Protein AF-A0A957IZQ9-F1 (afdb_monomer_lite)

pLDDT: mean 73.64, std 19.71, range [29.84, 95.75]

Radius of gyration: 29.56 Å; chains: 1; bounding box: 71×90×89 Å

Sequence (508 aa):
PKPTRQDHTPAPTTKLTPTPWPELPAHISAHALRWNQLLHMQRESGNAAVQRMLHDAVQRAPLDTEFYARAERVNKRYAARPPHARWPYTETLQTLWSQQAFNDFADAVREFQRRTMGERAADGILGPRTGQAMTESQQTQTPAAETAVTAEESIAATLLKALFDFLFGAAEPAADELPNLSEAEIAAMDVPALRSRYRQIQRVLGQENLPPDRRTAFEAEAERVIDALVDATTSESIQLDLDAFNKIAVDVPAHDKQVSITVRAAYFIHTDTGTANVADARKASGFASIQKTLKENGDDSQMQTGAGKTMNSGFAVEYGKGTPEDIHRVVQEAVHSGAIEKYARANGKLQAGQALGDLAAGTLQSVTQQWIYDNGIGVDCSGFVVQALANARQKVRAELAGLGVAASALPPEIGMRVRNAKSFKAETAVTKPADLRPGDIWVTPTGSHVRIVTRTRRTTLKDKENVEFDTAESSGGSASRETGQIPGTHKTASLDDWGAVKGTFRRM

Secondary structure (DSSP, 8-state):
-PPPPP--PPP-----PPPPPP---TT--HHHHHHHHHHHHHHH---HHHHHHHHHHHHHS---HHHHHHHHHHHHHHHTSPPPTT----HHHHHHHHTT-HHHHHHHHHHHHHHHH-GGG--S--SHHHHHHHHHHHTT------------HHHHHHHHHHHHIIIIISSPPPGGG-PPPPHHHHHT--HHHHHHHHHHHHHHHT-TT--HHHHHHHHHHHHHHHHHHHHHHHHHHHHHHHHHHT-EEEEEEETTEEEEEEE-PEE----TT--HHHHHHHHHHTHHHHHHHHHHTT----EE-TTSPEEPHHHHHHTTB--HHHHHHHHHHHHHTTHHHHHHHHTTSS-TT--GGGS-HHHHHHHHHHHHHHTT-EE-HHHHHHHHHHHHHHHHHHHHHHTT--GGGSPPP-------GGGGGGSEE--SGGG--TT-EEE-TTSS-EEEEEEEEEEEETTEEEEEEEEE-S--STT----SPPTT-EEEEETTB-TT--SEEEE-

Foldseek 3Di:
DDDDDDDDDDDDDDPPDPDDDDDDDPPQDPVNVVVVVLVVCLVPVPDPVSVVVSVVCVVPPPCDPVLLVVQVVQQVVQVPDDDDPQFPCDPVLVVCVLVVVSVVNLVVQQVLCCVQPNNVRRSSHRDPVSSVSSVVCVVPDDDDDDDDDDDCPVVCVVVVVVVCCVPVNPVDPDLVPPDQDDLVRLLPDALVRLLVLLVNLVVSLPDPPQDPVNNVSSVVSNVSSLQSNLQNLLLVLLVVQLVLQQFQWEWADDPPDIDIAGAHAFEDQPDPVDPVQLVVLCVVLCLVVLLVVQVVVVQQPFQQAPVGDGDTLSRCQVNQQHGSVSLRSSLNSSNVVCSLVVQCVVVVNADVPGRLNNDDRVSSRVSSLVSSHSNNGHHYFVNSLLVSLQRSLVSSQVSCVVSVNDPVPRDDHRRNHDDFLQNQVPFDFPQWQLSDGFSKKWQAQVSRHIWTWSDWDWDADPNFIKIKTAIAGQDDDVPDSDGDRDPPRIDIGGRGGNVPPGTTIGDD

Structure (mmCIF, N/CA/C/O backbone):
data_AF-A0A957IZQ9-F1
#
_entry.id   AF-A0A957IZQ9-F1
#
loop_
_atom_site.group_PDB
_atom_site.id
_atom_site.type_symbol
_atom_site.label_atom_id
_atom_site.label_alt_id
_atom_site.label_comp_id
_atom_site.label_asym_id
_atom_site.label_entity_id
_atom_site.label_seq_id
_atom_site.pdbx_PDB_ins_code
_atom_site.Cartn_x
_atom_site.Cartn_y
_atom_site.Cartn_z
_atom_site.occupancy
_atom_site.B_iso_or_equiv
_atom_site.auth_seq_id
_atom_site.auth_comp_id
_atom_site.auth_asym_id
_atom_site.auth_atom_id
_atom_site.pdbx_PDB_model_num
ATOM 1 N N . PRO A 1 1 ? 43.343 36.246 56.824 1.00 45.66 1 PRO A N 1
ATOM 2 C CA . PRO A 1 1 ? 44.073 35.443 55.810 1.00 45.66 1 PRO A CA 1
ATOM 3 C C . PRO A 1 1 ? 43.129 34.421 55.150 1.00 45.66 1 PRO A C 1
ATOM 5 O O . PRO A 1 1 ? 42.696 33.478 55.802 1.00 45.66 1 PRO A O 1
ATOM 8 N N . LYS A 1 2 ? 42.717 34.684 53.901 1.00 33.53 2 LYS A N 1
ATOM 9 C CA . LYS A 1 2 ? 41.821 33.814 53.114 1.00 33.53 2 LYS A CA 1
ATOM 10 C C . LYS A 1 2 ? 42.544 32.516 52.716 1.00 33.53 2 LYS A C 1
ATOM 12 O O . LYS A 1 2 ? 43.716 32.612 52.358 1.00 33.53 2 LYS A O 1
ATOM 17 N N . PRO A 1 3 ? 41.883 31.345 52.709 1.00 43.09 3 PRO A N 1
ATOM 18 C CA . PRO A 1 3 ? 42.476 30.138 52.157 1.00 43.09 3 PRO A CA 1
ATOM 19 C C . PRO A 1 3 ? 42.404 30.173 50.625 1.00 43.09 3 PRO A C 1
ATOM 21 O O . PRO A 1 3 ? 41.368 30.469 50.027 1.00 43.09 3 PRO A O 1
ATOM 24 N N . THR A 1 4 ? 43.550 29.909 50.011 1.00 42.62 4 THR A N 1
ATOM 25 C CA . THR A 1 4 ? 43.780 29.788 48.574 1.00 42.62 4 THR A CA 1
ATOM 26 C C . THR A 1 4 ? 43.052 28.559 48.028 1.00 42.62 4 THR A C 1
ATOM 28 O O . THR A 1 4 ? 43.176 27.458 48.560 1.00 42.62 4 THR A O 1
ATOM 31 N N . ARG A 1 5 ? 42.275 28.765 46.963 1.00 38.47 5 ARG A N 1
ATOM 32 C CA . ARG A 1 5 ? 41.556 27.732 46.211 1.00 38.47 5 ARG A CA 1
ATOM 33 C C . ARG A 1 5 ? 42.593 26.877 45.469 1.00 38.47 5 ARG A C 1
ATOM 35 O O . ARG A 1 5 ? 43.354 27.420 44.676 1.00 38.47 5 ARG A O 1
ATOM 42 N N . GLN A 1 6 ? 42.664 25.579 45.764 1.00 40.81 6 GLN A N 1
ATOM 43 C CA . GLN A 1 6 ? 43.423 24.626 44.952 1.00 40.81 6 GLN A CA 1
ATOM 44 C C . GLN A 1 6 ? 42.611 24.317 43.692 1.00 40.81 6 GLN A C 1
ATOM 46 O O . GLN A 1 6 ? 41.502 23.789 43.776 1.00 40.81 6 GLN A O 1
ATOM 51 N N . ASP A 1 7 ? 43.161 24.679 42.538 1.00 35.00 7 ASP A N 1
ATOM 52 C CA . ASP A 1 7 ? 42.644 24.275 41.238 1.00 35.00 7 ASP A CA 1
ATOM 53 C C . ASP A 1 7 ? 42.951 22.786 41.025 1.00 35.00 7 ASP A C 1
ATOM 55 O O . ASP A 1 7 ? 44.106 22.367 40.949 1.00 35.00 7 ASP A O 1
ATOM 59 N N . HIS A 1 8 ? 41.900 21.969 40.959 1.00 39.72 8 HIS A N 1
ATOM 60 C CA . HIS A 1 8 ? 42.002 20.581 40.531 1.00 39.72 8 HIS A CA 1
ATOM 61 C C . HIS A 1 8 ? 42.134 20.537 39.006 1.00 39.72 8 HIS A C 1
ATOM 63 O O . HIS A 1 8 ? 41.156 20.708 38.279 1.00 39.72 8 HIS A O 1
ATOM 69 N N . THR A 1 9 ? 43.347 20.288 38.522 1.00 36.81 9 THR A N 1
ATOM 70 C CA . THR A 1 9 ? 43.613 19.938 37.124 1.00 36.81 9 THR A CA 1
ATOM 71 C C . THR A 1 9 ? 43.032 18.545 36.840 1.00 36.81 9 THR A C 1
ATOM 73 O O . THR A 1 9 ? 43.431 17.589 37.511 1.00 36.81 9 THR A O 1
ATOM 76 N N . PRO A 1 10 ? 42.102 18.371 35.884 1.00 38.78 10 PRO A N 1
ATOM 77 C CA . PRO A 1 10 ? 41.639 17.041 35.511 1.00 38.78 10 PRO A CA 1
ATOM 78 C C . PRO A 1 10 ? 42.762 16.267 34.806 1.00 38.78 10 PRO A C 1
ATOM 80 O O . PRO A 1 10 ? 43.498 16.814 33.983 1.00 38.78 10 PRO A O 1
ATOM 83 N N . ALA A 1 11 ? 42.886 14.985 35.152 1.00 40.28 11 ALA A N 1
ATOM 84 C CA . ALA A 1 11 ? 43.820 14.046 34.541 1.00 40.28 11 ALA A CA 1
ATOM 85 C C . ALA A 1 11 ? 43.634 13.979 33.008 1.00 40.28 11 ALA A C 1
ATOM 87 O O . ALA A 1 11 ? 42.506 14.131 32.524 1.00 40.28 11 ALA A O 1
ATOM 88 N N . PRO A 1 12 ? 44.708 13.733 32.233 1.00 34.56 12 PRO A N 1
ATOM 89 C CA . PRO A 1 12 ? 44.617 13.624 30.784 1.00 34.56 12 PRO A CA 1
ATOM 90 C C . PRO A 1 12 ? 43.696 12.460 30.412 1.00 34.56 12 PRO A C 1
ATOM 92 O O . PRO A 1 12 ? 43.984 11.297 30.690 1.00 34.56 12 PRO A O 1
ATOM 95 N N . THR A 1 13 ? 42.576 12.783 29.772 1.00 33.00 13 THR A N 1
ATOM 96 C CA . THR A 1 13 ? 41.711 11.804 29.120 1.00 33.00 13 THR A CA 1
ATOM 97 C C . THR A 1 13 ? 42.474 11.233 27.933 1.00 33.00 13 THR A C 1
ATOM 99 O O . THR A 1 13 ? 42.701 11.905 26.926 1.00 33.00 13 THR A O 1
ATOM 102 N N . THR A 1 14 ? 42.903 9.979 28.052 1.00 35.03 14 THR A N 1
ATOM 103 C CA . THR A 1 14 ? 43.347 9.172 26.919 1.00 35.03 14 THR A CA 1
ATOM 104 C C . THR A 1 14 ? 42.204 9.119 25.910 1.00 35.03 14 THR A C 1
ATOM 106 O O . THR A 1 14 ? 41.189 8.457 26.120 1.00 35.03 14 THR A O 1
ATOM 109 N N . LYS A 1 15 ? 42.348 9.856 24.804 1.00 33.12 15 LYS A N 1
ATOM 110 C CA . LYS A 1 15 ? 41.490 9.695 23.631 1.00 33.12 15 LYS A CA 1
ATOM 111 C C . LYS A 1 15 ? 41.714 8.284 23.093 1.00 33.12 15 LYS A C 1
ATOM 113 O O . LYS A 1 15 ? 42.693 8.040 22.391 1.00 33.12 15 LYS A O 1
ATOM 118 N N . LEU A 1 16 ? 40.809 7.366 23.432 1.00 30.58 16 LEU A N 1
ATOM 119 C CA . LEU A 1 16 ? 40.630 6.127 22.686 1.00 30.58 16 LEU A CA 1
ATOM 120 C C . LEU A 1 16 ? 40.282 6.530 21.254 1.00 30.58 16 LEU A C 1
ATOM 122 O O . LEU A 1 16 ? 39.200 7.042 20.974 1.00 30.58 16 LEU A O 1
ATOM 126 N N . THR A 1 17 ? 41.253 6.385 20.362 1.00 34.81 17 THR A N 1
ATOM 127 C CA . THR A 1 17 ? 41.018 6.470 18.926 1.00 34.81 17 THR A CA 1
ATOM 128 C C . THR A 1 17 ? 40.199 5.233 18.560 1.00 34.81 17 THR A C 1
ATOM 130 O O . THR A 1 17 ? 40.650 4.124 18.854 1.00 34.81 17 THR A O 1
ATOM 133 N N . PRO A 1 18 ? 38.990 5.375 17.989 1.00 32.72 18 PRO A N 1
ATOM 134 C CA . PRO A 1 18 ? 38.218 4.217 17.575 1.00 32.72 18 PRO A CA 1
ATOM 135 C C . PRO A 1 18 ? 39.013 3.478 16.501 1.00 32.72 18 PRO A C 1
ATOM 137 O O . PRO A 1 18 ? 39.351 4.042 15.460 1.00 32.72 18 PRO A O 1
ATOM 140 N N . THR A 1 19 ? 39.356 2.224 16.782 1.00 33.84 19 THR A N 1
ATOM 141 C CA . THR A 1 19 ? 39.936 1.324 15.790 1.00 33.84 19 THR A CA 1
ATOM 142 C C . THR A 1 19 ? 38.905 1.154 14.669 1.00 33.84 19 THR A C 1
ATOM 144 O O . THR A 1 19 ? 37.754 0.831 14.975 1.00 33.84 19 THR A O 1
ATOM 147 N N . PRO A 1 20 ? 39.248 1.411 13.395 1.00 31.08 20 PRO A N 1
ATOM 148 C CA . PRO A 1 20 ? 38.309 1.199 12.305 1.00 31.08 20 PRO A CA 1
ATOM 149 C C . PRO A 1 20 ? 37.915 -0.278 12.255 1.00 31.08 20 PRO A C 1
ATOM 151 O O . PRO A 1 20 ? 38.758 -1.171 12.365 1.00 31.08 20 PRO A O 1
ATOM 154 N N . TRP A 1 21 ? 36.612 -0.517 12.125 1.00 32.94 21 TRP A N 1
ATOM 155 C CA . TRP A 1 21 ? 36.057 -1.850 11.931 1.00 32.94 21 TRP A CA 1
ATOM 156 C C . TRP A 1 21 ? 36.615 -2.457 10.63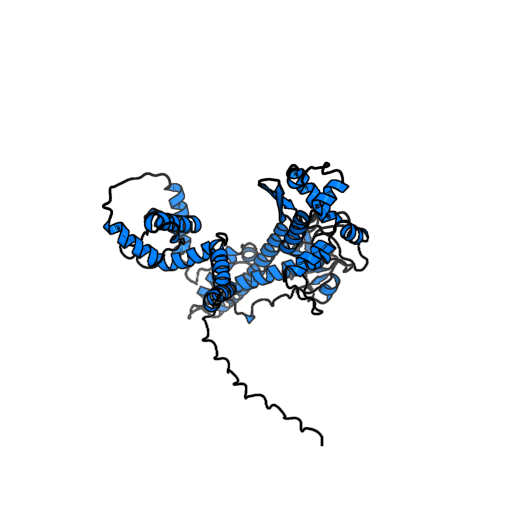7 1.00 32.94 21 TRP A C 1
ATOM 158 O O . TRP A 1 21 ? 36.696 -1.742 9.636 1.00 32.94 21 TRP A O 1
ATOM 168 N N . PRO A 1 22 ? 36.973 -3.754 10.609 1.00 34.25 22 PRO A N 1
ATOM 169 C CA . PRO A 1 22 ? 37.216 -4.430 9.344 1.00 34.25 22 PRO A CA 1
ATOM 170 C C . PRO A 1 22 ? 35.917 -4.407 8.531 1.00 34.25 22 PRO A C 1
ATOM 172 O O . PRO A 1 22 ? 34.858 -4.782 9.040 1.00 34.25 22 PRO A O 1
ATOM 175 N N . GLU A 1 23 ? 35.994 -3.929 7.288 1.00 31.03 23 GLU A N 1
ATOM 176 C CA . GLU A 1 23 ? 34.863 -3.891 6.362 1.00 31.03 23 GLU A CA 1
ATOM 177 C C . GLU A 1 23 ? 34.255 -5.293 6.231 1.00 31.03 23 GLU A C 1
ATOM 179 O O . GLU A 1 23 ? 34.886 -6.234 5.744 1.00 31.03 23 GLU A O 1
ATOM 184 N N . LEU A 1 24 ? 33.022 -5.450 6.714 1.00 34.09 24 LEU A N 1
ATOM 185 C CA . LEU A 1 24 ? 32.245 -6.661 6.490 1.00 34.09 24 LEU A CA 1
ATOM 186 C C . LEU A 1 24 ? 31.684 -6.639 5.058 1.00 34.09 24 LEU A C 1
ATOM 188 O O . LEU A 1 24 ? 31.261 -5.581 4.590 1.00 34.09 24 LEU A O 1
ATOM 192 N N . PRO A 1 25 ? 31.627 -7.788 4.359 1.00 33.56 25 PRO A N 1
ATOM 193 C CA . PRO A 1 25 ? 31.117 -7.841 2.994 1.00 33.56 25 PRO A CA 1
ATOM 194 C C . PRO A 1 25 ? 29.658 -7.363 2.902 1.00 33.56 25 PRO A C 1
ATOM 196 O O . PRO A 1 25 ? 28.833 -7.690 3.755 1.00 33.56 25 PRO A O 1
ATOM 199 N N . ALA A 1 26 ? 29.326 -6.657 1.819 1.00 32.88 26 ALA A N 1
ATOM 200 C CA . ALA A 1 26 ? 28.089 -5.889 1.610 1.00 32.88 26 ALA A CA 1
ATOM 201 C C . ALA A 1 26 ? 26.752 -6.678 1.554 1.00 32.88 26 ALA A C 1
ATOM 203 O O . ALA A 1 26 ? 25.736 -6.123 1.150 1.00 32.88 26 ALA A O 1
ATOM 204 N N . HIS A 1 27 ? 26.706 -7.952 1.956 1.00 35.03 27 HIS A N 1
ATOM 205 C CA . HIS A 1 27 ? 25.508 -8.805 1.868 1.00 35.03 27 HIS A CA 1
ATOM 206 C C . HIS A 1 27 ? 24.851 -9.121 3.226 1.00 35.03 27 HIS A C 1
ATOM 208 O O . HIS A 1 27 ? 24.057 -10.057 3.334 1.00 35.03 27 HIS A O 1
ATOM 214 N N . ILE A 1 28 ? 25.162 -8.364 4.282 1.00 30.98 28 ILE A N 1
ATOM 215 C CA . ILE A 1 28 ? 24.576 -8.568 5.613 1.00 30.98 28 ILE A CA 1
ATOM 216 C C . ILE A 1 28 ? 23.352 -7.655 5.781 1.00 30.98 28 ILE A C 1
ATOM 218 O O . ILE A 1 28 ? 23.476 -6.442 5.909 1.00 30.98 28 ILE A O 1
ATOM 222 N N . SER A 1 29 ? 22.156 -8.248 5.793 1.00 36.50 29 SER A N 1
ATOM 223 C CA . SER A 1 29 ? 20.879 -7.556 6.032 1.00 36.50 29 SER A CA 1
ATOM 224 C C . SER A 1 29 ? 20.822 -6.872 7.409 1.00 36.50 29 SER A C 1
ATOM 226 O O . SER A 1 29 ? 21.357 -7.409 8.381 1.00 36.50 29 SER A O 1
ATOM 228 N N . ALA A 1 30 ? 20.087 -5.759 7.532 1.00 35.44 30 ALA A N 1
ATOM 229 C CA . ALA A 1 30 ? 19.924 -4.972 8.767 1.00 35.44 30 ALA A CA 1
ATOM 230 C C . ALA A 1 30 ? 19.479 -5.790 10.003 1.00 35.44 30 ALA A C 1
ATOM 232 O O . ALA A 1 30 ? 19.844 -5.462 11.132 1.00 35.44 30 ALA A O 1
ATOM 233 N N . HIS A 1 31 ? 18.766 -6.903 9.805 1.00 35.91 31 HIS A N 1
ATOM 234 C CA . HIS A 1 31 ? 18.369 -7.805 10.887 1.00 35.91 31 HIS A CA 1
ATOM 235 C C . HIS A 1 31 ? 19.519 -8.697 11.392 1.00 35.91 31 HIS A C 1
ATOM 237 O O . HIS A 1 31 ? 19.653 -8.911 12.592 1.00 35.91 31 HIS A O 1
ATOM 243 N N . ALA A 1 32 ? 20.448 -9.100 10.518 1.00 39.62 32 ALA A N 1
ATOM 244 C CA . ALA A 1 32 ? 21.683 -9.787 10.906 1.00 39.62 32 ALA A CA 1
ATOM 245 C C . ALA A 1 32 ? 22.646 -8.859 11.673 1.00 39.62 32 ALA A C 1
ATOM 247 O O . ALA A 1 32 ? 23.397 -9.321 12.533 1.00 39.62 32 ALA A O 1
ATOM 248 N N . LEU A 1 33 ? 22.576 -7.546 11.419 1.00 39.88 33 LEU A N 1
ATOM 249 C CA . LEU A 1 33 ? 23.264 -6.525 12.214 1.00 39.88 33 LEU A CA 1
ATOM 250 C C . LEU A 1 33 ? 22.667 -6.431 13.632 1.00 39.88 33 LEU A C 1
ATOM 252 O O . LEU A 1 33 ? 23.408 -6.464 14.613 1.00 39.88 33 LEU A O 1
ATOM 256 N N . ARG A 1 34 ? 21.329 -6.420 13.740 1.00 47.38 34 ARG A N 1
ATOM 257 C CA . ARG A 1 34 ? 20.578 -6.414 15.011 1.00 47.38 34 ARG A CA 1
ATOM 258 C C . ARG A 1 34 ? 20.767 -7.716 15.807 1.00 47.38 34 ARG A C 1
ATOM 260 O O . ARG A 1 34 ? 20.907 -7.693 17.027 1.00 47.38 34 ARG A O 1
ATOM 267 N N . TRP A 1 35 ? 20.860 -8.846 15.110 1.00 47.00 35 TRP A N 1
ATOM 268 C CA . TRP A 1 35 ? 21.097 -10.177 15.672 1.00 47.00 35 TRP A CA 1
ATOM 269 C C . TRP A 1 35 ? 22.527 -10.351 16.196 1.00 47.00 35 TRP A C 1
ATOM 271 O O . TRP A 1 35 ? 22.734 -10.836 17.309 1.00 47.00 35 TRP A O 1
ATOM 281 N N . ASN A 1 36 ? 23.529 -9.902 15.435 1.00 49.81 36 ASN A N 1
ATOM 282 C CA . ASN A 1 36 ? 24.913 -9.879 15.906 1.00 49.81 36 ASN A CA 1
ATOM 283 C C . ASN A 1 36 ? 25.098 -8.895 17.069 1.00 49.81 36 ASN A C 1
ATOM 285 O O . ASN A 1 36 ? 25.851 -9.203 17.988 1.00 49.81 36 ASN A O 1
ATOM 289 N N . GLN A 1 37 ? 24.369 -7.773 17.090 1.00 53.94 37 GLN A N 1
ATOM 290 C CA . GLN A 1 37 ? 24.318 -6.870 18.245 1.00 53.94 37 GLN A CA 1
ATOM 291 C C . GLN A 1 37 ? 23.736 -7.548 19.491 1.00 53.94 37 GLN A C 1
ATOM 293 O O . GLN A 1 37 ? 24.331 -7.436 20.558 1.00 53.94 37 GLN A O 1
ATOM 298 N N . LEU A 1 38 ? 22.643 -8.310 19.372 1.00 49.16 38 LEU A N 1
ATOM 299 C CA . LEU A 1 38 ? 22.059 -9.052 20.499 1.00 49.16 38 LEU A CA 1
ATOM 300 C C . LEU A 1 38 ? 22.991 -10.157 21.023 1.00 49.16 38 LEU A C 1
ATOM 302 O O . LEU A 1 38 ? 23.160 -10.293 22.235 1.00 49.16 38 LEU A O 1
ATOM 306 N N . LEU A 1 39 ? 23.657 -10.900 20.131 1.00 52.81 39 LEU A N 1
ATOM 307 C CA . LEU A 1 39 ? 24.659 -11.908 20.507 1.00 52.81 39 LEU A CA 1
ATOM 308 C C . LEU A 1 39 ? 25.915 -11.283 21.132 1.00 52.81 39 LEU A C 1
ATOM 310 O O . LEU A 1 39 ? 26.516 -11.868 22.035 1.00 52.81 39 LEU A O 1
ATOM 314 N N . HIS A 1 40 ? 26.317 -10.097 20.675 1.00 57.09 40 HIS A N 1
ATOM 315 C CA . HIS A 1 40 ? 27.433 -9.352 21.251 1.00 57.09 40 HIS A CA 1
ATOM 316 C C . HIS A 1 40 ? 27.075 -8.805 22.640 1.00 57.09 40 HIS A C 1
ATOM 318 O O . HIS A 1 40 ? 27.815 -9.045 23.590 1.00 57.09 40 HIS A O 1
ATOM 324 N N . MET A 1 41 ? 25.886 -8.211 22.798 1.00 49.12 41 MET A N 1
ATOM 325 C CA . MET A 1 41 ? 25.334 -7.789 24.091 1.00 49.12 41 MET A CA 1
ATOM 326 C C . MET A 1 41 ? 25.206 -8.955 25.078 1.00 49.12 41 MET A C 1
ATOM 328 O O . MET A 1 41 ? 25.499 -8.793 26.259 1.00 49.12 41 MET A O 1
ATOM 332 N N . GLN A 1 42 ? 24.815 -10.148 24.617 1.00 56.44 42 GLN A N 1
ATOM 333 C CA . GLN A 1 42 ? 24.769 -11.351 25.452 1.00 56.44 42 GLN A CA 1
ATOM 334 C C . GLN A 1 42 ? 26.163 -11.746 25.974 1.00 56.44 42 GLN A C 1
ATOM 336 O O . GLN A 1 42 ? 26.296 -12.137 27.136 1.00 56.44 42 GLN A O 1
ATOM 341 N N . ARG A 1 43 ? 27.202 -11.645 25.131 1.00 62.00 43 ARG A N 1
ATOM 342 C CA . ARG A 1 43 ? 28.590 -11.971 25.504 1.00 62.00 43 ARG A CA 1
ATOM 343 C C . ARG A 1 43 ? 29.208 -10.935 26.441 1.00 62.00 43 ARG A C 1
ATOM 345 O O . ARG A 1 43 ? 29.992 -11.321 27.301 1.00 62.00 43 ARG A O 1
ATOM 352 N N . GLU A 1 44 ? 28.841 -9.662 26.307 1.00 67.25 44 GLU A N 1
ATOM 353 C CA . GLU A 1 44 ? 29.450 -8.573 27.082 1.00 67.25 44 GLU A CA 1
ATOM 354 C C . GLU A 1 44 ? 28.685 -8.170 28.349 1.00 67.25 44 GLU A C 1
ATOM 356 O O . GLU A 1 44 ? 29.266 -7.521 29.214 1.00 67.25 44 GLU A O 1
ATOM 361 N N . SER A 1 45 ? 27.410 -8.550 28.518 1.00 59.53 45 SER A N 1
ATOM 362 C CA . SER A 1 45 ? 26.577 -7.939 29.570 1.00 59.53 45 SER A CA 1
ATOM 363 C C . SER A 1 45 ? 27.006 -8.216 31.014 1.00 59.53 45 SER A C 1
ATOM 365 O O . SER A 1 45 ? 26.473 -7.562 31.907 1.00 59.53 45 SER A O 1
ATOM 367 N N . GLY A 1 46 ? 27.918 -9.160 31.289 1.00 56.06 46 GLY A N 1
ATOM 368 C CA . GLY A 1 46 ? 28.431 -9.483 32.637 1.00 56.06 46 GLY A CA 1
ATOM 369 C C . GLY A 1 46 ? 27.368 -9.860 33.689 1.00 56.06 46 GLY A C 1
ATOM 370 O O . GLY A 1 46 ? 27.701 -10.200 34.822 1.00 56.06 46 GLY A O 1
ATOM 371 N N . ASN A 1 47 ? 26.084 -9.813 33.330 1.00 65.50 47 ASN A N 1
ATOM 372 C CA . ASN A 1 47 ? 24.938 -9.846 34.218 1.00 65.50 47 ASN A CA 1
ATOM 373 C C . ASN A 1 47 ? 24.089 -11.075 33.884 1.00 65.50 47 ASN A C 1
ATOM 375 O O . ASN A 1 47 ? 23.412 -11.141 32.854 1.00 65.50 47 ASN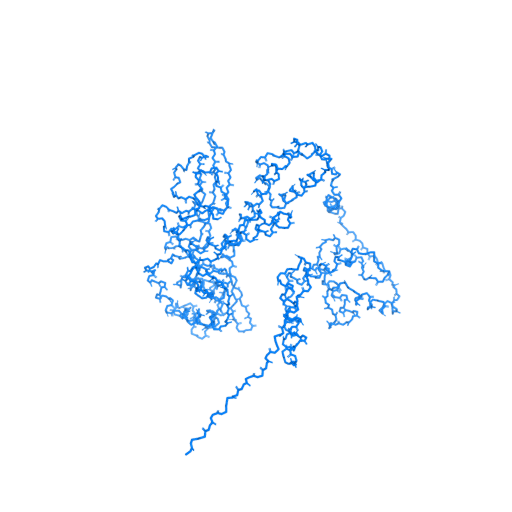 A O 1
ATOM 379 N N . ALA A 1 48 ? 24.103 -12.048 34.794 1.00 53.53 48 ALA A N 1
ATOM 380 C CA . ALA A 1 48 ? 23.466 -13.350 34.616 1.00 53.53 48 ALA A CA 1
ATOM 381 C C . ALA A 1 48 ? 21.934 -13.293 34.446 1.00 53.53 48 ALA A C 1
ATOM 383 O O . ALA A 1 48 ? 21.346 -14.254 33.944 1.00 53.53 48 ALA A O 1
ATOM 384 N N . ALA A 1 49 ? 21.275 -12.204 34.862 1.00 46.19 49 ALA A N 1
ATOM 385 C CA . ALA A 1 49 ? 19.840 -12.003 34.658 1.00 46.19 49 ALA A CA 1
ATOM 386 C C . ALA A 1 49 ? 19.540 -11.502 33.237 1.00 46.19 49 ALA A C 1
ATOM 388 O O . ALA A 1 49 ? 18.637 -12.017 32.583 1.00 46.19 49 ALA A O 1
ATOM 389 N N . VAL A 1 50 ? 20.357 -10.578 32.718 1.00 48.50 50 VAL A N 1
ATOM 390 C CA . VAL A 1 50 ? 20.265 -10.088 31.332 1.00 48.50 50 VAL A CA 1
ATOM 391 C C . VAL A 1 50 ? 20.632 -11.194 30.344 1.00 48.50 50 VAL A C 1
ATOM 393 O O . VAL A 1 50 ? 19.950 -11.368 29.340 1.00 48.50 50 VAL A O 1
ATOM 396 N N . GLN A 1 51 ? 21.647 -12.006 30.654 1.00 53.72 51 GLN A N 1
ATOM 397 C CA . GLN A 1 51 ? 21.989 -13.179 29.845 1.00 53.72 51 GLN A CA 1
ATOM 398 C C . GLN A 1 51 ? 20.854 -14.207 29.800 1.00 53.72 51 GLN A C 1
ATOM 400 O O . GLN A 1 51 ? 20.577 -14.735 28.728 1.00 53.72 51 GLN A O 1
ATOM 405 N N . ARG A 1 52 ? 20.167 -14.460 30.924 1.00 53.47 52 ARG A N 1
ATOM 406 C CA . ARG A 1 52 ? 18.993 -15.349 30.968 1.00 53.47 52 ARG A CA 1
ATOM 407 C C . ARG A 1 52 ? 17.800 -14.783 30.208 1.00 53.47 52 ARG A C 1
ATOM 409 O O . ARG A 1 52 ? 17.176 -15.516 29.459 1.00 53.47 52 ARG A O 1
ATOM 416 N N . MET A 1 53 ? 17.515 -13.493 30.354 1.00 56.03 53 MET A N 1
ATOM 417 C CA . MET A 1 53 ? 16.415 -12.834 29.648 1.00 56.03 53 MET A CA 1
ATOM 418 C C . MET A 1 53 ? 16.644 -12.809 28.130 1.00 56.03 53 MET A C 1
ATOM 420 O O . MET A 1 53 ? 15.735 -13.129 27.373 1.00 56.03 53 MET A O 1
ATOM 424 N N . LEU A 1 54 ? 17.865 -12.491 27.681 1.00 47.28 54 LEU A N 1
ATOM 425 C CA . LEU A 1 54 ? 18.238 -12.531 26.262 1.00 47.28 54 LEU A CA 1
ATOM 426 C C . LEU A 1 54 ? 18.231 -13.964 25.716 1.00 47.28 54 LEU A C 1
ATOM 428 O O . LEU A 1 54 ? 17.781 -14.190 24.600 1.00 47.28 54 LEU A O 1
ATOM 432 N N . HIS A 1 55 ? 18.679 -14.939 26.509 1.00 53.03 55 HIS A N 1
ATOM 433 C CA . HIS A 1 55 ? 18.616 -16.353 26.146 1.00 53.03 55 HIS A CA 1
ATOM 434 C C . HIS A 1 55 ? 17.166 -16.846 26.013 1.00 53.03 55 HIS A C 1
ATOM 436 O O . HIS A 1 55 ? 16.830 -17.487 25.022 1.00 53.03 55 HIS A O 1
ATOM 442 N N . ASP A 1 56 ? 16.287 -16.507 26.956 1.00 48.59 56 ASP A N 1
ATOM 443 C CA . ASP A 1 56 ? 14.867 -16.865 26.905 1.00 48.59 56 ASP A CA 1
ATOM 444 C C . ASP A 1 56 ? 14.133 -16.158 25.759 1.00 48.59 56 ASP A C 1
ATOM 446 O O . ASP A 1 56 ? 13.294 -16.776 25.112 1.00 48.59 56 ASP A O 1
ATOM 450 N N . ALA A 1 57 ? 14.474 -14.904 25.450 1.00 47.19 57 ALA A N 1
ATOM 451 C CA . ALA A 1 57 ? 13.930 -14.187 24.297 1.00 47.19 57 ALA A CA 1
ATOM 452 C C . ALA A 1 57 ? 14.349 -14.830 22.961 1.00 47.19 57 ALA A C 1
ATOM 454 O O . ALA A 1 57 ? 13.536 -14.929 22.048 1.00 47.19 57 ALA A O 1
ATOM 455 N N . VAL A 1 58 ? 15.586 -15.332 22.865 1.00 49.56 58 VAL A N 1
ATOM 456 C CA . VAL A 1 58 ? 16.083 -16.073 21.689 1.00 49.56 58 VAL A CA 1
ATOM 457 C C . VAL A 1 58 ? 15.418 -17.448 21.553 1.00 49.56 58 VAL A C 1
ATOM 459 O O . VAL A 1 58 ? 15.187 -17.900 20.438 1.00 49.56 58 VAL A O 1
ATOM 462 N N . GLN A 1 59 ? 15.090 -18.111 22.665 1.00 47.94 59 GLN A N 1
ATOM 463 C CA . GLN A 1 59 ? 14.462 -19.442 22.671 1.00 47.94 59 GLN A CA 1
ATOM 464 C C . GLN A 1 59 ? 12.934 -19.407 22.501 1.00 47.94 59 GLN A C 1
ATOM 466 O O . GLN A 1 59 ? 12.345 -20.399 22.080 1.00 47.94 59 GLN A O 1
ATOM 471 N N . ARG A 1 60 ? 12.284 -18.290 22.853 1.00 42.56 60 ARG A N 1
ATOM 472 C CA . ARG A 1 60 ? 10.825 -18.099 22.753 1.00 42.56 60 ARG A CA 1
ATOM 473 C C . ARG A 1 60 ? 10.394 -17.298 21.528 1.00 42.56 60 ARG A C 1
ATOM 475 O O . ARG A 1 60 ? 9.196 -17.080 21.361 1.00 42.56 60 ARG A O 1
ATOM 482 N N . ALA A 1 61 ? 11.336 -16.848 20.697 1.00 44.38 61 ALA A N 1
ATOM 483 C CA . ALA A 1 61 ? 10.996 -16.262 19.412 1.00 44.38 61 ALA A CA 1
ATOM 484 C C . ALA A 1 61 ? 10.158 -17.290 18.623 1.00 44.38 61 ALA A C 1
ATOM 486 O O . ALA A 1 61 ? 10.575 -18.451 18.526 1.00 44.38 61 ALA A O 1
ATOM 487 N N . PRO A 1 62 ? 8.963 -16.922 18.125 1.00 43.16 62 PRO A N 1
ATOM 488 C CA . PRO A 1 62 ? 8.188 -17.812 17.275 1.00 43.16 62 PRO A CA 1
ATOM 489 C C . PRO A 1 62 ? 9.057 -18.260 16.096 1.00 43.16 62 PRO A C 1
ATOM 491 O O . PRO A 1 62 ? 9.928 -17.516 15.648 1.00 43.16 62 PRO A O 1
ATOM 494 N N . LEU A 1 63 ? 8.834 -19.488 15.622 1.00 47.78 63 LEU A N 1
ATOM 495 C CA . LEU A 1 63 ? 9.417 -19.996 14.378 1.00 47.78 63 LEU A CA 1
ATOM 496 C C . LEU A 1 63 ? 8.842 -19.154 13.234 1.00 47.78 63 LEU A C 1
ATOM 498 O O . LEU A 1 63 ? 7.827 -19.498 12.634 1.00 47.78 63 LEU A O 1
ATOM 502 N N . ASP A 1 64 ? 9.418 -17.980 13.032 1.00 50.25 64 ASP A N 1
ATOM 503 C CA . ASP A 1 64 ? 9.005 -17.025 12.026 1.00 50.25 64 ASP A CA 1
ATOM 504 C C . ASP A 1 64 ? 9.573 -17.420 10.657 1.00 50.25 64 ASP A C 1
ATOM 506 O O . ASP A 1 64 ? 10.407 -18.321 10.510 1.00 50.25 64 ASP A O 1
ATOM 510 N N . THR A 1 65 ? 9.121 -16.723 9.618 1.00 49.84 65 THR A N 1
ATOM 511 C CA . THR A 1 65 ? 9.620 -16.868 8.245 1.00 49.84 65 THR A CA 1
ATOM 512 C C . THR A 1 65 ? 11.151 -16.742 8.165 1.00 49.84 65 THR A C 1
ATOM 514 O O . THR A 1 65 ? 11.775 -17.264 7.242 1.00 49.84 65 THR A O 1
ATOM 517 N N . GLU A 1 66 ? 11.788 -16.083 9.137 1.00 56.81 66 GLU A N 1
ATOM 518 C CA . GLU A 1 66 ? 13.227 -15.862 9.178 1.00 56.81 66 GLU A CA 1
ATOM 519 C C . GLU A 1 66 ? 14.010 -17.043 9.773 1.00 56.81 66 GLU A C 1
ATOM 521 O O . GLU A 1 66 ? 15.104 -17.345 9.283 1.00 56.81 66 GLU A O 1
ATOM 526 N N . PHE A 1 67 ? 13.454 -17.765 10.755 1.00 60.00 67 PHE A N 1
ATOM 527 C CA . PHE A 1 67 ? 13.970 -19.064 11.200 1.00 60.00 67 PHE A CA 1
ATOM 528 C C . PHE A 1 67 ? 14.060 -20.018 10.013 1.00 60.00 67 PHE A C 1
ATOM 530 O O . PHE A 1 67 ? 15.134 -20.565 9.746 1.00 60.00 67 PHE A O 1
ATOM 537 N N . TYR A 1 68 ? 12.969 -20.146 9.254 1.00 57.97 68 TYR A N 1
ATOM 538 C CA . TYR A 1 68 ? 12.929 -21.012 8.081 1.00 57.97 68 TYR A CA 1
ATOM 539 C C . TYR A 1 68 ? 13.864 -20.516 6.979 1.00 57.97 68 TYR A C 1
ATOM 541 O O . TYR A 1 68 ? 14.623 -21.320 6.454 1.00 57.97 68 TYR A O 1
ATOM 549 N N . ALA A 1 69 ? 13.952 -19.208 6.712 1.00 64.31 69 ALA A N 1
ATOM 550 C CA . ALA A 1 69 ? 14.915 -18.666 5.747 1.00 64.31 69 ALA A CA 1
ATOM 551 C C . ALA A 1 69 ? 16.383 -18.887 6.172 1.00 64.31 69 ALA A C 1
ATOM 553 O O . ALA A 1 69 ? 17.273 -19.095 5.341 1.00 64.31 69 ALA A O 1
ATOM 554 N N . ARG A 1 70 ? 16.686 -18.842 7.477 1.00 66.38 70 ARG A N 1
ATOM 555 C CA . ARG A 1 70 ? 18.026 -19.135 8.007 1.00 66.38 70 ARG A CA 1
ATOM 556 C C . ARG A 1 70 ? 18.336 -20.625 7.929 1.00 66.38 70 ARG A C 1
ATOM 558 O O . ARG A 1 70 ? 19.427 -20.970 7.469 1.00 66.38 70 ARG A O 1
ATOM 565 N N . ALA A 1 71 ? 17.412 -21.475 8.373 1.00 62.47 71 ALA A N 1
ATOM 566 C CA . ALA A 1 71 ? 17.524 -22.922 8.267 1.00 62.47 71 ALA A CA 1
ATOM 567 C C . ALA A 1 71 ? 17.703 -23.314 6.800 1.00 62.47 71 ALA A C 1
ATOM 569 O O . ALA A 1 71 ? 18.670 -23.985 6.474 1.00 62.47 71 ALA A O 1
ATOM 570 N N . GLU A 1 72 ? 16.894 -22.770 5.894 1.00 68.50 72 GLU A N 1
ATOM 571 C CA . GLU A 1 72 ? 16.984 -22.951 4.448 1.00 68.50 72 GLU A CA 1
ATOM 572 C C . GLU A 1 72 ? 18.355 -22.549 3.892 1.00 68.50 72 GLU A C 1
ATOM 574 O O . GLU A 1 72 ? 18.988 -23.363 3.227 1.00 68.50 72 GLU A O 1
ATOM 579 N N . ARG A 1 73 ? 18.876 -21.341 4.172 1.00 72.75 73 ARG A N 1
ATOM 580 C CA . ARG A 1 73 ? 20.209 -20.918 3.681 1.00 72.75 73 ARG A CA 1
ATOM 581 C C . ARG A 1 73 ? 21.321 -21.859 4.137 1.00 72.75 73 ARG A C 1
ATOM 583 O O . ARG A 1 73 ? 22.213 -22.200 3.357 1.00 72.75 73 ARG A O 1
ATOM 590 N N . VAL A 1 74 ? 21.299 -22.242 5.411 1.00 69.62 74 VAL A N 1
ATOM 591 C CA . VAL A 1 74 ? 22.334 -23.098 5.996 1.00 69.62 74 VAL A CA 1
ATOM 592 C C . VAL A 1 74 ? 22.189 -24.527 5.472 1.00 69.62 74 VAL A C 1
ATOM 594 O O . VAL A 1 74 ? 23.171 -25.101 5.005 1.00 69.62 74 VAL A O 1
ATOM 597 N N . ASN A 1 75 ? 20.968 -25.049 5.423 1.00 72.88 75 ASN A N 1
ATOM 598 C CA . ASN A 1 75 ? 20.647 -26.354 4.862 1.00 72.88 75 ASN A CA 1
ATOM 599 C C . ASN A 1 75 ? 20.999 -26.414 3.370 1.00 72.88 75 ASN A C 1
ATOM 601 O O . ASN A 1 75 ? 21.572 -27.409 2.952 1.00 72.88 75 ASN A O 1
ATOM 605 N N . LYS A 1 76 ? 20.796 -25.333 2.596 1.00 68.88 76 LYS A N 1
ATOM 606 C CA . LYS A 1 76 ? 21.190 -25.218 1.177 1.00 68.88 76 LYS A CA 1
ATOM 607 C C . LYS A 1 76 ? 22.690 -25.319 1.021 1.00 68.88 76 LYS A C 1
ATOM 609 O O . LYS A 1 76 ? 23.182 -26.104 0.215 1.00 68.88 76 LYS A O 1
AT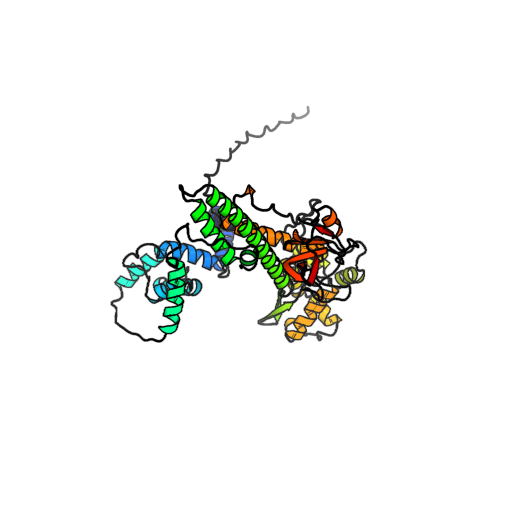OM 614 N N . ARG A 1 77 ? 23.423 -24.565 1.839 1.00 72.62 77 ARG A N 1
ATOM 615 C CA . ARG A 1 77 ? 24.886 -24.589 1.850 1.00 72.62 77 ARG A CA 1
ATOM 616 C C . ARG A 1 77 ? 25.440 -25.975 2.165 1.00 72.62 77 ARG A C 1
ATOM 618 O O . ARG A 1 77 ? 26.464 -26.351 1.595 1.00 72.62 77 ARG A O 1
ATOM 625 N N . TYR A 1 78 ? 24.820 -26.693 3.097 1.00 63.72 78 TYR A N 1
ATOM 626 C CA . TYR A 1 78 ? 25.267 -28.030 3.449 1.00 63.72 78 TYR A CA 1
ATOM 627 C C . TYR A 1 78 ? 24.803 -29.050 2.399 1.00 63.72 78 TYR A C 1
ATOM 629 O O . TYR A 1 78 ? 25.670 -29.662 1.791 1.00 63.72 78 TYR A O 1
ATOM 637 N N . ALA A 1 79 ? 23.516 -29.143 2.060 1.00 63.28 79 ALA A N 1
ATOM 638 C CA . ALA A 1 79 ? 22.971 -30.080 1.067 1.00 63.28 79 ALA A CA 1
ATOM 639 C C . ALA A 1 79 ? 23.601 -29.979 -0.341 1.00 63.28 79 ALA A C 1
ATOM 641 O O . ALA A 1 79 ? 23.653 -30.976 -1.050 1.00 63.28 79 ALA A O 1
ATOM 642 N N . ALA A 1 80 ? 24.115 -28.808 -0.744 1.00 60.12 80 ALA A N 1
ATOM 643 C CA . ALA A 1 80 ? 24.805 -28.616 -2.028 1.00 60.12 80 ALA A CA 1
ATOM 644 C C . ALA A 1 80 ? 26.251 -29.157 -2.069 1.00 60.12 80 ALA A C 1
ATOM 646 O O . ALA A 1 80 ? 26.896 -29.124 -3.117 1.00 60.12 80 ALA A O 1
ATOM 647 N N . ARG A 1 81 ? 26.804 -29.614 -0.940 1.00 61.91 81 ARG A N 1
ATOM 648 C CA . ARG A 1 81 ? 28.111 -30.283 -0.900 1.00 61.91 81 ARG A CA 1
ATOM 649 C C . ARG A 1 81 ? 27.919 -31.789 -1.086 1.00 61.91 81 ARG A C 1
ATOM 651 O O . ARG A 1 81 ? 26.903 -32.307 -0.625 1.00 61.91 81 ARG A O 1
ATOM 658 N N . PRO A 1 82 ? 28.887 -32.504 -1.695 1.00 47.44 82 PRO A N 1
ATOM 659 C CA . PRO A 1 82 ? 28.826 -33.958 -1.778 1.00 47.44 82 PRO A CA 1
ATOM 660 C C . PRO A 1 82 ? 28.569 -34.515 -0.374 1.00 47.44 82 PRO A C 1
ATOM 662 O O . PRO A 1 82 ? 29.304 -34.140 0.551 1.00 47.44 82 PRO A O 1
ATOM 665 N N . PRO A 1 83 ? 27.525 -35.337 -0.174 1.00 52.38 83 PRO A N 1
ATOM 666 C CA . PRO A 1 83 ? 27.211 -35.840 1.147 1.00 52.38 83 PRO A CA 1
ATOM 667 C C . PRO A 1 83 ? 28.422 -36.617 1.648 1.00 52.38 83 PRO A C 1
ATOM 669 O O . PRO A 1 83 ? 28.912 -37.541 0.996 1.00 52.38 83 PRO A O 1
ATOM 672 N N . HIS A 1 84 ? 28.928 -36.243 2.822 1.00 56.28 84 HIS A N 1
ATOM 673 C CA . HIS A 1 84 ? 29.817 -37.146 3.533 1.00 56.28 84 HIS A CA 1
ATOM 674 C C . HIS A 1 84 ? 29.028 -38.442 3.758 1.00 56.28 84 HIS A C 1
ATOM 676 O O . HIS A 1 84 ? 27.834 -38.366 4.051 1.00 56.28 84 HIS A O 1
ATOM 682 N N . ALA A 1 85 ? 29.664 -39.613 3.669 1.00 54.44 85 ALA A N 1
ATOM 683 C CA . ALA A 1 85 ? 28.994 -40.926 3.716 1.00 54.44 85 ALA A CA 1
ATOM 684 C C . ALA A 1 85 ? 28.126 -41.198 4.976 1.00 54.44 85 ALA A C 1
ATOM 686 O O . ALA A 1 85 ? 27.562 -42.274 5.118 1.00 54.44 85 ALA A O 1
ATOM 687 N N . ARG A 1 86 ? 28.046 -40.244 5.913 1.00 58.97 86 ARG A N 1
ATOM 688 C CA . ARG A 1 86 ? 27.366 -40.318 7.213 1.00 58.97 86 ARG A CA 1
ATOM 689 C C . ARG A 1 86 ? 26.396 -39.153 7.463 1.00 58.97 86 ARG A C 1
ATOM 691 O O . ARG A 1 86 ? 26.025 -38.896 8.603 1.00 58.97 86 ARG A O 1
ATOM 698 N N . TRP A 1 87 ? 26.026 -38.390 6.433 1.00 68.25 87 TRP A N 1
ATOM 699 C CA . TRP A 1 87 ? 25.012 -37.340 6.564 1.00 68.25 87 TRP A CA 1
ATOM 700 C C . TRP A 1 87 ? 23.597 -37.923 6.573 1.00 68.25 87 TRP A C 1
ATOM 702 O O . TRP A 1 87 ? 23.331 -38.843 5.802 1.00 68.25 87 TRP A O 1
ATOM 712 N N . PRO A 1 88 ? 22.665 -37.379 7.384 1.00 64.94 88 PRO A N 1
ATOM 713 C CA . PRO A 1 88 ? 21.283 -37.849 7.454 1.00 64.94 88 PRO A CA 1
ATOM 714 C C . PRO A 1 88 ? 20.488 -37.338 6.253 1.00 64.94 88 PRO A C 1
ATOM 716 O O . PRO A 1 88 ? 19.373 -36.865 6.395 1.00 64.94 88 PRO A O 1
ATOM 719 N N . TYR A 1 89 ? 21.059 -37.374 5.055 1.00 70.38 89 TYR A N 1
ATOM 720 C CA . TYR A 1 89 ? 20.331 -37.030 3.847 1.00 70.38 89 TYR A CA 1
ATOM 721 C C . TYR A 1 89 ? 19.555 -38.270 3.405 1.00 70.38 89 TYR A C 1
ATOM 723 O O . TYR A 1 89 ? 19.869 -38.887 2.393 1.00 70.38 89 TYR A O 1
ATOM 731 N N . THR A 1 90 ? 18.618 -38.694 4.257 1.00 74.69 90 THR A N 1
ATOM 732 C CA . THR A 1 90 ? 17.738 -39.842 4.021 1.00 74.69 90 THR A CA 1
ATOM 733 C C . THR A 1 90 ? 16.888 -39.597 2.784 1.00 74.69 90 THR A C 1
ATOM 735 O O . THR A 1 90 ? 16.704 -38.451 2.387 1.00 74.69 90 THR A O 1
ATOM 738 N N . GLU A 1 91 ? 16.319 -40.647 2.198 1.00 75.31 91 GLU A N 1
ATOM 739 C CA . GLU A 1 91 ? 15.400 -40.509 1.061 1.00 75.31 91 GLU A CA 1
ATOM 740 C C . GLU A 1 91 ? 14.240 -39.546 1.374 1.00 75.31 91 GLU A C 1
ATOM 742 O O . GLU A 1 91 ? 13.879 -38.716 0.546 1.00 75.31 91 GLU A O 1
ATOM 747 N N . THR A 1 92 ? 13.734 -39.545 2.614 1.00 77.81 92 THR A N 1
ATOM 748 C CA . THR A 1 92 ? 12.721 -38.582 3.077 1.00 77.81 92 THR A CA 1
ATOM 749 C C . THR A 1 92 ? 13.232 -37.142 3.065 1.00 77.81 92 THR A C 1
ATOM 751 O O . THR A 1 92 ? 12.561 -36.260 2.541 1.00 77.81 92 THR A O 1
ATOM 754 N N . LEU A 1 93 ? 14.424 -36.880 3.614 1.00 78.31 93 LEU A N 1
ATOM 755 C CA . LEU A 1 93 ? 14.997 -35.532 3.620 1.00 78.31 93 LEU A CA 1
ATOM 756 C C . LEU A 1 93 ? 15.390 -35.091 2.204 1.00 78.31 93 LEU A C 1
ATOM 758 O O . LEU A 1 93 ? 15.159 -33.943 1.846 1.00 78.31 93 LEU A O 1
ATOM 762 N N . GLN A 1 94 ? 15.891 -35.999 1.367 1.00 74.31 94 GLN A N 1
ATOM 763 C CA . GLN A 1 94 ? 16.115 -35.771 -0.063 1.00 74.31 94 GLN A CA 1
ATOM 764 C C . GLN A 1 94 ? 14.822 -35.382 -0.778 1.00 74.31 94 GLN A C 1
ATOM 766 O O . GLN A 1 94 ? 14.809 -34.401 -1.517 1.00 74.31 94 GLN A O 1
ATOM 771 N N . THR A 1 95 ? 13.732 -36.100 -0.507 1.00 78.12 95 THR A N 1
ATOM 772 C CA . THR A 1 95 ? 12.411 -35.844 -1.086 1.00 78.12 95 THR A CA 1
ATOM 773 C C . THR A 1 95 ? 11.898 -34.469 -0.669 1.00 78.12 95 THR A C 1
ATOM 775 O O . THR A 1 95 ? 11.681 -33.628 -1.539 1.00 78.12 95 THR A O 1
ATOM 778 N N . LEU A 1 96 ? 11.833 -34.183 0.639 1.00 78.69 96 LEU A N 1
ATOM 779 C CA . LEU A 1 96 ? 11.405 -32.882 1.177 1.00 78.69 96 LEU A CA 1
ATOM 780 C C . LEU A 1 96 ? 12.261 -31.726 0.636 1.00 78.69 96 LEU A C 1
ATOM 782 O O . LEU A 1 96 ? 11.751 -30.659 0.298 1.00 78.69 96 LEU A O 1
ATOM 786 N N . TRP A 1 97 ? 13.569 -31.951 0.494 1.00 72.50 97 TRP A N 1
ATOM 787 C CA . TRP A 1 97 ? 14.488 -30.982 -0.092 1.00 72.50 97 TRP A CA 1
ATOM 788 C C . TRP A 1 97 ? 14.234 -30.744 -1.582 1.00 72.50 97 TRP A C 1
ATOM 790 O O . TRP A 1 97 ? 14.189 -29.598 -2.028 1.00 72.50 97 TRP A O 1
ATOM 800 N N . SER A 1 98 ? 14.069 -31.820 -2.356 1.00 70.56 98 SER A N 1
ATOM 801 C CA . SER A 1 98 ? 13.850 -31.777 -3.807 1.00 70.56 98 SER A CA 1
ATOM 802 C C . SER A 1 98 ? 12.500 -31.161 -4.183 1.00 70.56 98 SER A C 1
ATOM 804 O O . SER A 1 98 ? 12.408 -30.452 -5.181 1.00 70.56 98 SER A O 1
ATOM 806 N N . GLN A 1 99 ? 11.485 -31.347 -3.334 1.00 75.06 99 GLN A N 1
ATOM 807 C CA . GLN A 1 99 ? 10.159 -30.737 -3.445 1.00 75.06 99 GLN A CA 1
ATOM 808 C C . GLN A 1 99 ? 10.136 -29.264 -3.001 1.00 75.06 99 GLN A C 1
ATOM 810 O O . GLN A 1 99 ? 9.089 -28.628 -3.061 1.00 75.06 99 GLN A O 1
ATOM 815 N N . GLN A 1 100 ? 11.272 -28.711 -2.550 1.00 71.12 100 GLN A N 1
ATOM 816 C CA . GLN A 1 100 ? 11.379 -27.368 -1.960 1.00 71.12 100 GLN A CA 1
ATOM 817 C C . GLN A 1 100 ? 10.450 -27.150 -0.751 1.00 71.12 100 GLN A C 1
ATOM 819 O O . GLN A 1 100 ? 10.126 -26.016 -0.397 1.00 71.12 100 GLN A O 1
ATOM 824 N N . ALA A 1 101 ? 10.055 -28.231 -0.073 1.00 75.94 101 ALA A N 1
ATOM 825 C CA . ALA A 1 101 ? 9.257 -28.200 1.145 1.00 75.94 101 ALA A CA 1
ATOM 826 C C . ALA A 1 101 ? 10.156 -27.835 2.340 1.00 75.94 101 ALA A C 1
ATOM 828 O O . ALA A 1 101 ? 10.421 -28.647 3.221 1.00 75.94 101 ALA A O 1
ATOM 829 N N . PHE A 1 102 ? 10.720 -26.620 2.341 1.00 69.75 102 PHE A N 1
ATOM 830 C CA . PHE A 1 102 ? 11.800 -26.238 3.262 1.00 69.75 102 PHE A CA 1
ATOM 831 C C . PHE A 1 102 ? 11.378 -26.209 4.732 1.00 69.75 102 PHE A C 1
ATOM 833 O O . PHE A 1 102 ? 12.203 -26.504 5.597 1.00 69.75 102 PHE A O 1
ATOM 840 N N . ASN A 1 103 ? 10.113 -25.888 5.006 1.00 70.62 103 ASN A N 1
ATOM 841 C CA . ASN A 1 103 ? 9.564 -25.911 6.360 1.00 70.62 103 ASN A CA 1
ATOM 842 C C . ASN A 1 103 ? 9.457 -27.354 6.856 1.00 70.62 103 ASN A C 1
ATOM 844 O O . ASN A 1 103 ? 10.058 -27.692 7.870 1.00 70.62 103 ASN A O 1
ATOM 848 N N . ASP A 1 104 ? 8.830 -28.225 6.062 1.00 77.75 104 ASP A N 1
ATOM 849 C CA . ASP A 1 104 ? 8.708 -29.653 6.364 1.00 77.75 104 ASP A CA 1
ATOM 850 C C . ASP A 1 104 ? 10.082 -30.335 6.451 1.00 77.75 104 ASP A C 1
ATOM 852 O O . ASP A 1 104 ? 10.312 -31.206 7.287 1.00 77.75 104 ASP A O 1
ATOM 856 N N . PHE A 1 105 ? 11.043 -29.899 5.634 1.00 77.69 105 PHE A N 1
ATOM 857 C CA . PHE A 1 105 ? 12.432 -30.333 5.703 1.00 77.69 105 PHE A CA 1
ATOM 858 C C . PHE A 1 105 ? 13.106 -29.898 7.007 1.00 77.69 105 PHE A C 1
ATOM 860 O O . PHE A 1 105 ? 13.737 -30.720 7.668 1.00 77.69 105 PHE A O 1
ATOM 867 N N . ALA A 1 106 ? 13.001 -28.621 7.388 1.00 73.25 106 ALA A N 1
ATOM 868 C CA . ALA A 1 106 ? 13.580 -28.112 8.631 1.00 73.25 106 ALA A CA 1
ATOM 869 C C . ALA A 1 106 ? 12.954 -28.797 9.856 1.00 73.25 106 ALA A C 1
ATOM 871 O O . ALA A 1 106 ? 13.677 -29.166 10.786 1.00 73.25 106 ALA A O 1
ATOM 872 N N . ASP A 1 107 ? 11.648 -29.055 9.819 1.00 78.06 107 ASP A N 1
ATOM 873 C CA . ASP A 1 107 ? 10.927 -29.794 10.852 1.00 78.06 107 ASP A CA 1
ATOM 874 C C . ASP A 1 107 ? 11.347 -31.265 10.899 1.00 78.06 107 ASP A C 1
ATOM 876 O O . ASP A 1 107 ? 11.611 -31.793 11.979 1.00 78.06 107 ASP A O 1
ATOM 880 N N . ALA A 1 108 ? 11.531 -31.919 9.751 1.00 81.69 108 ALA A N 1
ATOM 881 C CA . ALA A 1 108 ? 12.041 -33.286 9.686 1.00 81.69 108 ALA A CA 1
ATOM 882 C C . ALA A 1 108 ? 13.492 -33.396 10.191 1.00 81.69 108 ALA A C 1
ATOM 884 O O . ALA A 1 108 ? 13.824 -34.340 10.913 1.00 81.69 108 ALA A O 1
ATOM 885 N N . VAL A 1 109 ? 14.355 -32.419 9.877 1.00 80.50 109 VAL A N 1
ATOM 886 C CA . VAL A 1 109 ? 15.721 -32.322 10.424 1.00 80.50 109 VAL A CA 1
ATOM 887 C C . VAL A 1 109 ? 15.669 -32.123 11.934 1.00 80.50 109 VAL A C 1
ATOM 889 O O . VAL A 1 109 ? 16.402 -32.787 12.666 1.00 80.50 109 VAL A O 1
ATOM 892 N N . ARG A 1 110 ? 14.787 -31.250 12.420 1.00 80.00 110 ARG A N 1
ATOM 893 C CA . ARG A 1 110 ? 14.608 -31.001 13.850 1.00 80.00 110 ARG A CA 1
ATOM 894 C C . ARG A 1 110 ? 14.109 -32.244 14.575 1.00 80.00 110 ARG A C 1
ATOM 896 O O . ARG A 1 110 ? 14.638 -32.586 15.625 1.00 80.00 110 ARG A O 1
ATOM 903 N N . GLU A 1 111 ? 13.134 -32.948 14.019 1.00 83.12 111 GLU A N 1
ATOM 904 C CA . GLU A 1 111 ? 12.591 -34.174 14.600 1.00 83.12 111 GLU A CA 1
ATOM 905 C C . GLU A 1 111 ? 13.626 -35.305 14.604 1.00 83.12 111 GLU A C 1
ATOM 907 O O . GLU A 1 111 ? 13.748 -36.070 15.563 1.00 83.12 111 GLU A O 1
ATOM 912 N N . PHE A 1 112 ? 14.449 -35.382 13.559 1.00 80.12 112 PHE A N 1
ATOM 913 C CA . PHE A 1 112 ? 15.615 -36.256 13.536 1.00 80.12 112 PHE A CA 1
ATOM 914 C C . PHE A 1 112 ? 16.615 -35.905 14.656 1.00 80.12 112 PHE A C 1
ATOM 916 O O . PHE A 1 112 ? 17.050 -36.778 15.414 1.00 80.12 112 PHE A O 1
ATOM 923 N N . GLN A 1 113 ? 16.952 -34.622 14.806 1.00 80.31 113 GLN A N 1
ATOM 924 C CA . GLN A 1 113 ? 17.840 -34.135 15.861 1.00 80.31 113 GLN A CA 1
ATOM 925 C C . GLN A 1 113 ? 17.271 -34.388 17.261 1.00 80.31 113 GLN A C 1
ATOM 927 O O . GLN A 1 113 ? 18.025 -34.782 18.147 1.00 80.31 113 GLN A O 1
ATOM 932 N N . ARG A 1 114 ? 15.959 -34.221 17.469 1.00 82.00 114 ARG A N 1
ATOM 933 C CA . ARG A 1 114 ? 15.281 -34.518 18.741 1.00 82.00 114 ARG A CA 1
ATOM 934 C C . ARG A 1 114 ? 15.451 -35.976 19.132 1.00 82.00 114 ARG A C 1
ATOM 936 O O . ARG A 1 114 ? 15.840 -36.254 20.263 1.00 82.00 114 ARG A O 1
ATOM 943 N N . ARG A 1 115 ? 15.215 -36.891 18.188 1.00 79.50 115 ARG A N 1
ATOM 944 C CA . ARG A 1 115 ? 15.365 -38.337 18.408 1.00 79.50 115 ARG A CA 1
ATOM 945 C C . ARG A 1 115 ? 16.810 -38.744 18.693 1.00 79.50 115 ARG A C 1
ATOM 947 O O . ARG A 1 115 ? 17.035 -39.629 19.508 1.00 79.50 115 ARG A O 1
ATOM 954 N N . THR A 1 116 ? 17.775 -38.090 18.048 1.00 74.50 116 THR A N 1
ATOM 955 C CA . THR A 1 116 ? 19.188 -38.510 18.086 1.00 74.50 116 THR A CA 1
ATOM 956 C C . THR A 1 116 ? 20.005 -37.808 19.178 1.00 74.50 116 THR A C 1
ATOM 958 O O . THR A 1 116 ? 20.919 -38.398 19.740 1.00 74.50 116 THR A O 1
ATOM 961 N N . MET A 1 117 ? 19.693 -36.548 19.493 1.00 78.38 117 MET A N 1
ATOM 962 C CA . MET A 1 117 ? 20.481 -35.685 20.392 1.00 78.38 117 MET A CA 1
ATOM 963 C C . MET A 1 117 ? 19.677 -35.130 21.578 1.00 78.38 117 MET A C 1
ATOM 965 O O . MET A 1 117 ? 20.237 -34.438 22.431 1.00 78.38 117 MET A O 1
ATOM 969 N N . GLY A 1 118 ? 18.371 -35.401 21.637 1.00 78.25 118 GLY A N 1
ATOM 970 C CA . GLY A 1 118 ? 17.463 -34.864 22.645 1.00 78.25 118 GLY A CA 1
ATOM 971 C C . GLY A 1 118 ? 16.928 -33.465 22.318 1.00 78.25 118 GLY A C 1
ATOM 972 O O . GLY A 1 118 ? 17.482 -32.705 21.523 1.00 78.25 118 GLY A O 1
ATOM 973 N N . GLU A 1 119 ? 15.824 -33.102 22.973 1.00 73.69 119 GLU A N 1
ATOM 974 C CA . GLU A 1 119 ? 15.023 -31.917 22.636 1.00 73.69 119 GLU A CA 1
ATOM 975 C C . GLU A 1 119 ? 15.774 -30.583 22.758 1.00 73.69 119 GLU A C 1
ATOM 977 O O . GLU A 1 119 ? 15.532 -29.657 21.989 1.00 73.69 119 GLU A O 1
ATOM 982 N N . ARG A 1 120 ? 16.753 -30.506 23.666 1.00 65.25 120 ARG A N 1
ATOM 983 C CA . ARG A 1 120 ? 17.567 -29.300 23.899 1.00 65.25 120 ARG A CA 1
ATOM 984 C C . ARG A 1 120 ? 18.595 -29.015 22.799 1.00 65.25 120 ARG A C 1
ATOM 986 O O . ARG A 1 120 ? 19.174 -27.933 22.794 1.00 65.25 120 ARG A O 1
ATOM 993 N N . ALA A 1 121 ? 18.861 -29.975 21.915 1.00 70.38 121 ALA A N 1
ATOM 994 C CA . ALA A 1 121 ? 19.884 -29.867 20.877 1.00 70.38 121 ALA A CA 1
ATOM 995 C C . ALA A 1 121 ? 19.304 -29.747 19.455 1.00 70.38 121 ALA A C 1
ATOM 997 O O . ALA A 1 121 ? 20.075 -29.669 18.501 1.00 70.38 121 ALA A O 1
ATOM 998 N N . ALA A 1 122 ? 17.975 -29.735 19.309 1.00 79.25 122 ALA A N 1
ATOM 999 C CA . ALA A 1 122 ? 17.299 -29.722 18.019 1.00 79.25 122 ALA A CA 1
ATOM 1000 C C . ALA A 1 122 ? 17.020 -28.293 17.531 1.00 79.25 122 ALA A C 1
ATOM 1002 O O . ALA A 1 122 ? 16.122 -27.619 18.038 1.00 79.25 122 ALA A O 1
ATOM 1003 N N . ASP A 1 123 ? 17.784 -27.850 16.534 1.00 77.19 123 ASP A N 1
ATOM 1004 C CA . ASP A 1 123 ? 17.736 -26.502 15.960 1.00 77.19 123 ASP A CA 1
ATOM 1005 C C . ASP A 1 123 ? 17.200 -26.454 14.516 1.00 77.19 123 ASP A C 1
ATOM 1007 O O . ASP A 1 123 ? 17.073 -25.367 13.960 1.00 77.19 123 ASP A O 1
ATOM 1011 N N . GLY A 1 124 ? 16.857 -27.600 13.912 1.00 79.81 124 GLY A N 1
ATOM 1012 C CA . GLY A 1 124 ? 16.323 -27.703 12.545 1.00 79.81 124 GLY A CA 1
ATOM 1013 C C . GLY A 1 124 ? 17.363 -27.489 11.441 1.00 79.81 124 GLY A C 1
ATOM 1014 O O . GLY A 1 124 ? 17.010 -27.334 10.269 1.00 79.81 124 GLY A O 1
ATOM 1015 N N . ILE A 1 125 ? 18.654 -27.475 11.798 1.00 82.44 125 ILE A N 1
ATOM 1016 C CA . ILE A 1 125 ? 19.748 -27.155 10.882 1.00 82.44 125 ILE A CA 1
ATOM 1017 C C . ILE A 1 125 ? 20.615 -28.393 10.606 1.00 82.44 125 ILE A C 1
ATOM 1019 O O . ILE A 1 125 ? 21.199 -29.021 11.493 1.00 82.44 125 ILE A O 1
ATOM 1023 N N . LEU A 1 126 ? 20.784 -28.718 9.326 1.00 73.12 126 LEU A N 1
ATOM 1024 C CA . LEU A 1 126 ? 21.793 -29.655 8.849 1.00 73.12 126 LEU A CA 1
ATOM 1025 C C . LEU A 1 126 ? 23.163 -29.000 8.953 1.00 73.12 126 LEU A C 1
ATOM 1027 O O . LEU A 1 126 ? 23.538 -28.181 8.123 1.00 73.12 126 LEU A O 1
ATOM 1031 N N . GLY A 1 127 ? 23.918 -29.364 9.985 1.00 78.06 127 GLY A N 1
ATOM 1032 C CA . GLY A 1 127 ? 25.272 -28.873 10.203 1.00 78.06 127 GLY A CA 1
ATOM 1033 C C . GLY A 1 127 ? 26.204 -29.939 10.782 1.00 78.06 127 GLY A C 1
ATOM 1034 O O . GLY A 1 127 ? 25.796 -31.084 10.994 1.00 78.06 127 GLY A O 1
ATOM 1035 N N . PRO A 1 128 ? 27.464 -29.572 11.082 1.00 70.75 128 PRO A N 1
ATOM 1036 C CA . PRO A 1 128 ? 28.477 -30.502 11.582 1.00 70.75 128 PRO A CA 1
ATOM 1037 C C . PRO A 1 128 ? 28.048 -31.268 12.840 1.00 70.75 128 PRO A C 1
ATOM 1039 O O . PRO A 1 128 ? 28.351 -32.449 12.964 1.00 70.75 128 PRO A O 1
ATOM 1042 N N . ARG A 1 129 ? 27.282 -30.625 13.734 1.00 73.06 129 ARG A N 1
ATOM 1043 C CA . ARG A 1 129 ? 26.752 -31.251 14.958 1.00 73.06 129 ARG A CA 1
ATOM 1044 C C . ARG A 1 129 ? 25.776 -32.388 14.651 1.00 73.06 129 ARG A C 1
ATOM 1046 O O . ARG A 1 129 ? 25.922 -33.474 15.198 1.00 73.06 129 ARG A O 1
ATOM 1053 N N . THR A 1 130 ? 24.842 -32.161 13.728 1.00 75.81 130 THR A N 1
ATOM 1054 C CA . THR A 1 130 ? 23.882 -33.173 13.258 1.00 75.81 130 THR A CA 1
ATOM 1055 C C . THR A 1 130 ? 24.603 -34.357 12.605 1.00 75.81 130 THR A C 1
ATOM 1057 O O . THR A 1 130 ? 24.259 -35.508 12.856 1.00 75.81 130 THR A O 1
ATOM 1060 N N . GLY A 1 131 ? 25.655 -34.089 11.819 1.00 69.62 131 GLY A N 1
ATOM 1061 C CA . GLY A 1 131 ? 26.501 -35.134 11.226 1.00 69.62 131 GLY A CA 1
ATOM 1062 C C . GLY A 1 131 ? 27.335 -35.926 12.247 1.00 69.62 131 GLY A C 1
ATOM 1063 O O . GLY A 1 131 ? 27.559 -37.124 12.070 1.00 69.62 131 GLY A O 1
ATOM 1064 N N . GLN A 1 132 ? 27.772 -35.288 13.335 1.00 71.25 132 GLN A N 1
ATOM 1065 C CA . GLN A 1 132 ? 28.511 -35.955 14.408 1.00 71.25 132 GLN A CA 1
ATOM 1066 C C . GLN A 1 132 ? 27.605 -36.885 15.228 1.00 71.25 132 GLN A C 1
ATOM 1068 O O . GLN A 1 132 ? 27.939 -38.054 15.398 1.00 71.25 132 GLN A O 1
ATOM 1073 N N . ALA A 1 133 ? 26.426 -36.417 15.642 1.00 68.12 133 ALA A N 1
ATOM 1074 C CA . ALA A 1 133 ? 25.463 -37.237 16.384 1.00 68.12 133 ALA A CA 1
ATOM 1075 C C . ALA A 1 133 ? 24.970 -38.465 15.597 1.00 68.12 133 ALA A C 1
ATOM 1077 O O . ALA A 1 133 ? 24.722 -39.531 16.155 1.00 68.12 133 ALA A O 1
ATOM 1078 N N . MET A 1 134 ? 24.879 -38.339 14.274 1.00 61.28 134 MET A N 1
ATOM 1079 C CA . MET A 1 134 ? 24.668 -39.454 13.347 1.00 61.28 134 MET A CA 1
ATOM 1080 C C . MET A 1 134 ? 25.800 -40.481 13.390 1.00 61.28 134 MET A C 1
ATOM 1082 O O . MET A 1 134 ? 25.557 -41.680 13.427 1.00 61.28 134 MET A O 1
ATOM 1086 N N . THR A 1 135 ? 27.050 -40.017 13.398 1.00 64.88 135 THR A N 1
ATOM 1087 C CA . THR A 1 135 ? 28.215 -40.910 13.461 1.00 64.88 135 THR A CA 1
ATOM 1088 C C . THR A 1 135 ? 28.243 -41.693 14.775 1.00 64.88 135 THR A C 1
ATOM 1090 O O . THR A 1 135 ? 28.610 -42.865 14.783 1.00 64.88 135 THR A O 1
ATOM 1093 N N . GLU A 1 136 ? 27.808 -41.062 15.864 1.00 68.00 136 GLU A N 1
ATOM 1094 C CA . GLU A 1 136 ? 27.714 -41.668 17.195 1.00 68.00 136 GLU A CA 1
ATOM 1095 C C . GLU A 1 136 ? 26.520 -42.643 17.310 1.00 68.00 136 GLU A C 1
ATOM 1097 O O . GLU A 1 136 ? 26.651 -43.693 17.935 1.00 68.00 136 GLU A O 1
ATOM 1102 N N . SER A 1 137 ? 25.391 -42.367 16.643 1.00 60.78 137 SER A N 1
ATOM 1103 C CA . SER A 1 137 ? 24.187 -43.227 16.648 1.00 60.78 137 SER A CA 1
ATOM 1104 C C . SER A 1 137 ? 24.209 -44.375 15.627 1.00 60.78 137 SER A C 1
ATOM 1106 O O . SER A 1 137 ? 23.658 -45.444 15.883 1.00 60.78 137 SER A O 1
ATOM 1108 N N . GLN A 1 138 ? 24.880 -44.216 14.481 1.00 49.94 138 GLN A N 1
ATOM 1109 C CA . GLN A 1 138 ? 25.047 -45.287 13.485 1.00 49.94 138 GLN A CA 1
ATOM 1110 C C . GLN A 1 138 ? 26.034 -46.372 13.927 1.00 49.94 138 GLN A C 1
ATOM 1112 O O . GLN A 1 138 ? 25.943 -47.503 13.459 1.00 49.94 138 GLN A O 1
ATOM 1117 N N . GLN A 1 139 ? 26.935 -46.081 14.871 1.00 52.94 139 GLN A N 1
ATOM 1118 C CA . GLN A 1 139 ? 27.719 -47.130 15.537 1.00 52.94 139 GLN A CA 1
ATOM 1119 C C . GLN A 1 139 ? 26.841 -48.095 16.351 1.00 52.94 139 GLN A C 1
ATOM 1121 O O . GLN A 1 139 ? 27.321 -49.147 16.765 1.00 52.94 139 GLN A O 1
ATOM 1126 N N . THR A 1 140 ? 25.564 -47.764 16.568 1.00 47.12 140 THR A N 1
ATOM 1127 C CA . THR A 1 140 ? 24.655 -48.515 17.436 1.00 47.12 140 THR A CA 1
ATOM 1128 C C . THR A 1 140 ? 23.537 -49.265 16.702 1.00 47.12 140 THR A C 1
ATOM 1130 O O . THR A 1 140 ? 22.802 -49.993 17.367 1.00 47.12 140 THR A O 1
ATOM 1133 N N . GLN A 1 141 ? 23.368 -49.137 15.376 1.00 40.09 141 GLN A N 1
ATOM 1134 C CA . GLN A 1 141 ? 22.196 -49.712 14.687 1.00 40.09 141 GLN A CA 1
ATOM 1135 C C . GLN A 1 141 ? 22.509 -50.341 13.316 1.00 40.09 141 GLN A C 1
ATOM 1137 O O . GLN A 1 141 ? 22.840 -49.658 12.349 1.00 40.09 141 GLN A O 1
ATOM 1142 N N . THR A 1 142 ? 22.340 -51.665 13.241 1.00 33.75 142 THR A N 1
ATOM 1143 C CA . THR A 1 142 ? 22.284 -52.486 12.015 1.00 33.75 142 THR A CA 1
ATOM 1144 C C . THR A 1 142 ? 20.888 -52.374 11.375 1.00 33.75 142 THR A C 1
ATOM 1146 O O . THR A 1 142 ? 19.908 -52.477 12.115 1.00 33.75 142 THR A O 1
ATOM 1149 N N . PRO A 1 143 ? 20.737 -52.195 10.046 1.00 37.53 143 PRO A N 1
ATOM 1150 C CA . PRO A 1 143 ? 19.432 -51.912 9.447 1.00 37.53 143 PRO A CA 1
ATOM 1151 C C . PRO A 1 143 ? 18.720 -53.155 8.887 1.00 37.53 143 PRO A C 1
ATOM 1153 O O . PRO A 1 143 ? 19.351 -54.040 8.308 1.00 37.53 143 PRO A O 1
ATOM 1156 N N . ALA A 1 144 ? 17.387 -53.159 8.988 1.00 29.84 144 ALA A N 1
ATOM 1157 C CA . ALA A 1 144 ? 16.487 -54.041 8.250 1.00 29.84 144 ALA A CA 1
ATOM 1158 C C . ALA A 1 144 ? 15.511 -53.215 7.387 1.00 29.84 144 ALA A C 1
ATOM 1160 O O . ALA A 1 144 ? 14.738 -52.412 7.900 1.00 29.84 144 ALA A O 1
ATOM 1161 N N . ALA A 1 145 ? 15.675 -53.413 6.079 1.00 32.75 145 ALA A N 1
ATOM 1162 C CA . ALA A 1 145 ? 14.724 -53.542 4.973 1.00 32.75 145 ALA A CA 1
ATOM 1163 C C . ALA A 1 145 ? 13.332 -52.855 4.970 1.00 32.75 145 ALA A C 1
ATOM 1165 O O . ALA A 1 145 ? 12.475 -53.110 5.808 1.00 32.75 145 ALA A O 1
ATOM 1166 N N . GLU A 1 146 ? 13.123 -52.165 3.838 1.00 30.80 146 GLU A N 1
ATOM 1167 C CA . GLU A 1 146 ? 12.106 -52.430 2.795 1.00 30.80 146 GLU A CA 1
ATOM 1168 C C . GLU A 1 146 ? 10.777 -51.653 2.718 1.00 30.80 146 GLU A C 1
ATOM 1170 O O . GLU A 1 146 ? 9.914 -51.726 3.586 1.00 30.80 146 GLU A O 1
ATOM 1175 N N . THR A 1 147 ? 10.580 -51.141 1.487 1.00 31.19 147 THR A N 1
ATOM 1176 C CA . THR A 1 147 ? 9.347 -51.069 0.667 1.00 31.19 147 THR A CA 1
ATOM 1177 C C . THR A 1 147 ? 8.225 -50.120 1.093 1.00 31.19 147 THR A C 1
ATOM 1179 O O . THR A 1 147 ? 7.967 -49.925 2.267 1.00 31.19 147 THR A O 1
ATOM 1182 N N . ALA A 1 148 ? 7.401 -49.564 0.208 1.00 34.44 148 ALA A N 1
ATOM 1183 C CA . ALA A 1 148 ? 7.387 -49.294 -1.234 1.00 34.44 148 ALA A CA 1
ATOM 1184 C C . ALA A 1 148 ? 6.046 -48.563 -1.504 1.00 34.44 148 ALA A C 1
ATOM 1186 O O . ALA A 1 148 ? 5.202 -48.472 -0.615 1.00 34.44 148 ALA A O 1
ATOM 1187 N N . VAL A 1 149 ? 5.818 -48.212 -2.773 1.00 31.50 149 VAL A N 1
ATOM 1188 C CA . VAL A 1 149 ? 4.507 -48.168 -3.457 1.00 31.50 149 VAL A CA 1
ATOM 1189 C C . VAL A 1 149 ? 3.918 -46.775 -3.753 1.00 31.50 149 VAL A C 1
ATOM 1191 O O . VAL A 1 149 ? 3.264 -46.145 -2.935 1.00 31.50 149 VAL A O 1
ATOM 1194 N N . THR A 1 150 ? 4.153 -46.391 -5.015 1.00 49.84 150 THR A N 1
ATOM 1195 C CA . THR A 1 150 ? 3.237 -45.902 -6.071 1.00 49.84 150 THR A CA 1
ATOM 1196 C C . THR A 1 150 ? 2.200 -44.813 -5.791 1.00 49.84 150 THR A C 1
ATOM 1198 O O . THR A 1 150 ? 1.370 -44.951 -4.902 1.00 49.84 150 THR A O 1
ATOM 1201 N N . ALA A 1 151 ? 2.137 -43.859 -6.729 1.00 36.91 151 ALA A N 1
ATOM 1202 C CA . ALA A 1 151 ? 0.939 -43.421 -7.481 1.00 36.91 151 ALA A CA 1
ATOM 1203 C C . ALA A 1 151 ? 1.162 -42.059 -8.192 1.00 36.91 151 ALA A C 1
ATOM 1205 O O . ALA A 1 151 ? 0.201 -41.400 -8.580 1.00 36.91 151 ALA A O 1
ATOM 1206 N N . GLU A 1 152 ? 2.412 -41.607 -8.368 1.00 40.84 152 GLU A N 1
ATOM 1207 C CA . GLU A 1 152 ? 2.721 -40.218 -8.759 1.00 40.84 152 GLU A CA 1
ATOM 1208 C C . GLU A 1 152 ? 3.197 -40.010 -10.206 1.00 40.84 152 GLU A C 1
ATOM 1210 O O . GLU A 1 152 ? 3.452 -38.873 -10.596 1.00 40.84 152 GLU A O 1
ATOM 1215 N N . GLU A 1 153 ? 3.288 -41.043 -11.050 1.00 44.81 153 GLU A N 1
ATOM 1216 C CA . GLU A 1 153 ? 3.964 -40.925 -12.359 1.00 44.81 153 GLU A CA 1
ATOM 1217 C C . GLU A 1 153 ? 3.322 -39.909 -13.329 1.00 44.81 153 GLU A C 1
ATOM 1219 O O . GLU A 1 153 ? 4.015 -39.341 -14.173 1.00 44.81 153 GLU A O 1
ATOM 1224 N N . SER A 1 154 ? 2.037 -39.574 -13.168 1.00 40.28 154 SER A N 1
ATOM 1225 C CA . SER A 1 154 ? 1.373 -38.562 -14.008 1.00 40.28 154 SER A CA 1
ATOM 1226 C C . SER A 1 154 ? 1.618 -37.114 -13.555 1.00 40.28 154 SER A C 1
ATOM 1228 O O . SER A 1 154 ? 1.584 -36.201 -14.384 1.00 40.28 154 SER A O 1
ATOM 1230 N N . ILE A 1 155 ? 1.863 -36.882 -12.261 1.00 48.44 155 ILE A N 1
ATOM 1231 C CA . ILE A 1 155 ? 2.157 -35.549 -11.702 1.00 48.44 155 ILE A CA 1
ATOM 1232 C C . ILE A 1 155 ? 3.669 -35.316 -11.722 1.00 48.44 155 ILE A C 1
ATOM 1234 O O . ILE A 1 155 ? 4.118 -34.231 -12.093 1.00 48.44 155 ILE A O 1
ATOM 1238 N N . ALA A 1 156 ? 4.450 -36.365 -11.448 1.00 45.22 156 ALA A N 1
ATOM 1239 C CA . ALA A 1 156 ? 5.897 -36.379 -11.565 1.00 45.22 156 ALA A CA 1
ATOM 1240 C C . ALA A 1 156 ? 6.341 -35.996 -12.977 1.00 45.22 156 ALA A C 1
ATOM 1242 O O . ALA A 1 156 ? 7.190 -35.136 -13.087 1.00 45.22 156 ALA A O 1
ATOM 1243 N N . ALA A 1 157 ? 5.733 -36.489 -14.061 1.00 43.47 157 ALA A N 1
ATOM 1244 C CA . ALA A 1 157 ? 6.121 -36.065 -15.415 1.00 43.47 157 ALA A CA 1
ATOM 1245 C C . ALA A 1 157 ? 5.895 -34.558 -15.682 1.00 43.47 157 ALA A C 1
ATOM 1247 O O . ALA A 1 157 ? 6.681 -33.919 -16.384 1.00 43.47 157 ALA A O 1
ATOM 1248 N N . THR A 1 158 ? 4.857 -33.968 -15.081 1.00 46.94 158 THR A N 1
ATOM 1249 C CA . THR A 1 158 ? 4.538 -32.537 -15.226 1.00 46.94 158 THR A CA 1
ATOM 1250 C C . THR A 1 158 ? 5.457 -31.668 -14.358 1.00 46.94 158 THR A C 1
ATOM 1252 O O . THR A 1 158 ? 5.955 -30.639 -14.816 1.00 46.94 158 THR A O 1
ATOM 1255 N N . LEU A 1 159 ? 5.753 -32.114 -13.132 1.00 48.16 159 LEU A N 1
ATOM 1256 C CA . LEU A 1 159 ? 6.684 -31.453 -12.213 1.00 48.16 159 LEU A CA 1
ATOM 1257 C C . LEU A 1 159 ? 8.145 -31.630 -12.628 1.00 48.16 159 LEU A C 1
ATOM 1259 O O . LEU A 1 159 ? 8.908 -30.682 -12.519 1.00 48.16 159 LEU A O 1
ATOM 1263 N N . LEU A 1 160 ? 8.535 -32.787 -13.163 1.00 47.22 160 LEU A N 1
ATOM 1264 C CA . LEU A 1 160 ? 9.878 -33.039 -13.685 1.00 47.22 160 LEU A CA 1
ATOM 1265 C C . LEU A 1 160 ? 10.139 -32.159 -14.902 1.00 47.22 160 LEU A C 1
ATOM 1267 O O . LEU A 1 160 ? 11.237 -31.644 -15.033 1.00 47.22 160 LEU A O 1
ATOM 1271 N N . LYS A 1 161 ? 9.130 -31.917 -15.750 1.00 45.31 161 LYS A N 1
ATOM 1272 C CA . LYS A 1 161 ? 9.234 -30.966 -16.862 1.00 45.31 161 LYS A CA 1
ATOM 1273 C C . LYS A 1 161 ? 9.403 -29.526 -16.365 1.00 45.31 161 LYS A C 1
ATOM 1275 O O . LYS A 1 161 ? 10.318 -28.849 -16.813 1.00 45.31 161 LYS A O 1
ATOM 1280 N N . ALA A 1 162 ? 8.611 -29.088 -15.383 1.00 48.12 162 ALA A N 1
ATOM 1281 C CA . ALA A 1 162 ? 8.762 -27.760 -14.775 1.00 48.12 162 ALA A CA 1
ATOM 1282 C C . ALA A 1 162 ? 10.101 -27.586 -14.021 1.00 48.12 162 ALA A C 1
ATOM 1284 O O . ALA A 1 162 ? 10.704 -26.516 -14.057 1.00 48.12 162 ALA A O 1
ATOM 1285 N N . LEU A 1 163 ? 10.592 -28.643 -13.367 1.00 44.22 163 LEU A N 1
ATOM 1286 C CA . LEU A 1 163 ? 11.866 -28.678 -12.648 1.00 44.22 163 LEU A CA 1
ATOM 1287 C C . LEU A 1 163 ? 13.062 -28.741 -13.611 1.00 44.22 163 LEU A C 1
ATOM 1289 O O . LEU A 1 163 ? 14.090 -28.130 -13.342 1.00 44.22 163 LEU A O 1
ATOM 1293 N N . PHE A 1 164 ? 12.930 -29.433 -14.744 1.00 42.81 164 PHE A N 1
ATOM 1294 C CA . PHE A 1 164 ? 13.930 -29.462 -15.811 1.00 42.81 164 PHE A CA 1
ATOM 1295 C C . PHE A 1 164 ? 14.018 -28.099 -16.514 1.00 42.81 164 PHE A C 1
ATOM 1297 O O . PHE A 1 164 ? 15.116 -27.570 -16.665 1.00 42.81 164 PHE A O 1
ATOM 1304 N N . ASP A 1 165 ? 12.873 -27.475 -16.816 1.00 45.12 165 ASP A N 1
ATOM 1305 C CA . ASP A 1 165 ? 12.790 -26.116 -17.368 1.00 45.12 165 ASP A CA 1
ATOM 1306 C C . ASP A 1 165 ? 13.375 -25.062 -16.391 1.00 45.12 165 ASP A C 1
ATOM 1308 O O . ASP A 1 165 ? 13.958 -24.071 -16.827 1.00 45.12 165 ASP A O 1
ATOM 1312 N N . PHE A 1 166 ? 13.288 -25.293 -15.071 1.00 47.88 166 PHE A N 1
ATOM 1313 C CA . PHE A 1 166 ? 13.850 -24.425 -14.022 1.00 47.88 166 PHE A CA 1
ATOM 1314 C C . PHE A 1 166 ? 15.348 -24.654 -13.738 1.00 47.88 166 PHE A C 1
ATOM 1316 O O . PHE A 1 166 ? 16.077 -23.690 -13.506 1.00 47.88 166 PHE A O 1
ATOM 1323 N N . LEU A 1 167 ? 15.819 -25.908 -13.718 1.00 40.47 167 LEU A N 1
ATOM 1324 C CA . LEU A 1 167 ? 17.200 -26.262 -13.351 1.00 40.47 167 LEU A CA 1
ATOM 1325 C C . LEU A 1 167 ? 18.170 -26.262 -14.531 1.00 40.47 167 LEU A C 1
ATOM 1327 O O . LEU A 1 167 ? 19.346 -25.955 -14.343 1.00 40.47 167 LEU A O 1
ATOM 1331 N N . PHE A 1 168 ? 17.702 -26.623 -15.723 1.00 44.69 168 PHE A N 1
ATOM 1332 C CA . PHE A 1 168 ? 18.551 -26.747 -16.908 1.00 44.69 168 PHE A CA 1
ATOM 1333 C C . PHE A 1 168 ? 18.278 -25.671 -17.953 1.00 44.69 168 PHE A C 1
ATOM 1335 O O . PHE A 1 168 ? 19.052 -25.551 -18.900 1.00 44.69 168 PHE A O 1
ATOM 1342 N N . GLY A 1 169 ? 17.212 -24.882 -17.772 1.00 46.28 169 GLY A N 1
ATOM 1343 C CA . GLY A 1 169 ? 16.612 -24.145 -18.872 1.00 46.28 169 GLY A CA 1
ATOM 1344 C C . GLY A 1 169 ? 16.068 -25.139 -19.901 1.00 46.28 169 GLY A C 1
ATOM 1345 O O . GLY A 1 169 ? 16.719 -26.120 -20.265 1.00 46.28 169 GLY A O 1
ATOM 1346 N N . ALA A 1 170 ? 14.874 -24.897 -20.436 1.00 46.25 170 ALA A N 1
ATOM 1347 C CA . ALA A 1 170 ? 14.611 -25.395 -21.785 1.00 46.25 170 ALA A CA 1
ATOM 1348 C C . ALA A 1 170 ? 15.824 -25.000 -22.641 1.00 46.25 170 ALA A C 1
ATOM 1350 O O . ALA A 1 170 ? 16.238 -23.848 -22.505 1.00 46.25 170 ALA A O 1
ATOM 1351 N N . ALA A 1 171 ? 16.413 -25.945 -23.396 1.00 45.78 171 ALA A N 1
ATOM 1352 C CA . ALA A 1 171 ? 17.621 -25.749 -24.206 1.00 45.78 171 ALA A CA 1
ATOM 1353 C C . ALA A 1 171 ? 17.663 -24.306 -24.709 1.00 45.78 171 ALA A C 1
ATOM 1355 O O . ALA A 1 171 ? 16.809 -23.913 -25.506 1.00 45.78 171 ALA A O 1
ATOM 1356 N N . GLU A 1 172 ? 18.520 -23.502 -24.073 1.00 52.28 172 GLU A N 1
ATOM 1357 C CA . GLU A 1 172 ? 18.278 -22.067 -24.074 1.00 52.28 172 GLU A CA 1
ATOM 1358 C C . GLU A 1 172 ? 18.434 -21.546 -25.495 1.00 52.28 172 GLU A C 1
ATOM 1360 O O . GLU A 1 172 ? 19.419 -21.905 -26.153 1.00 52.28 172 GLU A O 1
ATOM 1365 N N . PRO A 1 173 ? 17.482 -20.724 -25.972 1.00 48.94 173 PRO A N 1
ATOM 1366 C CA . PRO A 1 173 ? 17.632 -20.083 -27.259 1.00 48.94 173 PRO A CA 1
ATOM 1367 C C . PRO A 1 173 ? 19.007 -19.421 -27.289 1.00 48.94 173 PRO A C 1
ATOM 1369 O O . PRO A 1 173 ? 19.386 -18.718 -26.342 1.00 48.94 173 PRO A O 1
ATOM 1372 N N . ALA A 1 174 ? 19.777 -19.670 -28.351 1.00 59.03 174 ALA A N 1
ATOM 1373 C CA . ALA A 1 174 ? 20.995 -18.908 -28.592 1.00 59.03 174 ALA A CA 1
ATOM 1374 C C . ALA A 1 174 ? 20.654 -17.409 -28.477 1.00 59.03 174 ALA A C 1
ATOM 1376 O O . ALA A 1 174 ? 19.510 -17.017 -28.696 1.00 59.03 174 ALA A O 1
ATOM 1377 N N . ALA A 1 175 ? 21.610 -16.534 -28.154 1.00 55.03 175 ALA A N 1
ATOM 1378 C CA . ALA A 1 175 ? 21.327 -15.092 -28.060 1.00 55.03 175 ALA A CA 1
ATOM 1379 C C . ALA A 1 175 ? 20.651 -14.507 -29.320 1.00 55.03 175 ALA A C 1
ATOM 1381 O O . ALA A 1 175 ? 19.994 -13.470 -29.244 1.00 55.03 175 ALA A O 1
ATOM 1382 N N . ASP A 1 176 ? 20.752 -15.208 -30.453 1.00 58.00 176 ASP A N 1
ATOM 1383 C CA . ASP A 1 176 ? 20.051 -14.886 -31.688 1.00 58.00 176 ASP A CA 1
ATOM 1384 C C . ASP A 1 176 ? 18.529 -15.112 -31.678 1.00 58.00 176 ASP A C 1
ATOM 1386 O O . ASP A 1 176 ? 17.846 -14.585 -32.558 1.00 58.00 176 ASP A O 1
ATOM 1390 N N . GLU A 1 177 ? 17.992 -15.814 -30.681 1.00 67.88 177 GLU A N 1
ATOM 1391 C CA . GLU A 1 177 ? 16.616 -16.315 -30.628 1.00 67.88 177 GLU A CA 1
ATOM 1392 C C . GLU A 1 177 ? 15.734 -15.665 -29.548 1.00 67.88 177 GLU A C 1
ATOM 1394 O O . GLU A 1 177 ? 14.557 -16.005 -29.462 1.00 67.88 177 GLU A O 1
ATOM 1399 N N . LEU A 1 178 ? 16.231 -14.721 -28.735 1.00 81.38 178 LEU A N 1
ATOM 1400 C CA . LEU A 1 178 ? 15.355 -13.972 -27.821 1.00 81.38 178 LEU A CA 1
ATOM 1401 C C . LEU A 1 178 ? 14.446 -13.043 -28.646 1.00 81.38 178 LEU A C 1
ATOM 1403 O O . LEU A 1 178 ? 14.938 -12.063 -29.210 1.00 81.38 178 LEU A O 1
ATOM 1407 N N . PRO A 1 179 ? 13.130 -13.323 -28.746 1.00 86.00 179 PRO A N 1
ATOM 1408 C CA . PRO A 1 179 ? 12.248 -12.518 -29.576 1.00 86.00 179 PRO A CA 1
ATOM 1409 C C . PRO A 1 179 ? 12.084 -11.140 -28.942 1.00 86.00 179 PRO A C 1
ATOM 1411 O O . PRO A 1 179 ? 11.923 -11.044 -27.724 1.00 86.00 179 PRO A O 1
ATOM 1414 N N . ASN A 1 180 ? 12.102 -10.085 -29.756 1.00 86.75 180 ASN A N 1
ATOM 1415 C CA . ASN A 1 180 ? 11.770 -8.743 -29.285 1.00 86.75 180 ASN A CA 1
ATOM 1416 C C . ASN A 1 180 ? 10.304 -8.723 -28.857 1.00 86.75 180 ASN A C 1
ATOM 1418 O O . ASN A 1 180 ? 9.420 -8.964 -29.679 1.00 86.75 180 ASN A O 1
ATOM 1422 N N . LEU A 1 181 ? 10.057 -8.405 -27.589 1.00 91.69 181 LEU A N 1
ATOM 1423 C CA . LEU A 1 181 ? 8.700 -8.261 -27.082 1.00 91.69 181 LEU A CA 1
ATOM 1424 C C . LEU A 1 181 ? 8.159 -6.861 -27.387 1.00 91.69 181 LEU A C 1
ATOM 1426 O O . LEU A 1 181 ? 8.844 -5.835 -27.227 1.00 91.69 181 LEU A O 1
ATOM 1430 N N . SER A 1 182 ? 6.903 -6.821 -27.815 1.00 92.44 182 SER A N 1
ATOM 1431 C CA . SER A 1 182 ? 6.125 -5.592 -27.924 1.00 92.44 182 SER A CA 1
ATOM 1432 C C . SER A 1 182 ? 5.884 -4.970 -26.543 1.00 92.44 182 SER A C 1
ATOM 1434 O O . SER A 1 182 ? 5.967 -5.632 -25.509 1.00 92.44 182 SER A O 1
ATOM 1436 N N . GLU A 1 183 ? 5.568 -3.673 -26.509 1.00 88.88 183 GLU A N 1
ATOM 1437 C CA . GLU A 1 183 ? 5.209 -2.978 -25.262 1.00 88.88 183 GLU A CA 1
ATOM 1438 C C . GLU A 1 183 ? 3.998 -3.634 -24.575 1.00 88.88 183 GLU A C 1
ATOM 1440 O O . GLU A 1 183 ? 3.991 -3.780 -23.356 1.00 88.88 183 GLU A O 1
ATOM 1445 N N . ALA A 1 184 ? 3.014 -4.096 -25.353 1.00 88.62 184 ALA A N 1
ATOM 1446 C CA . ALA A 1 184 ? 1.828 -4.771 -24.831 1.00 88.62 184 ALA A CA 1
ATOM 1447 C C . ALA A 1 184 ? 2.155 -6.125 -24.179 1.00 88.62 184 ALA A C 1
ATOM 1449 O O . ALA A 1 184 ? 1.597 -6.444 -23.131 1.00 88.62 184 ALA A O 1
ATOM 1450 N N . GLU A 1 185 ? 3.070 -6.905 -24.766 1.00 93.75 185 GLU A N 1
ATOM 1451 C CA . GLU A 1 185 ? 3.518 -8.176 -24.183 1.00 93.75 185 GLU A CA 1
ATOM 1452 C C . GLU A 1 185 ? 4.263 -7.954 -22.868 1.00 93.75 185 GLU A C 1
ATOM 1454 O O . GLU A 1 185 ? 3.972 -8.639 -21.892 1.00 93.75 185 GLU A O 1
ATOM 1459 N N . ILE A 1 186 ? 5.164 -6.967 -22.811 1.00 93.12 186 ILE A N 1
ATOM 1460 C CA . ILE A 1 186 ? 5.887 -6.617 -21.579 1.00 93.12 186 ILE A CA 1
ATOM 1461 C C . ILE A 1 186 ? 4.905 -6.125 -20.505 1.00 93.12 186 ILE A C 1
ATOM 1463 O O . ILE A 1 186 ? 4.974 -6.569 -19.362 1.00 93.12 186 ILE A O 1
ATOM 1467 N N . ALA A 1 187 ? 3.953 -5.258 -20.862 1.00 89.38 187 ALA A N 1
ATOM 1468 C CA . ALA A 1 187 ? 2.962 -4.721 -19.927 1.00 89.38 187 ALA A CA 1
ATOM 1469 C C . ALA A 1 187 ? 1.990 -5.783 -19.373 1.00 89.38 187 ALA A C 1
ATOM 1471 O O . ALA A 1 187 ? 1.373 -5.564 -18.331 1.00 89.38 187 ALA A O 1
ATOM 1472 N N . ALA A 1 188 ? 1.833 -6.918 -20.060 1.00 90.94 188 ALA A N 1
ATOM 1473 C CA . ALA A 1 188 ? 0.995 -8.031 -19.618 1.00 90.94 188 ALA A CA 1
ATOM 1474 C C . ALA A 1 188 ? 1.721 -9.018 -18.684 1.00 90.94 188 ALA A C 1
ATOM 1476 O O . ALA A 1 188 ? 1.072 -9.893 -18.108 1.00 90.94 188 ALA A O 1
ATOM 1477 N N . MET A 1 189 ? 3.044 -8.907 -18.540 1.00 94.56 189 MET A N 1
ATOM 1478 C CA . MET A 1 189 ? 3.831 -9.783 -17.675 1.00 94.56 189 MET A CA 1
ATOM 1479 C C . MET A 1 189 ? 3.636 -9.448 -16.192 1.00 94.56 189 MET A C 1
ATOM 1481 O O . MET A 1 189 ? 3.492 -8.290 -15.803 1.00 94.56 189 MET A O 1
ATOM 1485 N N . ASP A 1 190 ? 3.679 -10.478 -15.348 1.00 94.12 190 ASP A N 1
ATOM 1486 C CA . ASP A 1 190 ? 3.749 -10.316 -13.898 1.00 94.12 190 ASP A CA 1
ATOM 1487 C C . ASP A 1 190 ? 5.196 -10.077 -13.418 1.00 94.12 190 ASP A C 1
ATOM 1489 O O . ASP A 1 190 ? 6.161 -10.161 -14.184 1.00 94.12 190 ASP A O 1
ATOM 1493 N N . VAL A 1 191 ? 5.360 -9.763 -12.129 1.00 93.12 191 VAL A N 1
ATOM 1494 C CA . VAL A 1 191 ? 6.675 -9.492 -11.519 1.00 93.12 191 VAL A CA 1
ATOM 1495 C C . VAL A 1 191 ? 7.665 -10.657 -11.733 1.00 93.12 191 VAL A C 1
ATOM 1497 O O . VAL A 1 191 ? 8.788 -10.395 -12.179 1.00 93.12 191 VAL A O 1
ATOM 1500 N N . PRO A 1 192 ? 7.308 -11.939 -11.488 1.00 94.44 192 PRO A N 1
ATOM 1501 C CA . PRO A 1 192 ? 8.188 -13.070 -11.796 1.00 94.44 192 PRO A CA 1
ATOM 1502 C C . PRO A 1 192 ? 8.630 -13.154 -13.265 1.00 94.44 192 PRO A C 1
ATOM 1504 O O . PRO A 1 192 ? 9.819 -13.374 -13.525 1.00 94.44 192 PRO A O 1
ATOM 1507 N N . ALA A 1 193 ? 7.714 -12.968 -14.220 1.00 93.62 193 ALA A N 1
ATOM 1508 C CA . ALA A 1 193 ? 8.020 -13.013 -15.647 1.00 93.62 193 ALA A CA 1
ATOM 1509 C C . ALA A 1 193 ? 8.936 -11.855 -16.072 1.00 93.62 193 ALA A C 1
ATOM 1511 O O . ALA A 1 193 ? 9.939 -12.093 -16.748 1.00 93.62 193 ALA A O 1
ATOM 1512 N N . LEU A 1 194 ? 8.671 -10.633 -15.599 1.00 95.56 194 LEU A N 1
ATOM 1513 C CA . LEU A 1 194 ? 9.513 -9.456 -15.846 1.00 95.56 194 LEU A CA 1
ATOM 1514 C C . LEU A 1 194 ? 10.928 -9.644 -15.287 1.00 95.56 194 LEU A C 1
ATOM 1516 O O . LEU A 1 194 ? 11.917 -9.390 -15.976 1.00 95.56 194 LEU A O 1
ATOM 1520 N N . ARG A 1 195 ? 11.044 -10.175 -14.064 1.00 93.50 195 ARG A N 1
ATOM 1521 C CA . ARG A 1 195 ? 12.331 -10.512 -13.439 1.00 93.50 195 ARG A CA 1
ATOM 1522 C C . ARG A 1 195 ? 13.108 -11.532 -14.271 1.00 93.50 195 ARG A C 1
ATOM 1524 O O . ARG A 1 195 ? 14.314 -11.378 -14.477 1.00 93.50 195 ARG A O 1
ATOM 1531 N N . SER A 1 196 ? 12.430 -12.581 -14.734 1.00 93.44 196 SER A N 1
ATOM 1532 C CA . SER A 1 196 ? 13.029 -13.608 -15.591 1.00 93.44 196 SER A CA 1
ATOM 1533 C C . SER A 1 196 ? 13.512 -13.008 -16.914 1.00 93.44 196 SER A C 1
ATOM 1535 O O . SER A 1 196 ? 14.672 -13.199 -17.293 1.00 93.44 196 SER A O 1
ATOM 1537 N N . ARG A 1 197 ? 12.668 -12.195 -17.563 1.00 95.50 197 ARG A N 1
ATOM 1538 C CA . ARG A 1 197 ? 12.988 -11.524 -18.825 1.00 95.50 197 ARG A CA 1
ATOM 1539 C C . ARG A 1 197 ? 14.193 -10.598 -18.690 1.00 95.50 197 ARG A C 1
ATOM 1541 O O . ARG A 1 197 ? 15.113 -10.681 -19.498 1.00 95.50 197 ARG A O 1
ATOM 1548 N N . TYR A 1 198 ? 14.253 -9.784 -17.638 1.00 95.19 198 TYR A N 1
ATOM 1549 C CA . TYR A 1 198 ? 15.396 -8.902 -17.395 1.00 95.19 198 TYR A CA 1
ATOM 1550 C C . TYR A 1 198 ? 16.708 -9.685 -17.248 1.00 95.19 198 TYR A C 1
ATOM 1552 O O . TYR A 1 198 ? 17.722 -9.326 -17.843 1.00 95.19 198 TYR A O 1
ATOM 1560 N N . ARG A 1 199 ? 16.697 -10.807 -16.514 1.00 93.69 199 ARG A N 1
ATOM 1561 C CA . ARG A 1 199 ? 17.880 -11.674 -16.371 1.00 93.69 199 ARG A CA 1
ATOM 1562 C C . ARG A 1 199 ? 18.311 -12.300 -17.695 1.00 93.69 199 ARG A C 1
ATOM 1564 O O . ARG A 1 199 ? 19.508 -12.428 -17.937 1.00 93.69 199 ARG A O 1
ATOM 1571 N N . GLN A 1 200 ? 17.367 -12.697 -18.547 1.00 93.06 200 GLN A N 1
ATOM 1572 C CA . GLN A 1 200 ? 17.675 -13.175 -19.898 1.00 93.06 200 GLN A CA 1
ATOM 1573 C C . GLN A 1 200 ? 18.379 -12.084 -20.715 1.00 93.06 200 GLN A C 1
ATOM 1575 O O . GLN A 1 200 ? 19.445 -12.344 -21.269 1.00 93.06 200 GLN A O 1
ATOM 1580 N N . ILE A 1 201 ? 17.855 -10.855 -20.700 1.00 93.88 201 ILE A N 1
ATOM 1581 C CA . ILE A 1 201 ? 18.456 -9.713 -21.404 1.00 93.88 201 ILE A CA 1
ATOM 1582 C C . ILE A 1 201 ? 19.870 -9.413 -20.880 1.00 93.88 201 ILE A C 1
ATOM 1584 O O . ILE A 1 201 ? 20.803 -9.283 -21.668 1.00 93.88 201 ILE A O 1
ATOM 1588 N N . GLN A 1 202 ? 20.068 -9.378 -19.557 1.00 94.12 202 GLN A N 1
ATOM 1589 C CA . GLN A 1 202 ? 21.384 -9.140 -18.946 1.00 94.12 202 GLN A CA 1
ATOM 1590 C C . GLN A 1 202 ? 22.432 -10.180 -19.364 1.00 94.12 202 GLN A C 1
ATOM 1592 O O . GLN A 1 202 ? 23.585 -9.832 -19.616 1.00 94.12 202 GLN A O 1
ATOM 1597 N N . ARG A 1 203 ? 22.039 -11.454 -19.492 1.00 92.31 203 ARG A N 1
ATOM 1598 C CA . ARG A 1 203 ? 22.941 -12.508 -19.978 1.00 92.31 203 ARG A CA 1
ATOM 1599 C C . ARG A 1 203 ? 23.380 -12.274 -21.421 1.00 92.31 203 ARG A C 1
ATOM 1601 O O . ARG A 1 203 ? 24.555 -12.466 -21.719 1.00 92.31 203 ARG A O 1
ATOM 1608 N N . VAL A 1 204 ? 22.471 -11.828 -22.290 1.00 92.81 204 VAL A N 1
ATOM 1609 C CA . VAL A 1 204 ? 22.811 -11.477 -23.679 1.00 92.81 204 VAL A CA 1
ATOM 1610 C C . VAL A 1 204 ? 23.729 -10.258 -23.728 1.00 92.81 204 VAL A C 1
ATOM 1612 O O . VAL A 1 204 ? 24.753 -10.289 -24.406 1.00 92.81 204 VAL A O 1
ATOM 1615 N N . LEU A 1 205 ? 23.424 -9.209 -22.961 1.00 92.94 205 LEU A N 1
ATOM 1616 C CA . LEU A 1 205 ? 24.243 -7.993 -22.904 1.00 92.94 205 LEU A CA 1
ATOM 1617 C C . LEU A 1 205 ? 25.669 -8.243 -22.387 1.00 92.94 205 LEU A C 1
ATOM 1619 O O . LEU A 1 205 ? 26.590 -7.514 -22.769 1.00 92.94 205 LEU A O 1
ATOM 1623 N N . GLY A 1 206 ? 25.863 -9.274 -21.559 1.00 92.50 206 GLY A N 1
ATOM 1624 C CA . GLY A 1 206 ? 27.169 -9.707 -21.058 1.00 92.50 206 GLY A CA 1
ATOM 1625 C C . GLY A 1 206 ? 28.057 -10.424 -22.083 1.00 92.50 206 GLY A C 1
ATOM 1626 O O . GLY A 1 206 ? 29.216 -10.697 -21.781 1.00 92.50 206 GLY A O 1
ATOM 1627 N N . GLN A 1 207 ? 27.557 -10.736 -23.282 1.00 91.62 207 GLN A N 1
ATOM 1628 C CA . GLN A 1 207 ? 28.360 -11.367 -24.331 1.00 91.62 207 GLN A CA 1
ATOM 1629 C C . GLN A 1 207 ? 29.337 -10.364 -24.963 1.00 91.62 207 GLN A C 1
ATOM 1631 O O . GLN A 1 207 ? 28.948 -9.265 -25.365 1.00 91.62 207 GLN A O 1
ATOM 1636 N N . GLU A 1 208 ? 30.607 -10.760 -25.097 1.00 89.25 208 GLU A N 1
ATOM 1637 C CA . GLU A 1 208 ? 31.676 -9.898 -25.633 1.00 89.25 208 GLU A CA 1
ATOM 1638 C C . GLU A 1 208 ? 31.462 -9.531 -27.111 1.00 89.25 208 GLU A C 1
ATOM 1640 O O . GLU A 1 208 ? 31.792 -8.424 -27.527 1.00 89.25 208 GLU A O 1
ATOM 1645 N N . ASN A 1 209 ? 30.849 -10.426 -27.892 1.00 92.00 209 ASN A N 1
ATOM 1646 C CA . ASN A 1 209 ? 30.714 -10.298 -29.349 1.00 92.00 209 ASN A CA 1
ATOM 1647 C C . ASN A 1 209 ? 29.311 -9.867 -29.816 1.00 92.00 209 ASN A C 1
ATOM 1649 O O . ASN A 1 209 ? 28.939 -10.132 -30.958 1.00 92.00 209 ASN A O 1
ATOM 1653 N N . LEU A 1 210 ? 28.511 -9.229 -28.954 1.00 90.88 210 LEU A N 1
ATOM 1654 C CA . LEU A 1 210 ? 27.173 -8.762 -29.331 1.00 90.88 210 LEU A CA 1
ATOM 1655 C C . LEU A 1 210 ? 27.266 -7.570 -30.312 1.00 90.88 210 LEU A C 1
ATOM 1657 O O . LEU A 1 210 ? 27.870 -6.554 -29.945 1.00 90.88 210 LEU A O 1
ATOM 1661 N N . PRO A 1 211 ? 26.662 -7.646 -31.519 1.00 93.62 211 PRO A N 1
ATOM 1662 C CA . PRO A 1 211 ? 26.649 -6.533 -32.468 1.00 93.62 211 PRO A CA 1
ATOM 1663 C C . PRO A 1 211 ? 26.088 -5.238 -31.846 1.00 93.62 211 PRO A C 1
ATOM 1665 O O . PRO A 1 211 ? 25.150 -5.317 -31.046 1.00 93.62 211 PRO A O 1
ATOM 1668 N N . PRO A 1 212 ? 26.620 -4.044 -32.183 1.00 93.62 212 PRO A N 1
ATOM 1669 C CA . PRO A 1 212 ? 26.210 -2.790 -31.541 1.00 93.62 212 PRO A CA 1
ATOM 1670 C C . PRO A 1 212 ? 24.712 -2.473 -31.649 1.00 93.62 212 PRO A C 1
ATOM 1672 O O . PRO A 1 212 ? 24.106 -2.033 -30.680 1.00 93.62 212 PRO A O 1
ATOM 1675 N N . ASP A 1 213 ? 24.101 -2.735 -32.802 1.00 92.69 213 ASP A N 1
ATOM 1676 C CA . ASP A 1 213 ? 22.670 -2.546 -33.055 1.00 92.69 213 ASP A CA 1
ATOM 1677 C C . ASP A 1 213 ? 21.802 -3.469 -32.186 1.00 92.69 213 ASP A C 1
ATOM 1679 O O . ASP A 1 213 ? 20.828 -3.027 -31.571 1.00 92.69 213 ASP A O 1
ATOM 1683 N N . ARG A 1 214 ? 22.199 -4.742 -32.066 1.00 91.69 214 ARG A N 1
ATOM 1684 C CA . ARG A 1 214 ? 21.554 -5.722 -31.179 1.00 91.69 214 ARG A CA 1
ATOM 1685 C C . ARG A 1 214 ? 21.703 -5.316 -29.716 1.00 91.69 214 ARG A C 1
ATOM 1687 O O . ARG A 1 214 ? 20.732 -5.389 -28.968 1.00 91.69 214 ARG A O 1
ATOM 1694 N N . ARG A 1 215 ? 22.890 -4.853 -29.313 1.00 93.69 215 ARG A N 1
ATOM 1695 C CA . ARG A 1 215 ? 23.151 -4.344 -27.960 1.00 93.69 215 ARG A CA 1
ATOM 1696 C C . ARG A 1 215 ? 22.212 -3.192 -27.614 1.00 93.69 215 ARG A C 1
ATOM 1698 O O . ARG A 1 215 ? 21.517 -3.284 -26.609 1.00 93.69 215 ARG A O 1
ATOM 1705 N N . THR A 1 216 ? 22.115 -2.181 -28.477 1.00 94.12 216 THR A N 1
ATOM 1706 C CA . THR A 1 216 ? 21.201 -1.047 -28.276 1.00 94.12 216 THR A CA 1
ATOM 1707 C C . THR A 1 216 ? 19.738 -1.492 -28.183 1.00 94.12 216 THR A C 1
ATOM 1709 O O . THR A 1 216 ? 18.998 -0.988 -27.342 1.00 94.12 216 THR A O 1
ATOM 1712 N N . ALA A 1 217 ? 19.307 -2.462 -28.996 1.00 92.56 217 ALA A N 1
ATOM 1713 C CA . ALA A 1 217 ? 17.945 -2.993 -28.921 1.00 92.56 217 ALA A CA 1
ATOM 1714 C C . ALA A 1 217 ? 17.658 -3.695 -27.580 1.00 92.56 217 ALA A C 1
ATOM 1716 O O . ALA A 1 217 ? 16.606 -3.467 -26.979 1.00 92.56 217 ALA A O 1
ATOM 1717 N N . PHE A 1 218 ? 18.598 -4.506 -27.085 1.00 94.00 218 PHE A N 1
ATOM 1718 C CA . PHE A 1 218 ? 18.471 -5.180 -25.791 1.00 94.00 218 PHE A CA 1
ATOM 1719 C C . PHE A 1 218 ? 18.559 -4.214 -24.608 1.00 94.00 218 PHE A C 1
ATOM 1721 O O . PHE A 1 218 ? 17.845 -4.406 -23.630 1.00 94.00 218 PHE A O 1
ATOM 1728 N N . GLU A 1 219 ? 19.376 -3.164 -24.689 1.00 94.19 219 GLU A N 1
ATOM 1729 C CA . GLU A 1 219 ? 19.412 -2.091 -23.687 1.00 94.19 219 GLU A CA 1
ATOM 1730 C C . GLU A 1 219 ? 18.058 -1.371 -23.613 1.00 94.19 219 GLU A C 1
ATOM 1732 O O . GLU A 1 219 ? 17.479 -1.262 -22.533 1.00 94.19 219 GLU A O 1
ATOM 1737 N N . ALA A 1 220 ? 17.487 -0.995 -24.761 1.00 94.25 220 ALA A N 1
ATOM 1738 C CA . ALA A 1 220 ? 16.164 -0.374 -24.822 1.00 94.25 220 ALA A CA 1
ATOM 1739 C C . ALA A 1 220 ? 15.043 -1.311 -24.330 1.00 94.25 220 ALA A C 1
ATOM 1741 O O . ALA A 1 220 ? 14.059 -0.870 -23.735 1.00 94.25 220 ALA A O 1
ATOM 1742 N N . GLU A 1 221 ? 15.148 -2.620 -24.572 1.00 94.94 221 GLU A N 1
ATOM 1743 C CA . GLU A 1 221 ? 14.214 -3.582 -23.988 1.00 94.94 221 GLU A CA 1
ATOM 1744 C C . GLU A 1 221 ? 14.407 -3.736 -22.474 1.00 94.94 221 GLU A C 1
ATOM 1746 O O . GLU A 1 221 ? 13.417 -3.777 -21.746 1.00 94.94 221 GLU A O 1
ATOM 1751 N N . ALA A 1 222 ? 15.649 -3.773 -21.985 1.00 94.81 222 ALA A N 1
ATOM 1752 C CA . ALA A 1 222 ? 15.948 -3.850 -20.557 1.00 94.81 222 ALA A CA 1
ATOM 1753 C C . ALA A 1 222 ? 15.323 -2.675 -19.794 1.00 94.81 222 ALA A C 1
ATOM 1755 O O . ALA A 1 222 ? 14.720 -2.889 -18.744 1.00 94.81 222 ALA A O 1
ATOM 1756 N N . GLU A 1 223 ? 15.418 -1.462 -20.344 1.00 94.50 223 GLU A N 1
ATOM 1757 C CA . GLU A 1 223 ? 14.776 -0.265 -19.792 1.00 94.50 223 GLU A CA 1
ATOM 1758 C C . GLU A 1 223 ? 13.251 -0.423 -19.721 1.00 94.50 223 GLU A C 1
ATOM 1760 O O . GLU A 1 223 ? 12.668 -0.241 -18.651 1.00 94.50 223 GLU A O 1
ATOM 1765 N N . ARG A 1 224 ? 12.604 -0.871 -20.809 1.00 94.69 224 ARG A N 1
ATOM 1766 C CA . ARG A 1 224 ? 11.149 -1.132 -20.828 1.00 94.69 224 ARG A CA 1
ATOM 1767 C C . ARG A 1 224 ? 10.725 -2.191 -19.807 1.00 94.69 224 ARG A C 1
ATOM 1769 O O . ARG A 1 224 ? 9.690 -2.041 -19.161 1.00 94.69 224 ARG A O 1
ATOM 1776 N N . VAL A 1 225 ? 11.509 -3.259 -19.649 1.00 95.44 225 VAL A N 1
ATOM 1777 C CA . VAL A 1 225 ? 11.237 -4.323 -18.668 1.00 95.44 225 VAL A CA 1
ATOM 1778 C C . VAL A 1 225 ? 11.413 -3.811 -17.237 1.00 95.44 225 VAL A C 1
ATOM 1780 O O . VAL A 1 225 ? 10.592 -4.138 -16.383 1.00 95.44 225 VAL A O 1
ATOM 1783 N N . ILE A 1 226 ? 12.433 -2.988 -16.963 1.00 95.62 226 ILE A N 1
ATOM 1784 C CA . ILE A 1 226 ? 12.600 -2.327 -15.658 1.00 95.62 226 ILE A CA 1
ATOM 1785 C C . ILE A 1 226 ? 11.397 -1.432 -15.358 1.00 95.62 226 ILE A C 1
ATOM 1787 O O . ILE A 1 226 ? 10.869 -1.481 -14.247 1.00 95.62 226 ILE A O 1
ATOM 1791 N N . ASP A 1 227 ? 10.944 -0.640 -16.329 1.00 94.19 227 ASP A N 1
ATOM 1792 C CA . ASP A 1 227 ? 9.794 0.241 -16.147 1.00 94.19 227 ASP A CA 1
ATOM 1793 C C . ASP A 1 227 ? 8.516 -0.537 -15.826 1.00 94.19 227 ASP A C 1
ATOM 1795 O O . ASP A 1 227 ? 7.836 -0.231 -14.842 1.00 94.19 227 ASP A O 1
ATOM 1799 N N . ALA A 1 228 ? 8.228 -1.590 -16.589 1.00 95.06 228 ALA A N 1
ATOM 1800 C CA . ALA A 1 228 ? 7.091 -2.461 -16.319 1.00 95.06 228 ALA A CA 1
ATOM 1801 C C . ALA A 1 228 ? 7.210 -3.156 -14.952 1.00 95.06 228 ALA A C 1
ATOM 1803 O O . ALA A 1 228 ? 6.217 -3.292 -14.236 1.00 95.06 228 ALA A O 1
ATOM 1804 N N . LEU A 1 229 ? 8.422 -3.550 -14.545 1.00 95.75 229 LEU A N 1
ATOM 1805 C CA . LEU A 1 229 ? 8.673 -4.166 -13.242 1.00 95.75 229 LEU A CA 1
ATOM 1806 C C . LEU A 1 229 ? 8.421 -3.189 -12.089 1.00 95.75 229 LEU A C 1
ATOM 1808 O O . LEU A 1 229 ? 7.819 -3.575 -11.085 1.00 95.75 229 LEU A O 1
ATOM 1812 N N . VAL A 1 230 ? 8.843 -1.930 -12.230 1.00 95.38 230 VAL A N 1
ATOM 1813 C CA . VAL A 1 230 ? 8.563 -0.858 -11.260 1.00 95.38 230 VAL A CA 1
ATOM 1814 C C . VAL A 1 230 ? 7.059 -0.647 -11.111 1.00 95.38 230 VAL A C 1
ATOM 1816 O O . VAL A 1 230 ? 6.565 -0.569 -9.983 1.00 95.38 230 VAL A O 1
ATOM 1819 N N . ASP A 1 231 ? 6.336 -0.593 -12.230 1.00 95.12 231 ASP A N 1
ATOM 1820 C CA . ASP A 1 231 ? 4.888 -0.381 -12.257 1.00 95.12 231 ASP A CA 1
ATOM 1821 C C . ASP A 1 231 ? 4.149 -1.552 -11.605 1.00 95.12 231 ASP A C 1
ATOM 1823 O O . ASP A 1 231 ? 3.366 -1.342 -10.677 1.00 95.12 231 ASP A O 1
ATOM 1827 N N . ALA A 1 232 ? 4.461 -2.787 -12.009 1.00 95.06 232 ALA A N 1
ATOM 1828 C CA . ALA A 1 232 ? 3.857 -3.997 -11.458 1.00 95.06 232 ALA A CA 1
ATOM 1829 C C . ALA A 1 232 ? 4.126 -4.145 -9.951 1.00 95.06 232 ALA A C 1
ATOM 1831 O O . ALA A 1 232 ? 3.197 -4.388 -9.177 1.00 95.06 232 ALA A O 1
ATOM 1832 N N . THR A 1 233 ? 5.369 -3.918 -9.512 1.00 95.56 233 THR A N 1
ATOM 1833 C CA . THR A 1 233 ? 5.757 -4.002 -8.091 1.00 95.56 233 THR A CA 1
ATOM 1834 C C . THR A 1 233 ? 5.058 -2.926 -7.257 1.00 95.56 233 THR A C 1
ATOM 1836 O O . THR A 1 233 ? 4.638 -3.172 -6.124 1.00 95.56 233 THR A O 1
ATOM 1839 N N . THR A 1 234 ? 4.901 -1.725 -7.817 1.00 95.00 234 THR A N 1
ATOM 1840 C CA . THR A 1 234 ? 4.201 -0.618 -7.161 1.00 95.00 234 THR A CA 1
ATOM 1841 C C . THR A 1 234 ? 2.708 -0.921 -7.035 1.00 95.00 234 THR A C 1
ATOM 1843 O O . THR A 1 234 ? 2.159 -0.799 -5.940 1.00 95.00 234 THR A O 1
ATOM 1846 N N . SER A 1 235 ? 2.062 -1.389 -8.108 1.00 93.56 235 SER A N 1
ATOM 1847 C CA . SER A 1 235 ? 0.670 -1.857 -8.096 1.00 93.56 235 SER A CA 1
ATOM 1848 C C . SER A 1 235 ? 0.429 -2.938 -7.039 1.00 93.56 235 SER A C 1
ATOM 1850 O O . SER A 1 235 ? -0.490 -2.808 -6.228 1.00 93.56 235 SER A O 1
ATOM 1852 N N . GLU A 1 236 ? 1.262 -3.983 -7.019 1.00 93.75 236 GLU A N 1
ATOM 1853 C CA . GLU A 1 236 ? 1.161 -5.079 -6.050 1.00 93.75 236 GLU A CA 1
ATOM 1854 C C . GLU A 1 236 ? 1.341 -4.572 -4.614 1.00 93.75 236 GLU A C 1
ATOM 1856 O O . GLU A 1 236 ? 0.570 -4.930 -3.722 1.00 93.75 236 GLU A O 1
ATOM 1861 N N . SER A 1 237 ? 2.308 -3.677 -4.380 1.00 93.50 237 SER A N 1
ATOM 1862 C CA . SER A 1 237 ? 2.528 -3.120 -3.047 1.00 93.50 237 SER A CA 1
ATOM 1863 C C . SER A 1 237 ? 1.341 -2.316 -2.538 1.00 93.50 237 SER A C 1
ATOM 1865 O O . SER A 1 237 ? 0.947 -2.499 -1.389 1.00 93.50 237 SER A O 1
ATOM 1867 N N . ILE A 1 238 ? 0.769 -1.448 -3.376 1.00 91.25 238 ILE A N 1
ATOM 1868 C CA . ILE A 1 238 ? -0.383 -0.632 -2.981 1.00 91.25 238 ILE A CA 1
ATOM 1869 C C . ILE A 1 238 ? -1.591 -1.532 -2.688 1.00 91.25 238 ILE A C 1
ATOM 1871 O O . ILE A 1 238 ? -2.329 -1.276 -1.737 1.00 91.25 238 ILE A O 1
ATOM 1875 N N . GLN A 1 239 ? -1.788 -2.602 -3.467 1.00 88.88 239 GLN A N 1
ATOM 1876 C CA . GLN A 1 239 ? -2.870 -3.555 -3.219 1.00 88.88 239 GLN A CA 1
ATOM 1877 C C . GLN A 1 239 ? -2.686 -4.306 -1.894 1.00 88.88 239 GLN A C 1
ATOM 1879 O O . GLN A 1 239 ? -3.656 -4.480 -1.159 1.00 88.88 239 GLN A O 1
ATOM 1884 N N . LEU A 1 240 ? -1.457 -4.701 -1.554 1.00 89.38 240 LEU A N 1
ATOM 1885 C CA . LEU A 1 240 ? -1.158 -5.319 -0.260 1.00 89.38 240 LEU A CA 1
ATOM 1886 C C . LEU A 1 240 ? -1.454 -4.373 0.911 1.00 89.38 240 LEU A C 1
ATOM 1888 O O . LEU A 1 240 ? -2.038 -4.808 1.901 1.00 89.38 240 LEU A O 1
ATOM 1892 N N . ASP A 1 241 ? -1.119 -3.086 0.790 1.00 88.69 241 ASP A N 1
ATOM 1893 C CA . ASP A 1 241 ? -1.437 -2.097 1.827 1.00 88.69 241 ASP A CA 1
ATOM 1894 C C . ASP A 1 241 ? -2.958 -1.908 1.979 1.00 88.69 241 ASP A C 1
ATOM 1896 O O . ASP A 1 241 ? -3.471 -1.866 3.099 1.00 88.69 241 ASP A O 1
ATOM 1900 N N . LEU A 1 242 ? -3.707 -1.857 0.869 1.00 85.25 242 LEU A N 1
ATOM 1901 C CA . LEU A 1 242 ? -5.176 -1.816 0.901 1.00 85.25 242 LEU A CA 1
ATOM 1902 C C . LEU A 1 242 ? -5.767 -3.033 1.612 1.00 85.25 242 LEU A C 1
ATOM 1904 O O . LEU A 1 242 ? -6.662 -2.894 2.448 1.00 85.25 242 LEU A O 1
ATOM 1908 N N . ASP A 1 243 ? -5.273 -4.223 1.285 1.00 85.94 243 ASP A N 1
ATOM 1909 C CA . ASP A 1 243 ? -5.725 -5.466 1.896 1.00 85.94 243 ASP A CA 1
ATOM 1910 C C . ASP A 1 243 ? -5.409 -5.498 3.396 1.00 85.94 243 ASP A C 1
ATOM 1912 O O . ASP A 1 243 ? -6.264 -5.911 4.182 1.00 85.94 243 ASP A O 1
ATOM 1916 N N . ALA A 1 244 ? -4.234 -5.008 3.802 1.00 88.25 244 ALA A N 1
ATOM 1917 C CA . ALA A 1 244 ? -3.823 -4.932 5.201 1.00 88.25 244 ALA A CA 1
ATOM 1918 C C . ALA A 1 244 ? -4.731 -4.000 6.019 1.00 88.25 244 ALA A C 1
ATOM 1920 O O . ALA A 1 244 ? -5.209 -4.384 7.087 1.00 88.25 244 ALA A O 1
ATOM 1921 N N . PHE A 1 245 ? -5.074 -2.818 5.495 1.00 86.19 245 PHE A N 1
ATOM 1922 C CA . PHE A 1 245 ? -6.023 -1.912 6.159 1.00 86.19 245 PHE A CA 1
ATOM 1923 C C . PHE A 1 245 ? -7.442 -2.485 6.285 1.00 86.19 245 PHE A C 1
ATOM 1925 O O . PHE A 1 245 ? -8.196 -2.079 7.173 1.00 86.19 245 PHE A O 1
ATOM 1932 N N . ASN A 1 246 ? -7.798 -3.445 5.430 1.00 84.19 246 ASN A N 1
ATOM 1933 C CA . ASN A 1 246 ? -9.091 -4.126 5.443 1.00 84.19 246 ASN A CA 1
ATOM 1934 C C . ASN A 1 246 ? -9.115 -5.398 6.300 1.00 84.19 246 ASN A C 1
ATOM 1936 O O . ASN A 1 246 ? -10.188 -5.981 6.484 1.00 84.19 246 ASN A O 1
ATOM 1940 N N . LYS A 1 247 ? -7.956 -5.859 6.782 1.00 88.38 247 LYS A N 1
ATOM 1941 C CA . LYS A 1 247 ? -7.798 -7.147 7.468 1.00 88.38 247 LYS A CA 1
ATOM 1942 C C . LYS A 1 247 ? -6.902 -7.023 8.702 1.00 88.38 247 LYS A C 1
ATOM 1944 O O . LYS A 1 247 ? -5.926 -7.751 8.851 1.00 88.38 247 LYS A O 1
ATOM 1949 N N . ILE A 1 248 ? -7.252 -6.114 9.607 1.00 91.69 248 ILE A N 1
ATOM 1950 C CA . ILE A 1 248 ? -6.520 -5.913 10.858 1.00 91.69 248 ILE A CA 1
ATOM 1951 C C . ILE A 1 248 ? -7.013 -6.944 11.877 1.00 91.69 248 ILE A C 1
ATOM 1953 O O . ILE A 1 248 ? -8.155 -6.873 12.332 1.00 91.69 248 ILE A O 1
ATOM 1957 N N . ALA A 1 249 ? -6.175 -7.921 12.216 1.00 93.94 249 ALA A N 1
ATOM 1958 C CA . ALA A 1 249 ? -6.480 -8.893 13.265 1.00 93.94 249 ALA A CA 1
ATOM 1959 C C . ALA A 1 249 ? -6.373 -8.235 14.649 1.00 93.94 249 ALA A C 1
ATOM 1961 O O . ALA A 1 249 ? -5.469 -7.436 14.875 1.00 93.94 249 ALA A O 1
ATOM 1962 N N . VAL A 1 250 ? -7.291 -8.535 15.565 1.00 94.25 250 VAL A N 1
ATOM 1963 C CA . VAL A 1 250 ? -7.293 -8.031 16.948 1.00 94.25 250 VAL A CA 1
ATOM 1964 C C . VAL A 1 250 ? -7.660 -9.175 17.874 1.00 94.25 250 VAL A C 1
ATOM 1966 O O . VAL A 1 250 ? -8.675 -9.840 17.655 1.00 94.25 250 VAL A O 1
ATOM 1969 N N . ASP A 1 251 ? -6.876 -9.358 18.932 1.00 95.75 251 ASP A N 1
ATOM 1970 C CA . ASP A 1 251 ? -7.085 -10.437 19.888 1.00 95.75 251 ASP A CA 1
ATOM 1971 C C . ASP A 1 251 ? -7.810 -9.919 21.127 1.00 95.75 251 ASP A C 1
ATOM 1973 O O . ASP A 1 251 ? -7.378 -8.975 21.791 1.00 95.75 251 ASP A O 1
ATOM 1977 N N . VAL A 1 252 ? -8.933 -10.551 21.459 1.00 94.38 252 VAL A N 1
ATOM 1978 C CA . VAL A 1 252 ? -9.767 -10.176 22.600 1.00 94.38 252 VAL A CA 1
ATOM 1979 C C . VAL A 1 252 ? -9.692 -11.263 23.671 1.00 94.38 252 VAL A C 1
ATOM 1981 O O . VAL A 1 252 ? -10.051 -12.412 23.394 1.00 94.38 252 VAL A O 1
ATOM 1984 N N . PRO A 1 253 ? -9.250 -10.933 24.898 1.00 91.62 253 PRO A N 1
ATOM 1985 C CA . PRO A 1 253 ? -9.259 -11.877 26.009 1.00 91.62 253 PRO A CA 1
ATOM 1986 C C . PRO A 1 253 ? -10.688 -12.318 26.354 1.00 91.62 253 PRO A C 1
ATOM 1988 O O . PRO A 1 253 ? -11.580 -11.481 26.506 1.00 91.62 253 PRO A O 1
ATOM 1991 N N . ALA A 1 254 ? -10.899 -13.625 26.512 1.00 89.00 254 ALA A N 1
ATOM 1992 C CA . ALA A 1 254 ? -12.173 -14.236 26.879 1.00 89.00 254 ALA A CA 1
ATOM 1993 C C . ALA A 1 254 ? -11.932 -15.373 27.886 1.00 89.00 254 ALA A C 1
ATOM 1995 O O . ALA A 1 254 ? -11.612 -16.479 27.472 1.00 89.00 254 ALA A O 1
ATOM 1996 N N . HIS A 1 255 ? -12.064 -15.108 29.192 1.00 83.56 255 HIS A N 1
ATOM 1997 C CA . HIS A 1 255 ? -11.755 -16.050 30.290 1.00 83.56 255 HIS A CA 1
ATOM 1998 C C . HIS A 1 255 ? -10.474 -16.876 30.055 1.00 83.56 255 HIS A C 1
ATOM 2000 O O . HIS A 1 255 ? -9.378 -16.384 30.304 1.00 83.56 255 HIS A O 1
ATOM 2006 N N . ASP A 1 256 ? -10.609 -18.115 29.579 1.00 84.75 256 ASP A N 1
ATOM 2007 C CA . ASP A 1 256 ? -9.552 -19.107 29.358 1.00 84.75 256 ASP A CA 1
ATOM 2008 C C . ASP A 1 256 ? -8.999 -19.151 27.920 1.00 84.75 256 ASP A C 1
ATOM 2010 O O . ASP A 1 256 ? -8.113 -19.953 27.621 1.00 84.75 256 ASP A O 1
ATOM 2014 N N . LYS A 1 257 ? -9.490 -18.293 27.021 1.00 87.31 257 LYS A N 1
ATOM 2015 C CA . LYS A 1 257 ? -9.101 -18.259 25.606 1.00 87.31 257 LYS A CA 1
ATOM 2016 C C . LYS A 1 257 ? -8.922 -16.840 25.068 1.00 87.31 257 LYS A C 1
ATOM 2018 O O . LYS A 1 257 ? -9.326 -15.846 25.668 1.00 87.31 257 LYS A O 1
ATOM 2023 N N . GLN A 1 258 ? -8.324 -16.755 23.886 1.00 90.69 258 GLN A N 1
ATOM 2024 C CA . GLN A 1 258 ? -8.310 -15.547 23.065 1.00 90.69 258 GLN A CA 1
ATOM 2025 C C . GLN A 1 258 ? -9.265 -15.729 21.887 1.00 90.69 258 GLN A C 1
ATOM 2027 O O . GLN A 1 258 ? -9.304 -16.790 21.262 1.00 90.69 258 GLN A O 1
ATOM 2032 N N . VAL A 1 259 ? -10.047 -14.693 21.594 1.00 92.19 259 VAL A N 1
ATOM 2033 C CA . VAL A 1 259 ? -10.894 -14.624 20.403 1.00 92.19 259 VAL A CA 1
ATOM 2034 C C . VAL A 1 259 ? -10.262 -13.621 19.450 1.00 92.19 259 VAL A C 1
ATOM 2036 O O . VAL A 1 259 ? -10.215 -12.433 19.758 1.00 92.19 259 VAL A O 1
ATOM 2039 N N . SER A 1 260 ? -9.791 -14.094 18.299 1.00 94.88 260 SER A N 1
ATOM 2040 C CA . SER A 1 260 ? -9.274 -13.216 17.250 1.00 94.88 260 SER A CA 1
ATOM 2041 C C . SER A 1 260 ? -10.415 -12.770 16.336 1.00 94.88 260 SER A C 1
ATOM 2043 O O . SER A 1 260 ? -11.200 -13.594 15.859 1.00 94.88 260 SER A O 1
ATOM 2045 N N . ILE A 1 261 ? -10.532 -11.463 16.112 1.00 93.44 261 ILE A N 1
ATOM 2046 C CA . ILE A 1 261 ? -11.494 -10.852 15.186 1.00 93.44 261 ILE A CA 1
ATOM 2047 C C . ILE A 1 261 ? -10.755 -10.062 14.106 1.00 93.44 261 ILE A C 1
ATOM 2049 O O . ILE A 1 261 ? -9.633 -9.609 14.311 1.00 93.44 261 ILE A O 1
ATOM 2053 N N . THR A 1 262 ? -11.400 -9.848 12.961 1.00 92.31 262 THR A N 1
ATOM 2054 C CA . THR A 1 262 ? -10.861 -8.996 11.894 1.00 92.31 262 THR A CA 1
ATOM 2055 C C . THR A 1 262 ? -11.639 -7.691 11.816 1.00 92.31 262 THR A C 1
ATOM 2057 O O . THR A 1 262 ? -12.854 -7.691 11.621 1.00 92.31 262 THR A O 1
ATOM 2060 N N . VAL A 1 263 ? -10.936 -6.571 11.934 1.00 89.69 263 VAL A N 1
ATOM 2061 C CA . VAL A 1 263 ? -11.486 -5.221 11.796 1.00 89.69 263 VAL A CA 1
ATOM 2062 C C . VAL A 1 263 ? -10.816 -4.480 10.646 1.00 89.69 263 VAL A C 1
ATOM 2064 O O . VAL A 1 263 ? -9.833 -4.934 10.061 1.00 89.69 263 VAL A O 1
ATOM 2067 N N . ARG A 1 264 ? -11.383 -3.331 10.299 1.00 87.50 264 ARG A N 1
ATOM 2068 C CA . ARG A 1 264 ? -10.908 -2.444 9.242 1.00 87.50 264 ARG A CA 1
ATOM 2069 C C . ARG A 1 264 ? -10.560 -1.092 9.835 1.00 87.50 264 ARG A C 1
ATOM 2071 O O . ARG A 1 264 ? -11.230 -0.634 10.766 1.00 87.50 264 ARG A O 1
ATOM 2078 N N . ALA A 1 265 ? -9.572 -0.429 9.250 1.00 83.25 265 ALA A N 1
ATOM 2079 C CA . ALA A 1 265 ? -9.317 0.977 9.520 1.00 83.25 265 ALA A CA 1
ATOM 2080 C C . ALA A 1 265 ? -10.545 1.831 9.151 1.00 83.25 265 ALA A C 1
ATOM 2082 O O . ALA A 1 265 ? -11.217 1.563 8.157 1.00 83.25 265 ALA A O 1
ATOM 2083 N N . ALA A 1 266 ? -10.851 2.875 9.926 1.00 76.44 266 ALA A N 1
ATOM 2084 C CA . ALA A 1 266 ? -11.843 3.864 9.512 1.00 76.44 266 ALA A CA 1
ATOM 2085 C C . ALA A 1 266 ? -11.213 4.907 8.584 1.00 76.44 266 ALA A C 1
ATOM 2087 O O . ALA A 1 266 ? -10.106 5.391 8.818 1.00 76.44 266 ALA A O 1
ATOM 2088 N N . TYR A 1 267 ? -11.947 5.326 7.560 1.00 73.75 267 TYR A N 1
ATOM 2089 C CA . TYR A 1 267 ? -11.595 6.546 6.853 1.00 73.75 267 TYR A CA 1
ATOM 2090 C C . TYR A 1 267 ? -12.109 7.768 7.603 1.00 73.75 267 TYR A C 1
ATOM 2092 O O . TYR A 1 267 ? -13.269 7.819 8.015 1.00 73.75 267 TYR A O 1
ATOM 2100 N N . PHE A 1 268 ? -11.271 8.792 7.706 1.00 71.88 268 PHE A N 1
ATOM 2101 C CA . PHE A 1 268 ? -11.711 10.113 8.123 1.00 71.88 268 PHE A CA 1
ATOM 2102 C C . PHE A 1 268 ? -10.848 11.190 7.471 1.00 71.88 268 PHE A C 1
ATOM 2104 O O . PHE A 1 268 ? -9.672 10.987 7.175 1.00 71.88 268 PHE A O 1
ATOM 2111 N N . ILE A 1 269 ? -11.424 12.371 7.263 1.00 67.31 269 ILE A N 1
ATOM 2112 C CA . ILE A 1 269 ? -10.660 13.536 6.821 1.00 67.31 269 ILE A CA 1
ATOM 2113 C C . ILE A 1 269 ? -10.254 14.303 8.068 1.00 67.31 269 ILE A C 1
ATOM 2115 O O . ILE A 1 269 ? -11.081 14.969 8.691 1.00 67.31 269 ILE A O 1
ATOM 2119 N N . HIS A 1 270 ? -8.974 14.224 8.424 1.00 62.59 270 HIS A N 1
ATOM 2120 C CA . HIS A 1 270 ? -8.413 15.112 9.431 1.00 62.59 270 HIS A CA 1
ATOM 2121 C C . HIS A 1 270 ? -8.328 16.531 8.844 1.00 62.59 270 HIS A C 1
ATOM 2123 O O . HIS A 1 270 ? -7.392 16.858 8.115 1.00 62.59 270 HIS A O 1
ATOM 2129 N N . THR A 1 271 ? -9.341 17.364 9.093 1.0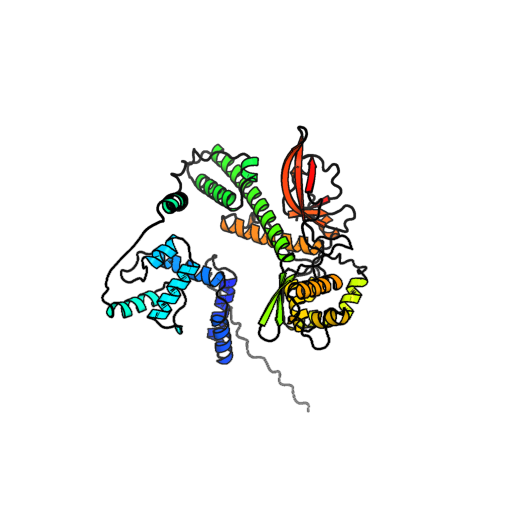0 58.78 271 THR A N 1
ATOM 2130 C CA . THR A 1 271 ? -9.305 18.798 8.771 1.00 58.78 271 THR A CA 1
ATOM 2131 C C . THR A 1 271 ? -8.880 19.603 9.995 1.00 58.78 271 THR A C 1
ATOM 2133 O O . THR A 1 271 ? -9.244 19.259 11.117 1.00 58.78 271 THR A O 1
ATOM 2136 N N . ASP A 1 272 ? -8.188 20.727 9.785 1.00 49.22 272 ASP A N 1
ATOM 2137 C CA . ASP A 1 272 ? -7.818 21.673 10.857 1.00 49.22 272 ASP A CA 1
ATOM 2138 C C . ASP A 1 272 ? -9.043 22.219 11.619 1.00 49.22 272 ASP A C 1
ATOM 2140 O O . ASP A 1 272 ? -8.934 22.689 12.747 1.00 49.22 272 ASP A O 1
ATOM 2144 N N . THR A 1 273 ? -10.230 22.148 11.011 1.00 45.22 273 THR A N 1
ATOM 2145 C CA . THR A 1 273 ? -11.501 22.530 11.636 1.00 45.22 273 THR A CA 1
ATOM 2146 C C . THR A 1 273 ? -12.104 21.451 12.527 1.00 45.22 273 THR A C 1
ATOM 2148 O O . THR A 1 273 ? -13.087 21.747 13.196 1.00 45.22 273 THR A O 1
ATOM 2151 N N . GLY A 1 274 ? -11.525 20.244 12.549 1.00 48.31 274 GLY A N 1
ATOM 2152 C CA . GLY A 1 274 ? -12.017 19.089 13.285 1.00 48.31 274 GLY A CA 1
ATOM 2153 C C . GLY A 1 274 ? -13.413 18.679 12.822 1.00 48.31 274 GLY A C 1
ATOM 2154 O O . GLY A 1 274 ? -14.382 19.429 12.907 1.00 48.31 274 GLY A O 1
ATOM 2155 N N . THR A 1 275 ? -13.602 17.437 12.402 1.00 53.81 275 THR A N 1
ATOM 2156 C CA . THR A 1 275 ? -14.933 16.851 12.574 1.00 53.81 275 THR A CA 1
ATOM 2157 C C . THR A 1 275 ? -15.200 16.849 14.081 1.00 53.81 275 THR A C 1
ATOM 2159 O O . THR A 1 275 ? -14.670 15.983 14.775 1.00 53.81 275 THR A O 1
ATOM 2162 N N . ALA A 1 276 ? -15.937 17.842 14.598 1.00 55.38 276 ALA A N 1
ATOM 2163 C CA . ALA A 1 276 ? -16.203 18.028 16.032 1.00 55.38 276 ALA A CA 1
ATOM 2164 C C . ALA A 1 276 ? -16.618 16.707 16.710 1.00 55.38 276 ALA A C 1
ATOM 2166 O O . ALA A 1 276 ? -16.149 16.377 17.796 1.00 55.38 276 ALA A O 1
ATOM 2167 N N . ASN A 1 277 ? -17.357 15.879 15.969 1.00 60.78 277 ASN A N 1
ATOM 2168 C CA . ASN A 1 277 ? -17.788 14.541 16.359 1.00 60.78 277 ASN A CA 1
ATOM 2169 C C . ASN A 1 277 ? -16.632 13.582 16.715 1.00 60.78 277 ASN A C 1
ATOM 2171 O O . ASN A 1 277 ? -16.742 12.856 17.695 1.00 60.78 277 ASN A O 1
ATOM 2175 N N . VAL A 1 278 ? -15.514 13.587 15.977 1.00 68.19 278 VAL A N 1
ATOM 2176 C CA . VAL A 1 278 ? -14.358 12.705 16.249 1.00 68.19 278 VAL A CA 1
ATOM 2177 C C . VAL A 1 278 ? -13.573 13.195 17.463 1.00 68.19 278 VAL A C 1
ATOM 2179 O O . VAL A 1 278 ? -13.161 12.396 18.300 1.00 68.19 278 VAL A O 1
ATOM 2182 N N . ALA A 1 279 ? -13.379 14.511 17.590 1.00 69.31 279 ALA A N 1
ATOM 2183 C CA . ALA A 1 279 ? -12.672 15.083 18.734 1.00 69.31 279 ALA A CA 1
ATOM 2184 C C . ALA A 1 279 ? -13.425 14.819 20.049 1.00 69.31 279 ALA A C 1
ATOM 2186 O O . ALA A 1 279 ? -12.806 14.470 21.054 1.00 69.31 279 ALA A O 1
ATOM 2187 N N . ASP A 1 280 ? -14.753 14.936 20.041 1.00 69.94 280 ASP A N 1
ATOM 2188 C CA . ASP A 1 280 ? -15.574 14.668 21.220 1.00 69.94 280 ASP A CA 1
ATOM 2189 C C . ASP A 1 280 ? -15.714 13.166 21.508 1.00 69.94 280 ASP A C 1
ATOM 2191 O O . ASP A 1 280 ? -15.608 12.760 22.669 1.00 69.94 280 ASP A O 1
ATOM 2195 N N . ALA A 1 281 ? -15.823 12.318 20.479 1.00 70.12 281 ALA A N 1
ATOM 2196 C CA . ALA A 1 281 ? -15.790 10.865 20.650 1.00 70.12 281 ALA A CA 1
ATOM 2197 C C . ALA A 1 281 ? -14.468 10.383 21.272 1.00 70.12 281 ALA A C 1
ATOM 2199 O O . ALA A 1 281 ? -14.486 9.614 22.236 1.00 70.12 281 ALA A O 1
ATOM 2200 N N . ARG A 1 282 ? -13.323 10.910 20.807 1.00 78.88 282 ARG A N 1
ATOM 2201 C CA . ARG A 1 282 ? -11.990 10.592 21.354 1.00 78.88 282 ARG A CA 1
ATOM 2202 C C . ARG A 1 282 ? -11.835 10.997 22.823 1.00 78.88 282 ARG A C 1
ATOM 2204 O O . ARG A 1 282 ? -11.166 10.298 23.585 1.00 78.88 282 ARG A O 1
ATOM 2211 N N . LYS A 1 283 ? -12.468 12.097 23.256 1.00 76.38 283 LYS A N 1
ATOM 2212 C CA . LYS A 1 283 ? -12.506 12.480 24.682 1.00 76.38 283 LYS A CA 1
ATOM 2213 C C . LYS A 1 283 ? -13.314 11.476 25.506 1.00 76.38 283 LYS A C 1
ATOM 2215 O O . LYS A 1 283 ? -12.882 11.089 26.588 1.00 76.38 283 LYS A O 1
ATOM 2220 N N . ALA A 1 284 ? -14.471 11.046 25.002 1.00 71.56 284 ALA A N 1
ATOM 2221 C CA . ALA A 1 284 ? -15.370 10.138 25.714 1.00 71.56 284 ALA A CA 1
ATOM 2222 C C . ALA A 1 284 ? -14.840 8.692 25.809 1.00 71.56 284 ALA A C 1
ATOM 2224 O O . ALA A 1 284 ? -15.166 7.971 26.757 1.00 71.56 284 ALA A O 1
ATOM 2225 N N . SER A 1 285 ? -14.009 8.273 24.853 1.00 73.56 285 SER A N 1
ATOM 2226 C CA . SER A 1 285 ? -13.526 6.894 24.714 1.00 73.56 285 SER A CA 1
ATOM 2227 C C . SER A 1 285 ? -12.249 6.558 25.482 1.00 73.56 285 SER A C 1
ATOM 2229 O O . SER A 1 285 ? -11.889 5.388 25.555 1.00 73.56 285 SER A O 1
ATOM 2231 N N . GLY A 1 286 ? -11.558 7.547 26.057 1.00 80.12 286 GLY A N 1
ATOM 2232 C CA . GLY A 1 286 ? -10.268 7.328 26.719 1.00 80.12 286 GLY A CA 1
ATOM 2233 C C . GLY A 1 286 ? -9.069 7.279 25.765 1.00 80.12 286 GLY A C 1
ATOM 2234 O O . GLY A 1 286 ? -7.987 6.861 26.176 1.00 80.12 286 GLY A O 1
ATOM 2235 N N . PHE A 1 287 ? -9.218 7.755 24.522 1.00 83.50 287 PHE A N 1
ATOM 2236 C CA . PHE A 1 287 ? -8.156 7.754 23.508 1.00 83.50 287 PHE A CA 1
ATOM 2237 C C . PHE A 1 287 ? -6.852 8.422 23.980 1.00 83.50 287 PHE A C 1
ATOM 2239 O O . PHE A 1 287 ? -5.763 7.928 23.704 1.00 83.50 287 PHE A O 1
ATOM 2246 N N . ALA A 1 288 ? -6.943 9.503 24.763 1.00 85.00 288 ALA A N 1
ATOM 2247 C CA . ALA A 1 288 ? -5.769 10.170 25.333 1.00 85.00 288 ALA A CA 1
ATOM 2248 C C . ALA A 1 288 ? -4.953 9.255 26.268 1.00 85.00 288 ALA A C 1
ATOM 2250 O O . ALA A 1 288 ? -3.730 9.363 26.322 1.00 85.00 288 ALA A O 1
ATOM 2251 N N . SER A 1 289 ? -5.615 8.339 26.987 1.00 86.88 289 SER A N 1
ATOM 2252 C CA . SER A 1 289 ? -4.928 7.353 27.826 1.00 86.88 289 SER A CA 1
ATOM 2253 C C . SER A 1 289 ? -4.195 6.329 26.967 1.00 86.88 289 SER A C 1
ATOM 2255 O O . SER A 1 289 ? -3.031 6.061 27.227 1.00 86.88 289 SER A O 1
ATOM 2257 N N . ILE A 1 290 ? -4.840 5.828 25.909 1.00 86.31 290 ILE A N 1
ATOM 2258 C CA . ILE A 1 290 ? -4.230 4.901 24.943 1.00 86.31 290 ILE A CA 1
ATOM 2259 C C . ILE A 1 290 ? -2.983 5.539 24.318 1.00 86.31 290 ILE A C 1
ATOM 2261 O O . ILE A 1 290 ? -1.901 4.959 24.332 1.00 86.31 290 ILE A O 1
ATOM 2265 N N . GLN A 1 291 ? -3.105 6.776 23.831 1.00 85.88 291 GLN A N 1
ATOM 2266 C CA . GLN A 1 291 ? -1.986 7.522 23.255 1.00 85.88 291 GLN A CA 1
ATOM 2267 C C . GLN A 1 291 ? -0.842 7.711 24.258 1.00 85.88 291 GLN A C 1
ATOM 2269 O O . GLN A 1 291 ? 0.328 7.593 23.888 1.00 85.88 291 GLN A O 1
ATOM 2274 N N . LYS A 1 292 ? -1.168 8.008 25.521 1.00 86.69 292 LYS A N 1
ATOM 2275 C CA . LYS A 1 292 ? -0.180 8.138 26.591 1.00 86.69 292 LYS A CA 1
ATOM 2276 C C . LYS A 1 292 ? 0.544 6.811 26.841 1.00 86.69 292 LYS A C 1
ATOM 2278 O O . LYS A 1 292 ? 1.770 6.820 26.830 1.00 86.69 292 LYS A O 1
ATOM 2283 N N . THR A 1 293 ? -0.178 5.697 26.977 1.00 85.81 293 THR A N 1
ATOM 2284 C CA . THR A 1 293 ? 0.414 4.362 27.166 1.00 85.81 293 THR A CA 1
ATOM 2285 C C . THR A 1 293 ? 1.355 4.003 26.015 1.00 85.81 293 THR A C 1
ATOM 2287 O O . THR A 1 293 ? 2.506 3.639 26.243 1.00 85.81 293 THR A O 1
ATOM 2290 N N . LEU A 1 294 ? 0.912 4.182 24.766 1.00 84.81 294 LEU A N 1
ATOM 2291 C CA . LEU A 1 294 ? 1.732 3.892 23.584 1.00 84.81 294 LEU A CA 1
ATOM 2292 C C . LEU A 1 294 ? 2.988 4.773 23.515 1.00 84.81 294 LEU A C 1
ATOM 2294 O O . LEU A 1 294 ? 4.040 4.321 23.072 1.00 84.81 294 LEU A O 1
ATOM 2298 N N . LYS A 1 295 ? 2.905 6.022 23.988 1.00 83.19 295 LYS A N 1
ATOM 2299 C CA . LYS A 1 295 ? 4.067 6.911 24.106 1.00 83.19 295 LYS A CA 1
ATOM 2300 C C . LYS A 1 295 ? 5.049 6.443 25.181 1.00 83.19 295 LYS A C 1
ATOM 2302 O O . LYS A 1 295 ? 6.255 6.501 24.965 1.00 83.19 295 LYS A O 1
ATOM 2307 N N . GLU A 1 296 ? 4.545 6.055 26.348 1.00 83.62 296 GLU A N 1
ATOM 2308 C CA . GLU A 1 296 ? 5.360 5.660 27.504 1.00 83.62 296 GLU A CA 1
ATOM 2309 C C . GLU A 1 296 ? 6.063 4.317 27.285 1.00 83.62 296 GLU A C 1
ATOM 2311 O O . GLU A 1 296 ? 7.185 4.137 27.752 1.00 83.62 296 GLU A O 1
ATOM 2316 N N . ASN A 1 297 ? 5.468 3.425 26.491 1.00 79.31 297 ASN A N 1
ATOM 2317 C CA . ASN A 1 297 ? 6.055 2.134 26.131 1.00 79.31 297 ASN A CA 1
ATOM 2318 C C . ASN A 1 297 ? 7.187 2.226 25.086 1.00 79.31 297 ASN A C 1
ATOM 2320 O O . ASN A 1 297 ? 7.718 1.196 24.677 1.00 79.31 297 ASN A O 1
ATOM 2324 N N . GLY A 1 298 ? 7.589 3.438 24.677 1.00 62.12 298 GLY A N 1
ATOM 2325 C CA . GLY A 1 298 ? 8.758 3.658 23.817 1.00 62.12 298 GLY A CA 1
ATOM 2326 C C . GLY A 1 298 ? 8.605 3.101 22.403 1.00 62.12 298 GLY A C 1
ATOM 2327 O O . GLY A 1 298 ? 9.601 2.747 21.771 1.00 62.12 298 GLY A O 1
ATOM 2328 N N . ASP A 1 299 ? 7.367 2.984 21.919 1.00 59.94 299 ASP A N 1
ATOM 2329 C CA . ASP A 1 299 ? 7.074 2.382 20.624 1.00 59.94 299 ASP A CA 1
ATOM 2330 C C . ASP A 1 299 ? 7.324 3.408 19.502 1.00 59.94 299 ASP A C 1
ATOM 2332 O O . ASP A 1 299 ? 6.447 4.142 19.037 1.00 59.94 299 ASP A O 1
ATOM 2336 N N . ASP A 1 300 ? 8.603 3.509 19.151 1.00 51.25 300 ASP A N 1
ATOM 2337 C CA . ASP A 1 300 ? 9.207 4.430 18.194 1.00 51.25 300 ASP A CA 1
ATOM 2338 C C . ASP A 1 300 ? 8.958 3.970 16.744 1.00 51.25 300 ASP A C 1
ATOM 2340 O O . ASP A 1 300 ? 9.883 3.723 15.966 1.00 51.25 300 ASP A O 1
ATOM 2344 N N . SER A 1 301 ? 7.695 3.887 16.325 1.00 48.72 301 SER A N 1
ATOM 2345 C CA . SER A 1 301 ? 7.358 3.938 14.898 1.00 48.72 301 SER A CA 1
ATOM 2346 C C . SER A 1 301 ? 7.674 5.354 14.390 1.00 48.72 301 SER A C 1
ATOM 2348 O O . SER A 1 301 ? 6.790 6.201 14.262 1.00 48.72 301 SER A O 1
ATOM 2350 N N . GLN A 1 302 ? 8.961 5.664 14.204 1.00 47.44 302 GLN A N 1
ATOM 2351 C CA . GLN A 1 302 ? 9.428 7.027 13.974 1.00 47.44 302 GLN A CA 1
ATOM 2352 C C . GLN A 1 302 ? 8.988 7.540 12.598 1.00 47.44 302 GLN A C 1
ATOM 2354 O O . GLN A 1 302 ? 9.709 7.433 11.610 1.00 47.44 302 GLN A O 1
ATOM 2359 N N . MET A 1 303 ? 7.819 8.173 12.528 1.00 53.44 303 MET A N 1
ATOM 2360 C CA . MET A 1 303 ? 7.494 9.049 11.406 1.00 53.44 303 MET A CA 1
ATOM 2361 C C . MET A 1 303 ? 8.060 10.438 11.685 1.00 53.44 303 MET A C 1
ATOM 2363 O O . MET A 1 303 ? 7.591 11.149 12.581 1.00 53.44 303 MET A O 1
ATOM 2367 N N . GLN A 1 304 ? 9.084 10.826 10.925 1.00 46.91 304 GLN A N 1
ATOM 2368 C CA . GLN A 1 304 ? 9.630 12.178 10.971 1.00 46.91 304 GLN A CA 1
ATOM 2369 C C . GLN A 1 304 ? 8.701 13.150 10.252 1.00 46.91 304 GLN A C 1
ATOM 2371 O O . GLN A 1 304 ? 8.692 13.281 9.028 1.00 46.91 304 GLN A O 1
ATOM 2376 N N . THR A 1 305 ? 7.967 13.937 11.028 1.00 48.03 305 THR A N 1
ATOM 2377 C CA . THR A 1 305 ? 7.294 15.108 10.472 1.00 48.03 305 THR A CA 1
ATOM 2378 C C . THR A 1 305 ? 8.344 16.088 9.930 1.00 48.03 305 THR A C 1
ATOM 2380 O O . THR A 1 305 ? 9.415 16.245 10.516 1.00 48.03 305 THR A O 1
ATOM 2383 N N . GLY A 1 306 ? 8.054 16.791 8.827 1.00 43.31 306 GLY A N 1
ATOM 2384 C CA . GLY A 1 306 ? 8.980 17.776 8.237 1.00 43.31 306 GLY A CA 1
ATOM 2385 C C . GLY A 1 306 ? 9.378 18.934 9.172 1.00 43.31 306 GLY A C 1
ATOM 2386 O O . GLY A 1 306 ? 10.218 19.743 8.803 1.00 43.31 306 GLY A O 1
ATOM 2387 N N . ALA A 1 307 ? 8.796 18.997 10.375 1.00 47.72 307 ALA A N 1
ATOM 2388 C CA . ALA A 1 307 ? 9.103 19.945 11.441 1.00 47.72 307 ALA A CA 1
ATOM 2389 C C . ALA A 1 307 ? 9.839 19.308 12.646 1.00 47.72 307 ALA A C 1
ATOM 2391 O O . ALA A 1 307 ? 9.865 19.896 13.724 1.00 47.72 307 ALA A O 1
ATOM 2392 N N . GLY A 1 308 ? 10.414 18.107 12.502 1.00 50.97 308 GLY A N 1
ATOM 2393 C CA . GLY A 1 308 ? 11.299 17.508 13.511 1.00 50.97 308 GLY A CA 1
ATOM 2394 C C . GLY A 1 308 ? 10.605 16.864 14.717 1.00 50.97 308 GLY A C 1
ATOM 2395 O O . GLY A 1 308 ? 11.274 16.545 15.695 1.00 50.97 308 GLY A O 1
ATOM 2396 N N . LYS A 1 309 ? 9.282 16.650 14.677 1.00 56.41 309 LYS A N 1
ATOM 2397 C CA . LYS A 1 309 ? 8.586 15.826 15.682 1.00 56.41 309 LYS A CA 1
ATOM 2398 C C . LYS A 1 309 ? 8.489 14.379 15.206 1.00 56.41 309 LYS A C 1
ATOM 2400 O O . LYS A 1 309 ? 8.080 14.151 14.067 1.00 56.41 309 LYS A O 1
ATOM 2405 N N . THR A 1 310 ? 8.818 13.438 16.084 1.00 64.31 310 THR A N 1
ATOM 2406 C CA . THR A 1 310 ? 8.550 12.003 15.926 1.00 64.31 310 THR A CA 1
ATOM 2407 C C . THR A 1 310 ? 7.094 11.725 16.294 1.00 64.31 310 THR A C 1
ATOM 2409 O O . THR A 1 310 ? 6.637 12.170 17.350 1.00 64.31 310 THR A O 1
ATOM 2412 N N . MET A 1 311 ? 6.350 11.022 15.438 1.00 71.00 311 MET A N 1
ATOM 2413 C CA . MET A 1 311 ? 5.035 10.488 15.810 1.00 71.00 311 MET A CA 1
ATOM 2414 C C . MET A 1 311 ? 5.186 9.131 16.502 1.00 71.00 311 MET A C 1
ATOM 2416 O O . MET A 1 311 ? 6.002 8.329 16.072 1.00 71.00 311 MET A O 1
ATOM 2420 N N . ASN A 1 312 ? 4.376 8.864 17.526 1.00 78.50 312 ASN A N 1
ATOM 2421 C CA . ASN A 1 312 ? 4.124 7.502 18.018 1.00 78.50 312 ASN A CA 1
ATOM 2422 C C . ASN A 1 312 ? 2.834 6.951 17.390 1.00 78.50 312 ASN A C 1
ATOM 2424 O O . ASN A 1 312 ? 2.070 7.732 16.819 1.00 78.50 312 ASN A O 1
ATOM 2428 N N . SER A 1 313 ? 2.545 5.655 17.540 1.00 81.19 313 SER A N 1
ATOM 2429 C CA . SER A 1 313 ? 1.353 5.014 16.957 1.00 81.19 313 SER A CA 1
ATOM 2430 C C . SER A 1 313 ? 0.035 5.735 17.292 1.00 81.19 313 SER A C 1
ATOM 2432 O O . SER A 1 313 ? -0.805 5.940 16.417 1.00 81.19 313 SER A O 1
ATOM 2434 N N . GLY A 1 314 ? -0.143 6.205 18.533 1.00 80.00 314 GLY A N 1
ATOM 2435 C CA . GLY A 1 314 ? -1.354 6.936 18.929 1.00 80.00 314 GLY A CA 1
ATOM 2436 C C . GLY A 1 314 ? -1.513 8.272 18.193 1.00 80.00 314 GLY A C 1
ATOM 2437 O O . GLY A 1 314 ? -2.583 8.577 17.676 1.00 80.00 314 GLY A O 1
ATOM 2438 N N . PHE A 1 315 ? -0.434 9.051 18.096 1.00 79.12 315 PHE A N 1
ATOM 2439 C CA . PHE A 1 315 ? -0.398 10.317 17.360 1.00 79.12 315 PHE A CA 1
ATOM 2440 C C . PHE A 1 315 ? -0.484 10.091 15.841 1.00 79.12 315 PHE A C 1
ATOM 2442 O O . PHE A 1 315 ? -1.162 10.828 15.139 1.00 79.12 315 PHE A O 1
ATOM 2449 N N . ALA A 1 316 ? 0.128 9.033 15.317 1.00 78.62 316 ALA A N 1
ATOM 2450 C CA . ALA A 1 316 ? 0.016 8.635 13.920 1.00 78.62 316 ALA A CA 1
ATOM 2451 C C . ALA A 1 316 ? -1.445 8.396 13.514 1.00 78.62 316 ALA A C 1
ATOM 2453 O O . ALA A 1 316 ? -1.950 9.024 12.581 1.00 78.62 316 ALA A O 1
ATOM 2454 N N . VAL A 1 317 ? -2.145 7.542 14.265 1.00 82.06 317 VAL A N 1
ATOM 2455 C CA . VAL A 1 317 ? -3.565 7.231 14.060 1.00 82.06 317 VAL A CA 1
ATOM 2456 C C . VAL A 1 317 ? -4.440 8.470 14.246 1.00 82.06 317 VAL A C 1
ATOM 2458 O O . VAL A 1 317 ? -5.367 8.688 13.469 1.00 82.06 317 VAL A O 1
ATOM 2461 N N . GLU A 1 318 ? -4.132 9.328 15.222 1.00 79.06 318 GLU A N 1
ATOM 2462 C CA . GLU A 1 318 ? -4.881 10.564 15.474 1.00 79.06 318 GLU A CA 1
ATOM 2463 C C . GLU A 1 318 ? -4.968 11.467 14.228 1.00 79.06 318 GLU A C 1
ATOM 2465 O O . GLU A 1 318 ? -6.039 12.019 13.939 1.00 79.06 318 GLU A O 1
ATOM 2470 N N . TYR A 1 319 ? -3.863 11.561 13.481 1.00 76.31 319 TYR A N 1
ATOM 2471 C CA . TYR A 1 319 ? -3.696 12.384 12.276 1.00 76.31 319 TYR A CA 1
ATOM 2472 C C . TYR A 1 319 ? -3.948 11.624 10.963 1.00 76.31 319 TYR A C 1
ATOM 2474 O O . TYR A 1 319 ? -3.685 12.154 9.875 1.00 76.31 319 TYR A O 1
ATOM 2482 N N . GLY A 1 320 ? -4.435 10.382 11.050 1.00 74.81 320 GLY A N 1
ATOM 2483 C CA . GLY A 1 320 ? -4.743 9.543 9.893 1.00 74.81 320 GLY A CA 1
ATOM 2484 C C . GLY A 1 320 ? -3.507 9.014 9.164 1.00 74.81 320 GLY A C 1
ATOM 2485 O O . GLY A 1 320 ? -3.603 8.602 8.016 1.00 74.81 320 GLY A O 1
ATOM 2486 N N . LYS A 1 321 ? -2.338 9.057 9.808 1.00 78.06 321 LYS A N 1
ATOM 2487 C CA . LYS A 1 321 ? -1.036 8.629 9.273 1.00 78.06 321 LYS A CA 1
ATOM 2488 C C . LYS A 1 321 ? -0.594 7.262 9.806 1.00 78.06 321 LYS A C 1
ATOM 2490 O O . LYS A 1 321 ? 0.544 6.878 9.579 1.00 78.06 321 LYS A O 1
ATOM 2495 N N . GLY A 1 322 ? -1.453 6.576 10.560 1.00 79.56 322 GLY A N 1
ATOM 2496 C CA . GLY A 1 322 ? -1.139 5.283 11.162 1.00 79.56 322 GLY A CA 1
ATOM 2497 C C . GLY A 1 322 ? -1.069 4.162 10.132 1.00 79.56 322 GLY A C 1
ATOM 2498 O O . GLY A 1 322 ? -1.943 4.053 9.272 1.00 79.56 322 GLY A O 1
ATOM 2499 N N . THR A 1 323 ? -0.054 3.317 10.275 1.00 85.75 323 THR A N 1
ATOM 2500 C CA . THR A 1 323 ? 0.075 2.038 9.571 1.00 85.75 323 THR A CA 1
ATOM 2501 C C . THR A 1 323 ? -0.984 1.023 10.038 1.00 85.75 323 THR A C 1
ATOM 2503 O O . THR A 1 323 ? -1.586 1.227 11.100 1.00 85.75 323 THR A O 1
ATOM 2506 N N . PRO A 1 324 ? -1.247 -0.078 9.298 1.00 86.38 324 PRO A N 1
ATOM 2507 C CA . PRO A 1 324 ? -2.080 -1.171 9.805 1.00 86.38 324 PRO A CA 1
ATOM 2508 C C . PRO A 1 324 ? -1.619 -1.656 11.185 1.00 86.38 324 PRO A C 1
ATOM 2510 O O . PRO A 1 324 ? -2.447 -1.918 12.055 1.00 86.38 324 PRO A O 1
ATOM 2513 N N . GLU A 1 325 ? -0.307 -1.691 11.414 1.00 88.12 325 GLU A N 1
ATOM 2514 C CA . GLU A 1 325 ? 0.318 -2.053 12.683 1.00 88.12 325 GLU A CA 1
ATOM 2515 C C . GLU A 1 325 ? 0.031 -1.019 13.782 1.00 88.12 325 GLU A C 1
ATOM 2517 O O . GLU A 1 325 ? -0.293 -1.394 14.909 1.00 88.12 325 GLU A O 1
ATOM 2522 N N . ASP A 1 326 ? 0.084 0.280 13.476 1.00 88.56 326 ASP A N 1
ATOM 2523 C CA . ASP A 1 326 ? -0.271 1.334 14.436 1.00 88.56 326 ASP A CA 1
ATOM 2524 C C . ASP A 1 326 ? -1.745 1.257 14.837 1.00 88.56 326 ASP A C 1
ATOM 2526 O O . ASP A 1 326 ? -2.086 1.408 16.012 1.00 88.56 326 ASP A O 1
ATOM 2530 N N . ILE A 1 327 ? -2.625 1.000 13.867 1.00 89.81 327 ILE A N 1
ATOM 2531 C CA . ILE A 1 327 ? -4.057 0.831 14.116 1.00 89.81 327 ILE A CA 1
ATOM 2532 C C . ILE A 1 327 ? -4.291 -0.423 14.954 1.00 89.81 327 ILE A C 1
ATOM 2534 O O . ILE A 1 327 ? -5.001 -0.341 15.954 1.00 89.81 327 ILE A O 1
ATOM 2538 N N . HIS A 1 328 ? -3.664 -1.550 14.601 1.00 92.25 328 HIS A N 1
ATOM 2539 C CA . HIS A 1 328 ? -3.700 -2.771 15.403 1.00 92.25 328 HIS A CA 1
ATOM 2540 C C . HIS A 1 328 ? -3.326 -2.475 16.858 1.00 92.25 328 HIS A C 1
ATOM 2542 O O . HIS A 1 328 ? -4.108 -2.778 17.752 1.00 92.25 328 HIS A O 1
ATOM 2548 N N . ARG A 1 329 ? -2.196 -1.801 17.108 1.00 91.19 329 ARG A N 1
ATOM 2549 C CA . ARG A 1 329 ? -1.739 -1.454 18.466 1.00 91.19 329 ARG A CA 1
ATOM 2550 C C . ARG A 1 329 ? -2.731 -0.577 19.219 1.00 91.19 329 ARG A C 1
ATOM 2552 O O . ARG A 1 329 ? -3.018 -0.846 20.381 1.00 91.19 329 ARG A O 1
ATOM 2559 N N . VAL A 1 330 ? -3.271 0.457 18.571 1.00 92.06 330 VAL A N 1
ATOM 2560 C CA . VAL A 1 330 ? -4.278 1.341 19.181 1.00 92.06 330 VAL A CA 1
ATOM 2561 C C . VAL A 1 330 ? -5.533 0.560 19.563 1.00 92.06 330 VAL A C 1
ATOM 2563 O O . VAL A 1 330 ? -6.057 0.747 20.660 1.00 92.06 330 VAL A O 1
ATOM 2566 N N . VAL A 1 331 ? -6.016 -0.317 18.684 1.00 93.56 331 VAL A N 1
ATOM 2567 C CA . VAL A 1 331 ? -7.214 -1.121 18.948 1.00 93.56 331 VAL A CA 1
ATOM 2568 C C . VAL A 1 331 ? -6.935 -2.187 20.009 1.00 93.56 331 VAL A C 1
ATOM 2570 O O . VAL A 1 331 ? -7.749 -2.367 20.911 1.00 93.56 331 VAL A O 1
ATOM 2573 N N . GLN A 1 332 ? -5.773 -2.837 19.969 1.00 95.06 332 GLN A N 1
ATOM 2574 C CA . GLN A 1 332 ? -5.350 -3.827 20.958 1.00 95.06 332 GLN A CA 1
ATOM 2575 C C . GLN A 1 332 ? -5.235 -3.203 22.357 1.00 95.06 332 GLN A C 1
ATOM 2577 O O . GLN A 1 332 ? -5.744 -3.753 23.332 1.00 95.06 332 GLN A O 1
ATOM 2582 N N . GLU A 1 333 ? -4.652 -2.009 22.465 1.00 93.94 333 GLU A N 1
ATOM 2583 C CA . GLU A 1 333 ? -4.590 -1.264 23.725 1.00 93.94 333 GLU A CA 1
ATOM 2584 C C . GLU A 1 333 ? -5.985 -0.812 24.191 1.00 93.94 333 GLU A C 1
ATOM 2586 O O . GLU A 1 333 ? -6.281 -0.810 25.386 1.00 93.94 333 GLU A O 1
ATOM 2591 N N . ALA A 1 334 ? -6.894 -0.486 23.269 1.00 94.19 334 ALA A N 1
ATOM 2592 C CA . ALA A 1 334 ? -8.285 -0.183 23.604 1.00 94.19 334 ALA A CA 1
ATOM 2593 C C . ALA A 1 334 ? -9.052 -1.398 24.152 1.00 94.19 334 ALA A C 1
ATOM 2595 O O . ALA A 1 334 ? -9.943 -1.238 24.993 1.00 94.19 334 ALA A O 1
ATOM 2596 N N . VAL A 1 335 ? -8.714 -2.606 23.692 1.00 95.12 335 VAL A N 1
ATOM 2597 C CA . VAL A 1 335 ? -9.215 -3.860 24.267 1.00 95.12 335 VAL A CA 1
ATOM 2598 C C . VAL A 1 335 ? -8.636 -4.048 25.670 1.00 95.12 335 VAL A C 1
ATOM 2600 O O . VAL A 1 335 ? -9.401 -4.202 26.619 1.00 95.12 335 VAL A O 1
ATOM 2603 N N . HIS A 1 336 ? -7.310 -3.976 25.824 1.00 93.38 336 HIS A N 1
ATOM 2604 C CA . HIS A 1 336 ? -6.627 -4.218 27.101 1.00 93.38 336 HIS A CA 1
ATOM 2605 C C . HIS A 1 336 ? -7.012 -3.226 28.204 1.00 93.38 336 HIS A C 1
ATOM 2607 O O . HIS A 1 336 ? -7.227 -3.621 29.347 1.00 93.38 336 HIS A O 1
ATOM 2613 N N . SER A 1 337 ? -7.138 -1.944 27.866 1.00 92.75 337 SER A N 1
ATOM 2614 C CA . SER A 1 337 ? -7.540 -0.890 28.807 1.00 92.75 337 SER A CA 1
ATOM 2615 C C . SER A 1 337 ? -9.039 -0.899 29.140 1.00 92.75 337 SER A C 1
ATOM 2617 O O . SER A 1 337 ? -9.491 -0.109 29.971 1.00 92.75 337 SER A O 1
ATOM 2619 N N . GLY A 1 338 ? -9.833 -1.759 28.489 1.00 94.25 338 GLY A N 1
ATOM 2620 C CA . GLY A 1 338 ? -11.284 -1.835 28.667 1.00 94.25 338 GLY A CA 1
ATOM 2621 C C . GLY A 1 338 ? -12.063 -0.693 28.000 1.00 94.25 338 GLY A C 1
ATOM 2622 O O . GLY A 1 338 ? -13.260 -0.534 28.253 1.00 94.25 338 GLY A O 1
ATOM 2623 N N . ALA A 1 339 ? -11.431 0.108 27.135 1.00 94.12 339 ALA A N 1
ATOM 2624 C CA . ALA A 1 339 ? -12.087 1.210 26.429 1.00 94.12 339 ALA A CA 1
ATOM 2625 C C . ALA A 1 339 ? -13.228 0.719 25.519 1.00 94.12 339 ALA A C 1
ATOM 2627 O O . ALA A 1 339 ? -14.325 1.289 25.536 1.00 94.12 339 ALA A O 1
ATOM 2628 N N . ILE A 1 340 ? -13.004 -0.372 24.777 1.00 94.56 340 ILE A N 1
ATOM 2629 C CA . ILE A 1 340 ? -14.039 -0.991 23.931 1.00 94.56 340 ILE A CA 1
ATOM 2630 C C . ILE A 1 340 ? -15.133 -1.634 24.791 1.00 94.56 340 ILE A C 1
ATOM 2632 O O . ILE A 1 340 ? -16.311 -1.514 24.461 1.00 94.56 340 ILE A O 1
ATOM 2636 N N . GLU A 1 341 ? -14.786 -2.248 25.926 1.00 95.19 341 GLU A N 1
ATOM 2637 C CA . GLU A 1 341 ? -15.779 -2.813 26.848 1.00 95.19 341 GLU A CA 1
ATOM 2638 C C . GLU A 1 341 ? -16.711 -1.727 27.401 1.00 95.19 341 GLU A C 1
ATOM 2640 O O . GLU A 1 341 ? -17.939 -1.852 27.348 1.00 95.19 341 GLU A O 1
ATOM 2645 N N . LYS A 1 342 ? -16.136 -0.616 27.877 1.00 93.75 342 LYS A N 1
ATOM 2646 C CA . LYS A 1 342 ? -16.890 0.542 28.365 1.00 93.75 342 LYS A CA 1
ATOM 2647 C C . LYS A 1 342 ? -17.816 1.092 27.282 1.00 93.75 342 LYS A C 1
ATOM 2649 O O . LYS A 1 342 ? -18.977 1.391 27.563 1.00 93.75 342 LYS A O 1
ATOM 2654 N N . TYR A 1 343 ? -17.321 1.194 26.050 1.00 92.88 343 TYR A N 1
ATOM 2655 C CA . TYR A 1 343 ? -18.117 1.611 24.901 1.00 92.88 343 TYR A CA 1
ATOM 2656 C C . TYR A 1 343 ? -19.272 0.640 24.610 1.00 92.88 343 TYR A C 1
ATOM 2658 O O . TYR A 1 343 ? -20.413 1.075 24.443 1.00 92.88 343 TYR A O 1
ATOM 2666 N N . ALA A 1 344 ? -19.011 -0.669 24.602 1.00 94.44 344 ALA A N 1
ATOM 2667 C CA . ALA A 1 344 ? -20.020 -1.701 24.373 1.00 94.44 344 ALA A CA 1
ATOM 2668 C C . ALA A 1 344 ? -21.147 -1.626 25.413 1.00 94.44 344 ALA A C 1
ATOM 2670 O O . ALA A 1 344 ? -22.330 -1.683 25.068 1.00 94.44 344 ALA A O 1
ATOM 2671 N N . ARG A 1 345 ? -20.778 -1.436 26.685 1.00 94.75 345 ARG A N 1
ATOM 2672 C CA . ARG A 1 345 ? -21.705 -1.295 27.812 1.00 94.75 345 ARG A CA 1
ATOM 2673 C C . ARG A 1 345 ? -22.550 -0.024 27.695 1.00 94.75 345 ARG A C 1
ATOM 2675 O O . ARG A 1 345 ? -23.767 -0.093 27.833 1.00 94.75 345 ARG A O 1
ATOM 2682 N N . ALA A 1 346 ? -21.929 1.112 27.373 1.00 91.62 346 ALA A N 1
ATOM 2683 C CA . ALA A 1 346 ? -22.629 2.384 27.179 1.00 91.62 346 ALA A CA 1
ATOM 2684 C C . ALA A 1 346 ? -23.648 2.342 26.024 1.00 91.62 346 ALA A C 1
ATOM 2686 O O . ALA A 1 346 ? -24.669 3.019 26.082 1.00 91.62 346 ALA A O 1
ATOM 2687 N N . ASN A 1 347 ? -23.401 1.510 25.008 1.00 90.69 347 ASN A N 1
ATOM 2688 C CA . ASN A 1 347 ? -24.290 1.322 23.857 1.00 90.69 347 ASN A CA 1
ATOM 2689 C C . ASN A 1 347 ? -25.265 0.136 24.012 1.00 90.69 347 ASN A C 1
ATOM 2691 O O . ASN A 1 347 ? -25.888 -0.282 23.033 1.00 90.69 347 ASN A O 1
ATOM 2695 N N . GLY A 1 348 ? -25.379 -0.449 25.211 1.00 94.12 348 GLY A N 1
ATOM 2696 C CA . GLY A 1 348 ? -26.289 -1.568 25.483 1.00 94.12 348 GLY A CA 1
ATOM 2697 C C . GLY A 1 348 ? -25.953 -2.858 24.723 1.00 94.12 348 GLY A C 1
ATOM 2698 O O . GLY A 1 348 ? -26.811 -3.725 24.577 1.00 94.12 348 GLY A O 1
ATOM 2699 N N . LYS A 1 349 ? -24.723 -2.989 24.211 1.00 93.00 349 LYS A N 1
ATOM 2700 C CA . LYS A 1 349 ? -24.232 -4.182 23.497 1.00 93.00 349 LYS A CA 1
ATOM 2701 C C . LYS A 1 349 ? -23.625 -5.227 24.429 1.00 93.00 349 LYS A C 1
ATOM 2703 O O . LYS A 1 349 ? -23.433 -6.362 24.007 1.00 93.00 349 LYS A O 1
ATOM 2708 N N . LEU A 1 350 ? -23.334 -4.844 25.671 1.00 95.50 350 LEU A N 1
ATOM 2709 C CA . LEU A 1 350 ? -22.746 -5.698 26.696 1.00 95.50 350 LEU A CA 1
ATOM 2710 C C . LEU A 1 350 ? -23.544 -5.582 28.000 1.00 95.50 350 LEU A C 1
ATOM 2712 O O . LEU A 1 350 ? -23.755 -4.475 28.504 1.00 95.50 350 LEU A O 1
ATOM 2716 N N . GLN A 1 351 ? -23.986 -6.716 28.547 1.00 94.44 351 GLN A N 1
ATOM 2717 C CA . GLN A 1 351 ? -24.771 -6.754 29.784 1.00 94.44 351 GLN A CA 1
ATOM 2718 C C . GLN A 1 351 ? -23.906 -6.507 31.030 1.00 94.44 351 GLN A C 1
ATOM 2720 O O . GLN A 1 351 ? -22.682 -6.658 31.010 1.00 94.44 351 GLN A O 1
ATOM 2725 N N . ALA A 1 352 ? -24.537 -6.118 32.143 1.00 93.12 352 ALA A N 1
ATOM 2726 C CA . ALA A 1 352 ? -23.875 -6.002 33.446 1.00 93.12 352 ALA A CA 1
ATOM 2727 C C . ALA A 1 352 ? -23.170 -7.320 33.823 1.00 93.12 352 ALA A C 1
ATOM 2729 O O . ALA A 1 352 ? -23.789 -8.376 33.776 1.00 93.12 352 ALA A O 1
ATOM 2730 N N . GLY A 1 353 ? -21.878 -7.260 34.166 1.00 90.19 353 GLY A N 1
ATOM 2731 C CA . GLY A 1 353 ? -21.084 -8.437 34.554 1.00 90.19 353 GLY A CA 1
ATOM 2732 C C . GLY A 1 353 ? -20.602 -9.341 33.410 1.00 90.19 353 GLY A C 1
ATOM 2733 O O . GLY A 1 353 ? -19.783 -10.217 33.659 1.00 90.19 353 GLY A O 1
ATOM 2734 N N . GLN A 1 354 ? -21.050 -9.122 32.170 1.00 93.94 354 GLN A N 1
ATOM 2735 C CA . GLN A 1 354 ? -20.533 -9.824 30.991 1.00 93.94 354 GLN A CA 1
ATOM 2736 C C . GLN A 1 354 ? -19.178 -9.233 30.569 1.00 93.94 354 GLN A C 1
ATOM 2738 O O . GLN A 1 354 ? -19.051 -8.003 30.523 1.00 93.94 354 GLN A O 1
ATOM 2743 N N . ALA A 1 355 ? -18.197 -10.085 30.246 1.00 93.81 355 ALA A N 1
ATOM 2744 C CA . ALA A 1 355 ? -16.904 -9.663 29.708 1.00 93.81 355 ALA A CA 1
ATOM 2745 C C . ALA A 1 355 ? -16.972 -9.472 28.185 1.00 93.81 355 ALA A C 1
ATOM 2747 O O . ALA A 1 355 ? -17.763 -10.121 27.499 1.00 93.81 355 ALA A O 1
ATOM 2748 N N . LEU A 1 356 ? -16.125 -8.598 27.631 1.00 94.44 356 LEU A N 1
ATOM 2749 C CA . LEU A 1 356 ? -16.114 -8.313 26.189 1.00 94.44 356 LEU A CA 1
ATOM 2750 C C . LEU A 1 356 ? -15.891 -9.580 25.338 1.00 94.44 356 LEU A C 1
ATOM 2752 O O . LEU A 1 356 ? -16.574 -9.772 24.333 1.00 94.44 356 LEU A O 1
ATOM 2756 N N . GLY A 1 357 ? -14.976 -10.454 25.765 1.00 94.38 357 GLY A N 1
ATOM 2757 C CA . GLY A 1 357 ? -14.660 -11.712 25.085 1.00 94.38 357 GLY A CA 1
ATOM 2758 C C . GLY A 1 357 ? -15.770 -12.771 25.109 1.00 94.38 357 GLY A C 1
ATOM 2759 O O . GLY A 1 357 ? -15.700 -13.733 24.347 1.00 94.38 357 GLY A O 1
ATOM 2760 N N . ASP A 1 358 ? -16.813 -12.583 25.926 1.00 94.06 358 ASP A N 1
ATOM 2761 C CA . ASP A 1 358 ? -17.975 -13.485 25.994 1.00 94.06 358 ASP A CA 1
ATOM 2762 C C . ASP A 1 358 ? -19.010 -13.199 24.898 1.00 94.06 358 ASP A C 1
ATOM 2764 O O . ASP A 1 358 ? -19.992 -13.931 24.743 1.00 94.06 358 ASP A O 1
ATOM 2768 N N . LEU A 1 359 ? -18.836 -12.112 24.142 1.00 94.31 359 LEU A N 1
ATOM 2769 C CA . LEU A 1 359 ? -19.683 -11.805 22.999 1.00 94.31 359 LEU A CA 1
ATOM 2770 C C . LEU A 1 359 ? -19.442 -12.808 21.863 1.00 94.31 359 LEU A C 1
ATOM 2772 O O . LEU A 1 359 ? -18.316 -13.215 21.585 1.00 94.31 359 LEU A O 1
ATOM 2776 N N . ALA A 1 360 ? -20.506 -13.152 21.131 1.00 93.69 360 ALA A N 1
ATOM 2777 C CA . ALA A 1 360 ? -20.371 -13.892 19.879 1.00 93.69 360 ALA A CA 1
ATOM 2778 C C . ALA A 1 360 ? -19.435 -13.140 18.915 1.00 93.69 360 ALA A C 1
ATOM 2780 O O . ALA A 1 360 ? -19.529 -11.916 18.805 1.00 93.69 360 ALA A O 1
ATOM 2781 N N . ALA A 1 361 ? -18.583 -13.862 18.179 1.00 91.00 361 ALA A N 1
ATOM 2782 C CA . ALA A 1 361 ? -17.520 -13.272 17.356 1.00 91.00 361 ALA A CA 1
ATOM 2783 C C . ALA A 1 361 ? -18.016 -12.163 16.405 1.00 91.00 361 ALA A C 1
ATOM 2785 O O . ALA A 1 361 ? -17.409 -11.099 16.331 1.00 91.00 361 ALA A O 1
ATOM 2786 N N . GLY A 1 362 ? -19.167 -12.359 15.747 1.00 91.00 362 GLY A N 1
ATOM 2787 C CA . GLY A 1 362 ? -19.764 -11.336 14.878 1.00 91.00 362 GLY A CA 1
ATOM 2788 C C . GLY A 1 362 ? -20.203 -10.068 15.625 1.00 91.00 362 GLY A C 1
ATOM 2789 O O . GLY A 1 362 ? -20.010 -8.957 15.132 1.00 91.00 362 GLY A O 1
ATOM 2790 N N . THR A 1 363 ? -20.740 -10.209 16.840 1.00 93.31 363 THR A N 1
ATOM 2791 C CA . THR A 1 363 ? -21.111 -9.072 17.698 1.00 93.31 363 THR A CA 1
ATOM 2792 C C . THR A 1 363 ? -19.872 -8.345 18.202 1.00 93.31 363 THR A C 1
ATOM 2794 O O . THR A 1 363 ? -19.826 -7.119 18.147 1.00 93.31 363 THR A O 1
ATOM 2797 N N . LEU A 1 364 ? -18.859 -9.090 18.649 1.00 94.62 364 LEU A N 1
ATOM 2798 C CA . LEU A 1 364 ? -17.585 -8.544 19.102 1.00 94.62 364 LEU A CA 1
ATOM 2799 C C . LEU A 1 364 ? -16.906 -7.733 17.992 1.00 94.62 364 LEU A C 1
ATOM 2801 O O . LEU A 1 364 ? -16.573 -6.568 18.194 1.00 94.62 364 LEU A O 1
ATOM 2805 N N . GLN A 1 365 ? -16.802 -8.309 16.792 1.00 93.06 365 GLN A N 1
ATOM 2806 C CA . GLN A 1 365 ? -16.280 -7.621 15.615 1.00 93.06 365 GLN A CA 1
ATOM 2807 C C . GLN A 1 365 ? -17.076 -6.349 15.300 1.00 93.06 365 GLN A C 1
ATOM 2809 O O . GLN A 1 365 ? -16.482 -5.295 15.080 1.00 93.06 365 GLN A O 1
ATOM 2814 N N . SER A 1 366 ? -18.412 -6.411 15.318 1.00 91.69 366 SER A N 1
ATOM 2815 C CA . SER A 1 366 ? -19.260 -5.244 15.047 1.00 91.69 366 SER A CA 1
ATOM 2816 C C . SER A 1 366 ? -19.089 -4.131 16.082 1.00 91.69 366 SER A C 1
ATOM 2818 O O . SER A 1 366 ? -19.073 -2.959 15.707 1.00 91.69 366 SER A O 1
ATOM 2820 N N . VAL A 1 367 ? -18.975 -4.471 17.368 1.00 94.00 367 VAL A N 1
ATOM 2821 C CA . VAL A 1 367 ? -18.777 -3.502 18.455 1.00 94.00 367 VAL A CA 1
ATOM 2822 C C . VAL A 1 367 ? -17.415 -2.830 18.331 1.00 94.00 367 VAL A C 1
ATOM 2824 O O . VAL A 1 367 ? -17.339 -1.602 18.384 1.00 94.00 367 VAL A O 1
ATOM 2827 N N . THR A 1 368 ? -16.357 -3.610 18.101 1.00 93.12 368 THR A N 1
ATOM 2828 C CA . THR A 1 368 ? -15.006 -3.077 17.900 1.00 93.12 368 THR A CA 1
ATOM 2829 C C . THR A 1 368 ? -14.944 -2.195 16.653 1.00 93.12 368 THR A C 1
ATOM 2831 O O . THR A 1 368 ? -14.428 -1.082 16.719 1.00 93.12 368 THR A O 1
ATOM 2834 N N . GLN A 1 369 ? -15.540 -2.622 15.534 1.00 90.31 369 GLN A N 1
ATOM 2835 C CA . GLN A 1 369 ? -15.575 -1.825 14.304 1.00 90.31 369 GLN A CA 1
ATOM 2836 C C . GLN A 1 369 ? -16.324 -0.499 14.484 1.00 90.31 369 GLN A C 1
ATOM 2838 O O . GLN A 1 369 ? -15.885 0.530 13.966 1.00 90.31 369 GLN A O 1
ATOM 2843 N N . GLN A 1 370 ? -17.442 -0.499 15.217 1.00 87.56 370 GLN A N 1
ATOM 2844 C CA . GLN A 1 370 ? -18.185 0.730 15.489 1.00 87.56 370 GLN A CA 1
ATOM 2845 C C . GLN A 1 370 ? -17.387 1.670 16.403 1.00 87.56 370 GLN A C 1
ATOM 2847 O O . GLN A 1 370 ? -17.352 2.869 16.145 1.00 87.56 370 GLN A O 1
ATOM 2852 N N . TRP A 1 371 ? -16.683 1.139 17.409 1.00 89.88 371 TRP A N 1
ATOM 2853 C CA . TRP A 1 371 ? -15.782 1.941 18.239 1.00 89.88 371 TRP A CA 1
ATOM 2854 C C . TRP A 1 371 ? -14.664 2.588 17.408 1.00 89.88 371 TRP A C 1
ATOM 2856 O O . TRP A 1 371 ? -14.409 3.781 17.565 1.00 89.88 371 TRP A O 1
ATOM 2866 N N . ILE A 1 372 ? -14.041 1.837 16.491 1.00 87.88 372 ILE A N 1
ATOM 2867 C CA . ILE A 1 372 ? -13.024 2.353 15.559 1.00 87.88 372 ILE A CA 1
ATOM 2868 C C . ILE A 1 372 ? -13.592 3.512 14.727 1.00 87.88 372 ILE A C 1
ATOM 2870 O O . ILE A 1 372 ? -12.963 4.567 14.628 1.00 87.88 372 ILE A O 1
ATOM 2874 N N . TYR A 1 373 ? -14.791 3.333 14.166 1.00 82.94 373 TYR A N 1
ATOM 2875 C CA . TYR A 1 373 ? -15.464 4.349 13.357 1.00 82.94 373 TYR A CA 1
ATOM 2876 C C . TYR A 1 373 ? -15.785 5.615 14.160 1.00 82.94 373 TYR A C 1
ATOM 2878 O O . TYR A 1 373 ? -15.391 6.709 13.759 1.00 82.94 373 TYR A O 1
ATOM 2886 N N . ASP A 1 374 ? -16.437 5.471 15.315 1.00 81.56 374 ASP A N 1
ATOM 2887 C CA . ASP A 1 374 ? -16.863 6.607 16.138 1.00 81.56 374 ASP A CA 1
ATOM 2888 C C . ASP A 1 374 ? -15.665 7.430 16.633 1.00 81.56 374 ASP A C 1
ATOM 2890 O O . ASP A 1 374 ? -15.751 8.649 16.756 1.00 81.56 374 ASP A O 1
ATOM 2894 N N . ASN A 1 375 ? -14.520 6.783 16.866 1.00 81.31 375 ASN A N 1
ATOM 2895 C CA . ASN A 1 375 ? -13.289 7.443 17.299 1.00 81.31 375 ASN A CA 1
ATOM 2896 C C . ASN A 1 375 ? -12.415 7.965 16.156 1.00 81.31 375 ASN A C 1
ATOM 2898 O O . ASN A 1 375 ? -11.349 8.534 16.420 1.00 81.31 375 ASN A O 1
ATOM 2902 N N . GLY A 1 376 ? -12.829 7.772 14.900 1.00 78.44 376 GLY A N 1
ATOM 2903 C CA . GLY A 1 376 ? -12.020 8.109 13.732 1.00 78.44 376 GLY A CA 1
ATOM 2904 C C . GLY A 1 376 ? -10.635 7.467 13.814 1.00 78.44 376 GLY A C 1
ATOM 2905 O O . GLY A 1 376 ? -9.630 8.160 13.683 1.00 78.44 376 GLY A O 1
ATOM 2906 N N . ILE A 1 377 ? -10.568 6.178 14.149 1.00 81.94 377 ILE A N 1
ATOM 2907 C CA . ILE A 1 377 ? -9.317 5.418 14.209 1.00 81.94 377 ILE A CA 1
ATOM 2908 C C . ILE A 1 377 ? -9.077 4.812 12.835 1.00 81.94 377 ILE A C 1
ATOM 2910 O O . ILE A 1 377 ? -9.711 3.838 12.437 1.00 81.94 377 ILE A O 1
ATOM 2914 N N . GLY A 1 378 ? -8.159 5.400 12.084 1.00 78.69 378 GLY A N 1
ATOM 2915 C CA . GLY A 1 378 ? -7.745 4.839 10.810 1.00 78.69 378 GLY A CA 1
ATOM 2916 C C . GLY A 1 378 ? -6.911 5.805 9.995 1.00 78.69 378 GLY A C 1
ATOM 2917 O O . GLY A 1 378 ? -5.997 6.418 10.545 1.00 78.69 378 GLY A O 1
ATOM 2918 N N . VAL A 1 379 ? -7.194 5.919 8.701 1.00 80.88 379 VAL A N 1
ATOM 2919 C CA . VAL A 1 379 ? -6.281 6.546 7.739 1.00 80.88 379 VAL A CA 1
ATOM 2920 C C . VAL A 1 379 ? -6.978 7.680 7.005 1.00 80.88 379 VAL A C 1
ATOM 2922 O O . VAL A 1 379 ? -8.075 7.505 6.472 1.00 80.88 379 VAL A O 1
ATOM 2925 N N . ASP A 1 380 ? -6.332 8.841 6.931 1.00 83.12 380 ASP A N 1
ATOM 2926 C CA . ASP A 1 380 ? -6.795 9.934 6.081 1.00 83.12 380 ASP A CA 1
ATOM 2927 C C . ASP A 1 380 ? -6.270 9.764 4.648 1.00 83.12 380 ASP A C 1
ATOM 2929 O O . ASP A 1 380 ? -5.413 8.925 4.364 1.00 83.12 380 ASP A O 1
ATOM 2933 N N . CYS A 1 381 ? -6.795 10.548 3.705 1.00 83.56 381 CYS A N 1
ATOM 2934 C CA . CYS A 1 381 ? -6.425 10.398 2.293 1.00 83.56 381 CYS A CA 1
ATOM 2935 C C . CYS A 1 381 ? -4.924 10.586 2.051 1.00 83.56 381 CYS A C 1
ATOM 2937 O O . CYS A 1 381 ? -4.304 9.830 1.307 1.00 83.56 381 CYS A O 1
ATOM 2939 N N . SER A 1 382 ? -4.328 11.583 2.705 1.00 83.94 382 SER A N 1
ATOM 2940 C CA . SER A 1 382 ? -2.919 11.907 2.524 1.00 83.94 382 SER A CA 1
ATOM 2941 C C . SER A 1 382 ? -1.993 10.913 3.219 1.00 83.94 382 SER A C 1
ATOM 2943 O O . SER A 1 382 ? -0.936 10.608 2.680 1.00 83.94 382 SER A O 1
ATOM 2945 N N . GLY A 1 383 ? -2.389 10.370 4.369 1.00 83.56 383 GLY A N 1
ATOM 2946 C CA . GLY A 1 383 ? -1.651 9.344 5.095 1.00 83.56 383 GLY A CA 1
ATOM 2947 C C . GLY A 1 383 ? -1.554 8.047 4.338 1.00 83.56 383 GLY A C 1
ATOM 2948 O O . GLY A 1 383 ? -0.449 7.536 4.175 1.00 83.56 383 GLY A O 1
ATOM 2949 N N . PHE A 1 384 ? -2.680 7.594 3.786 1.00 86.62 384 PHE A N 1
ATOM 2950 C CA . PHE A 1 384 ? -2.705 6.402 2.951 1.00 86.62 384 PHE A CA 1
ATOM 2951 C C . PHE A 1 384 ? -1.735 6.536 1.773 1.00 86.62 384 PHE A C 1
ATOM 2953 O O . PHE A 1 384 ? -0.892 5.669 1.573 1.00 86.62 384 PHE A O 1
ATOM 2960 N N . VAL A 1 385 ? -1.796 7.652 1.035 1.00 88.12 385 VAL A N 1
ATOM 2961 C CA . VAL A 1 385 ? -0.913 7.887 -0.119 1.00 88.12 385 VAL A CA 1
ATOM 2962 C C . VAL A 1 385 ? 0.562 7.914 0.290 1.00 88.12 385 VAL A C 1
ATOM 2964 O O . VAL A 1 385 ? 1.378 7.277 -0.367 1.00 88.12 385 VAL A O 1
ATOM 2967 N N . VAL A 1 386 ? 0.922 8.627 1.366 1.00 86.25 386 VAL A N 1
ATOM 2968 C CA . VAL A 1 386 ? 2.324 8.701 1.820 1.00 86.25 386 VAL A CA 1
ATOM 2969 C C . VAL A 1 386 ? 2.855 7.323 2.197 1.00 86.25 386 VAL A C 1
ATOM 2971 O O . VAL A 1 386 ? 3.950 6.964 1.769 1.00 86.25 386 VAL A O 1
ATOM 2974 N N . GLN A 1 387 ? 2.085 6.553 2.964 1.00 85.56 387 GLN A N 1
ATOM 2975 C CA . GLN A 1 387 ? 2.503 5.229 3.399 1.00 85.56 387 GLN A CA 1
ATOM 2976 C C . GLN A 1 387 ? 2.593 4.246 2.233 1.00 85.56 387 GLN A C 1
ATOM 2978 O O . GLN A 1 387 ? 3.621 3.591 2.075 1.00 85.56 387 GLN A O 1
ATOM 2983 N N . ALA A 1 388 ? 1.554 4.183 1.396 1.00 89.00 388 ALA A N 1
ATOM 2984 C CA . ALA A 1 388 ? 1.521 3.277 0.256 1.00 89.00 388 ALA A CA 1
ATOM 2985 C C . ALA A 1 388 ? 2.692 3.539 -0.700 1.00 89.00 388 ALA A C 1
ATOM 2987 O O . ALA A 1 388 ? 3.327 2.606 -1.189 1.00 89.00 388 ALA A O 1
ATOM 2988 N N . LEU A 1 389 ? 3.045 4.812 -0.910 1.00 89.75 389 LEU A N 1
ATOM 2989 C CA . LEU A 1 389 ? 4.212 5.182 -1.707 1.00 89.75 389 LEU A CA 1
ATOM 2990 C C . LEU A 1 389 ? 5.536 4.829 -1.040 1.00 89.75 389 LEU A C 1
ATOM 2992 O O . LEU A 1 389 ? 6.434 4.347 -1.725 1.00 89.75 389 LEU A O 1
ATOM 2996 N N . ALA A 1 390 ? 5.682 5.058 0.265 1.00 88.19 390 ALA A N 1
ATOM 2997 C CA . ALA A 1 390 ? 6.898 4.684 0.981 1.00 88.19 390 ALA A CA 1
ATOM 2998 C C . ALA A 1 390 ? 7.143 3.166 0.897 1.00 88.19 390 ALA A C 1
ATOM 3000 O O . ALA A 1 390 ? 8.237 2.742 0.516 1.00 88.19 390 ALA A O 1
ATOM 3001 N N . ASN A 1 391 ? 6.102 2.364 1.142 1.00 89.38 391 ASN A N 1
ATOM 3002 C CA . ASN A 1 391 ? 6.145 0.905 1.056 1.00 89.38 391 ASN A CA 1
ATOM 3003 C C . ASN A 1 391 ? 6.431 0.421 -0.372 1.00 89.38 391 ASN A C 1
ATOM 3005 O O . ASN A 1 391 ? 7.343 -0.383 -0.581 1.00 89.38 391 ASN A O 1
ATOM 3009 N N . ALA A 1 392 ? 5.705 0.947 -1.366 1.00 91.88 392 ALA A N 1
ATOM 3010 C CA . ALA A 1 392 ? 5.927 0.615 -2.771 1.00 91.88 392 ALA A CA 1
ATOM 3011 C C . ALA A 1 392 ? 7.366 0.915 -3.195 1.00 91.88 392 ALA A C 1
ATOM 3013 O O . ALA A 1 392 ? 8.027 0.078 -3.807 1.00 91.88 392 ALA A O 1
ATOM 3014 N N . ARG A 1 393 ? 7.902 2.073 -2.799 1.00 91.75 393 ARG A N 1
ATOM 3015 C CA . ARG A 1 393 ? 9.260 2.480 -3.165 1.00 91.75 393 ARG A CA 1
ATOM 3016 C C . ARG A 1 393 ? 10.324 1.630 -2.493 1.00 91.75 393 ARG A C 1
ATOM 3018 O O . ARG A 1 393 ? 11.311 1.286 -3.140 1.00 91.75 393 ARG A O 1
ATOM 3025 N N . GLN A 1 394 ? 10.119 1.246 -1.235 1.00 90.75 394 GLN A N 1
ATOM 3026 C CA . GLN A 1 394 ? 10.992 0.291 -0.559 1.00 90.75 394 GLN A CA 1
ATOM 3027 C C . GLN A 1 394 ? 11.002 -1.062 -1.286 1.00 90.75 394 GLN A C 1
ATOM 3029 O O . GLN A 1 394 ? 12.081 -1.610 -1.520 1.00 90.75 394 GLN A O 1
ATOM 3034 N N . LYS A 1 395 ? 9.832 -1.575 -1.695 1.00 92.62 395 LYS A N 1
ATOM 3035 C CA . LYS A 1 395 ? 9.736 -2.835 -2.448 1.00 92.62 395 LYS A CA 1
ATOM 3036 C C . LYS A 1 395 ? 10.391 -2.747 -3.823 1.00 92.62 395 LYS A C 1
ATOM 3038 O O . LYS A 1 395 ? 11.200 -3.610 -4.141 1.00 92.62 395 LYS A O 1
ATOM 3043 N N . VAL A 1 396 ? 10.139 -1.686 -4.593 1.00 94.44 396 VAL A N 1
ATOM 3044 C CA . VAL A 1 396 ? 10.798 -1.461 -5.894 1.00 94.44 396 VAL A CA 1
ATOM 3045 C C . VAL A 1 396 ? 12.317 -1.401 -5.733 1.00 94.44 396 VAL A C 1
ATOM 3047 O O . VAL A 1 396 ? 13.041 -2.039 -6.492 1.00 94.44 396 VAL A O 1
ATOM 3050 N N . ARG A 1 397 ? 12.828 -0.680 -4.726 1.00 93.06 397 ARG A N 1
ATOM 3051 C CA . ARG A 1 397 ? 14.274 -0.620 -4.454 1.00 93.06 397 ARG A CA 1
ATOM 3052 C C . ARG A 1 397 ? 14.849 -2.002 -4.157 1.00 93.06 397 ARG A C 1
ATOM 3054 O O . ARG A 1 397 ? 15.895 -2.337 -4.702 1.00 93.06 397 ARG A O 1
ATOM 3061 N N . ALA A 1 398 ? 14.176 -2.792 -3.320 1.00 91.25 398 ALA A N 1
ATOM 3062 C CA . ALA A 1 398 ? 14.601 -4.153 -3.003 1.00 91.25 398 ALA A CA 1
ATOM 3063 C C . ALA A 1 398 ? 14.587 -5.064 -4.243 1.00 91.25 398 ALA A C 1
ATOM 3065 O O . ALA A 1 398 ? 15.543 -5.806 -4.466 1.00 91.25 398 ALA A O 1
ATOM 3066 N N . GLU A 1 399 ? 13.544 -4.963 -5.069 1.00 92.94 399 GLU A N 1
ATOM 3067 C CA . GLU A 1 399 ? 13.382 -5.742 -6.298 1.00 92.94 399 GLU A CA 1
ATOM 3068 C C . GLU A 1 399 ? 14.495 -5.436 -7.311 1.00 92.94 399 GLU A C 1
ATOM 3070 O O . GLU A 1 399 ? 15.203 -6.337 -7.764 1.00 92.94 399 GLU A O 1
ATOM 3075 N N . LEU A 1 400 ? 14.722 -4.153 -7.606 1.00 93.62 400 LEU A N 1
ATOM 3076 C CA . LEU A 1 400 ? 15.750 -3.717 -8.553 1.00 93.62 400 LEU A CA 1
ATOM 3077 C C . LEU A 1 400 ? 17.172 -3.991 -8.037 1.00 93.62 400 LEU A C 1
ATOM 3079 O O . LEU A 1 400 ? 18.034 -4.424 -8.804 1.00 93.62 400 LEU A O 1
ATOM 3083 N N . ALA A 1 401 ? 17.425 -3.814 -6.736 1.00 91.25 401 ALA A N 1
ATOM 3084 C CA . ALA A 1 401 ? 18.707 -4.178 -6.133 1.00 91.25 401 ALA A CA 1
ATOM 3085 C C . ALA A 1 401 ? 18.978 -5.690 -6.242 1.00 91.25 401 ALA A C 1
ATOM 3087 O O . ALA A 1 401 ? 20.099 -6.094 -6.549 1.00 91.25 401 ALA A O 1
ATOM 3088 N N . GLY A 1 402 ? 17.950 -6.530 -6.068 1.00 90.06 402 GLY A N 1
ATOM 3089 C CA . GLY A 1 402 ? 18.035 -7.982 -6.268 1.00 90.06 402 GLY A CA 1
ATOM 3090 C C . GLY A 1 402 ? 18.316 -8.404 -7.717 1.00 90.06 402 GLY A C 1
ATOM 3091 O O . GLY A 1 402 ? 18.748 -9.533 -7.959 1.00 90.06 402 GLY A O 1
ATOM 3092 N N . LEU A 1 403 ? 18.107 -7.498 -8.675 1.00 91.06 403 LEU A N 1
ATOM 3093 C CA . LEU A 1 403 ? 18.448 -7.660 -10.088 1.00 91.06 403 LEU A CA 1
ATOM 3094 C C . LEU A 1 403 ? 19.812 -7.063 -10.468 1.00 91.06 403 LEU A C 1
ATOM 3096 O O . LEU A 1 403 ? 20.202 -7.143 -11.630 1.00 91.06 403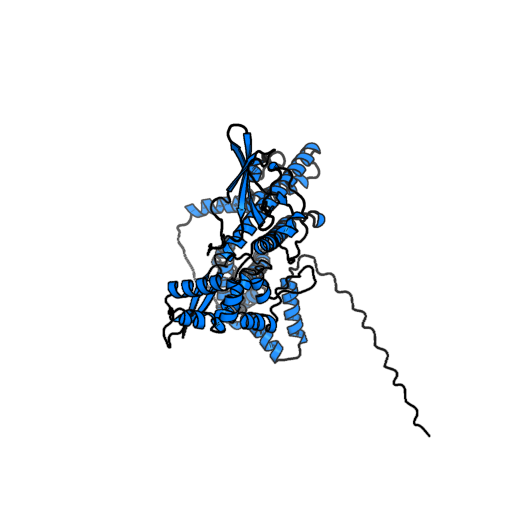 LEU A O 1
ATOM 3100 N N . GLY A 1 404 ? 20.543 -6.480 -9.514 1.00 91.38 404 GLY A N 1
ATOM 3101 C CA . GLY A 1 404 ? 21.836 -5.845 -9.771 1.00 91.38 404 GLY A CA 1
ATOM 3102 C C . GLY A 1 404 ? 21.738 -4.488 -10.473 1.00 91.38 404 GLY A C 1
ATOM 3103 O O . GLY A 1 404 ? 22.736 -4.014 -11.013 1.00 91.38 404 GLY A O 1
ATOM 3104 N N . VAL A 1 405 ? 20.563 -3.846 -10.474 1.00 90.69 405 VAL A N 1
ATOM 3105 C CA . VAL A 1 405 ? 20.414 -2.470 -10.968 1.00 90.69 405 VAL A CA 1
ATOM 3106 C C . VAL A 1 405 ? 21.231 -1.529 -10.080 1.00 90.69 405 VAL A C 1
ATOM 3108 O O . VAL A 1 405 ? 21.190 -1.618 -8.850 1.00 90.69 405 VAL A O 1
ATOM 3111 N N . ALA A 1 406 ? 21.993 -0.626 -10.700 1.00 89.25 406 ALA A N 1
ATOM 3112 C CA . ALA A 1 406 ? 22.880 0.286 -9.987 1.00 89.25 406 ALA A CA 1
ATOM 3113 C C . ALA A 1 406 ? 22.117 1.153 -8.972 1.00 89.25 406 ALA A C 1
ATOM 3115 O O . ALA A 1 406 ? 21.034 1.661 -9.259 1.00 89.25 406 ALA A O 1
ATOM 3116 N N . ALA A 1 407 ? 22.721 1.400 -7.804 1.00 85.06 407 ALA A N 1
ATOM 3117 C CA . ALA A 1 407 ? 22.106 2.186 -6.730 1.00 85.06 407 ALA A CA 1
ATOM 3118 C C . ALA A 1 407 ? 21.672 3.600 -7.169 1.00 85.06 407 ALA A C 1
ATOM 3120 O O . ALA A 1 407 ? 20.687 4.125 -6.656 1.00 85.06 407 ALA A O 1
ATOM 3121 N N . SER A 1 408 ? 22.380 4.200 -8.132 1.00 86.00 408 SER A N 1
ATOM 3122 C CA . SER A 1 408 ? 22.056 5.505 -8.725 1.00 86.00 408 SER A CA 1
ATOM 3123 C C . SER A 1 408 ? 20.806 5.495 -9.608 1.00 86.00 408 SER A C 1
ATOM 3125 O O . SER A 1 408 ? 20.211 6.548 -9.811 1.00 86.00 408 SER A O 1
ATOM 3127 N N . ALA A 1 409 ? 20.415 4.330 -10.127 1.00 84.88 409 ALA A N 1
ATOM 3128 C CA . ALA A 1 409 ? 19.199 4.132 -10.910 1.00 84.88 409 ALA A CA 1
ATOM 3129 C C . ALA A 1 409 ? 18.004 3.701 -10.038 1.00 84.88 409 ALA A C 1
ATOM 3131 O O . ALA A 1 409 ? 16.882 3.603 -10.529 1.00 84.88 409 ALA A O 1
ATOM 3132 N N . LEU A 1 410 ? 18.219 3.453 -8.739 1.00 85.19 410 LEU A N 1
ATOM 3133 C CA . LEU A 1 410 ? 17.132 3.150 -7.817 1.00 85.19 410 LEU A CA 1
ATOM 3134 C C . LEU A 1 410 ? 16.326 4.417 -7.516 1.00 85.19 410 LEU A C 1
ATOM 3136 O O . LEU A 1 410 ? 16.905 5.480 -7.273 1.00 85.19 410 LEU A O 1
ATOM 3140 N N . PRO A 1 411 ? 14.991 4.317 -7.438 1.00 83.31 411 PRO A N 1
ATOM 3141 C CA . PRO A 1 411 ? 14.173 5.479 -7.144 1.00 83.31 411 PRO A CA 1
ATOM 3142 C C . PRO A 1 411 ? 14.476 5.984 -5.713 1.00 83.31 411 PRO A C 1
ATOM 3144 O O . PRO A 1 411 ? 14.724 5.164 -4.817 1.00 83.31 411 PRO A O 1
ATOM 3147 N N . PRO A 1 412 ? 14.504 7.313 -5.476 1.00 82.31 412 PRO A N 1
ATOM 3148 C CA . PRO A 1 412 ? 14.897 7.894 -4.188 1.00 82.31 412 PRO A CA 1
ATOM 3149 C C . PRO A 1 412 ? 13.927 7.500 -3.075 1.00 82.31 412 PRO A C 1
ATOM 3151 O O . PRO A 1 412 ? 12.758 7.261 -3.333 1.00 82.31 412 PRO A O 1
ATOM 3154 N N . GLU A 1 413 ? 14.370 7.448 -1.822 1.00 79.12 413 GLU A N 1
ATOM 3155 C CA . GLU A 1 413 ? 13.465 7.129 -0.711 1.00 79.12 413 GLU A CA 1
ATOM 3156 C C . GLU A 1 413 ? 12.463 8.258 -0.448 1.00 79.12 413 GLU A C 1
ATOM 3158 O O . GLU A 1 413 ? 12.786 9.445 -0.527 1.00 79.12 413 GLU A O 1
ATOM 3163 N N . ILE A 1 414 ? 11.233 7.878 -0.098 1.00 75.25 414 ILE A N 1
ATOM 3164 C CA . ILE A 1 414 ? 10.206 8.817 0.345 1.00 75.25 414 ILE A CA 1
ATOM 3165 C C . ILE A 1 414 ? 10.229 8.861 1.867 1.00 75.25 414 ILE A C 1
ATOM 3167 O O . ILE A 1 414 ? 9.892 7.891 2.539 1.00 75.25 414 ILE A O 1
ATOM 3171 N N . GLY A 1 415 ? 10.599 10.015 2.420 1.00 65.50 415 GLY A N 1
ATOM 3172 C CA . GLY A 1 415 ? 10.454 10.256 3.851 1.00 65.50 415 GLY A CA 1
ATOM 3173 C C . GLY A 1 415 ? 8.979 10.381 4.249 1.00 65.50 415 GLY A C 1
ATOM 3174 O O . GLY A 1 415 ? 8.232 11.152 3.639 1.00 65.50 415 GLY A O 1
ATOM 3175 N N . MET A 1 416 ? 8.586 9.687 5.318 1.00 65.62 416 MET A N 1
ATOM 3176 C CA . MET A 1 416 ? 7.257 9.764 5.937 1.00 65.62 416 MET A CA 1
ATOM 3177 C C . MET A 1 416 ? 7.048 11.121 6.631 1.00 65.62 416 MET A C 1
ATOM 3179 O O . MET A 1 416 ? 7.206 11.237 7.842 1.00 65.62 416 MET A O 1
ATOM 3183 N N . ARG A 1 417 ? 6.722 12.172 5.867 1.00 66.31 417 ARG A N 1
ATOM 3184 C CA . ARG A 1 417 ? 6.452 13.527 6.392 1.00 66.31 417 ARG A CA 1
ATOM 3185 C C . ARG A 1 417 ? 4.955 13.762 6.588 1.00 66.31 417 ARG A C 1
ATOM 3187 O O . ARG A 1 417 ? 4.143 13.255 5.821 1.00 66.31 417 ARG A O 1
ATOM 3194 N N . VAL A 1 418 ? 4.591 14.639 7.535 1.00 58.66 418 VAL A N 1
ATOM 3195 C CA . VAL A 1 418 ? 3.229 15.207 7.591 1.00 58.66 418 VAL A CA 1
ATOM 3196 C C . VAL A 1 418 ? 2.969 15.943 6.295 1.00 58.66 418 VAL A C 1
ATOM 3198 O O . VAL A 1 418 ? 3.561 16.989 6.025 1.00 58.66 418 VAL A O 1
ATOM 3201 N N . ARG A 1 419 ? 2.085 15.366 5.497 1.00 69.75 419 ARG A N 1
ATOM 3202 C CA . ARG A 1 419 ? 1.585 15.927 4.255 1.00 69.75 419 ARG A CA 1
ATOM 3203 C C . ARG A 1 419 ? 0.083 16.063 4.384 1.00 69.75 419 ARG A C 1
ATOM 3205 O O . ARG A 1 419 ? -0.559 15.291 5.089 1.00 69.75 419 ARG A O 1
ATOM 3212 N N . ASN A 1 420 ? -0.450 17.068 3.712 1.00 73.81 420 ASN A N 1
ATOM 3213 C CA . ASN A 1 420 ? -1.879 17.205 3.489 1.00 73.81 420 ASN A CA 1
ATOM 3214 C C . ASN A 1 420 ? -2.139 17.080 1.984 1.00 73.81 420 ASN A C 1
ATOM 3216 O O . ASN A 1 420 ? -1.215 17.120 1.174 1.00 73.81 420 ASN A O 1
ATOM 3220 N N . ALA A 1 421 ? -3.398 16.946 1.579 1.00 76.50 421 ALA A N 1
ATOM 3221 C CA . ALA A 1 421 ? -3.741 16.817 0.162 1.00 76.50 421 ALA A CA 1
ATOM 3222 C C . ALA A 1 421 ? -3.149 17.946 -0.715 1.00 76.50 421 ALA A C 1
ATOM 3224 O O . ALA A 1 421 ? -2.709 17.710 -1.840 1.00 76.50 421 ALA A O 1
ATOM 3225 N N . LYS A 1 422 ? -3.072 19.176 -0.185 1.00 77.62 422 LYS A N 1
ATOM 3226 C CA . LYS A 1 422 ? -2.544 20.339 -0.910 1.00 77.62 422 LYS A CA 1
ATOM 3227 C C . LYS A 1 422 ? -1.035 20.270 -1.128 1.00 77.62 422 LYS A C 1
ATOM 3229 O O . LYS A 1 422 ? -0.580 20.755 -2.162 1.00 77.62 422 LYS A O 1
ATOM 3234 N N . SER A 1 423 ? -0.267 19.672 -0.213 1.00 82.19 423 SER A N 1
ATOM 3235 C CA . SER A 1 423 ? 1.196 19.614 -0.341 1.00 82.19 423 SER A CA 1
ATOM 3236 C C . SER A 1 423 ? 1.648 18.822 -1.566 1.00 82.19 423 SER A C 1
ATOM 3238 O O . SER A 1 423 ? 2.703 19.111 -2.115 1.00 82.19 423 SER A O 1
ATOM 3240 N N . PHE A 1 424 ? 0.824 17.896 -2.062 1.00 84.00 424 PHE A N 1
ATOM 3241 C CA . PHE A 1 424 ? 1.126 17.142 -3.279 1.00 84.00 424 PHE A CA 1
ATOM 3242 C C . PHE A 1 424 ? 1.079 17.987 -4.557 1.00 84.00 424 PHE A C 1
ATOM 3244 O O . PHE A 1 424 ? 1.628 17.583 -5.574 1.00 84.00 424 PHE A O 1
ATOM 3251 N N . LYS A 1 425 ? 0.484 19.189 -4.534 1.00 82.94 425 LYS A N 1
ATOM 3252 C CA . LYS A 1 425 ? 0.496 20.093 -5.698 1.00 82.94 425 LYS A CA 1
ATOM 3253 C C . LYS A 1 425 ? 1.893 20.618 -6.043 1.00 82.94 425 LYS A C 1
ATOM 3255 O O . LYS A 1 425 ? 2.079 21.078 -7.165 1.00 82.94 425 LYS A O 1
ATOM 3260 N N . ALA A 1 426 ? 2.830 20.579 -5.094 1.00 81.81 426 ALA A N 1
ATOM 3261 C CA . ALA A 1 426 ? 4.216 20.991 -5.308 1.00 81.81 426 ALA A CA 1
ATOM 3262 C C . ALA A 1 426 ? 5.053 19.929 -6.042 1.00 81.81 426 ALA A C 1
ATOM 3264 O O . ALA A 1 426 ? 6.150 20.238 -6.493 1.00 81.81 426 ALA A O 1
ATOM 3265 N N . GLU A 1 427 ? 4.539 18.703 -6.163 1.00 86.19 427 GLU A N 1
ATOM 3266 C CA . GLU A 1 427 ? 5.235 17.603 -6.827 1.00 86.19 427 GLU A CA 1
ATOM 3267 C C . GLU A 1 427 ? 5.169 17.723 -8.361 1.00 86.19 427 GLU A C 1
ATOM 3269 O O . GLU A 1 427 ? 4.363 18.484 -8.926 1.00 86.19 427 GLU A O 1
ATOM 3274 N N . THR A 1 428 ? 6.016 16.949 -9.041 1.00 88.88 428 THR A N 1
ATOM 3275 C CA . THR A 1 428 ? 6.178 16.980 -10.501 1.00 88.88 428 THR A CA 1
ATOM 3276 C C . THR A 1 428 ? 4.851 16.700 -11.193 1.00 88.88 428 THR A C 1
ATOM 3278 O O . THR A 1 428 ? 4.201 15.698 -10.913 1.00 88.88 428 THR A O 1
ATOM 3281 N N . ALA A 1 429 ? 4.409 17.584 -12.086 1.00 90.25 429 ALA A N 1
ATOM 3282 C CA . ALA A 1 429 ? 3.152 17.385 -12.803 1.00 90.25 429 ALA A CA 1
ATOM 3283 C C . ALA A 1 429 ? 3.276 16.248 -13.827 1.00 90.25 429 ALA A C 1
ATOM 3285 O O . ALA A 1 429 ? 4.212 16.241 -14.623 1.00 90.25 429 ALA A O 1
ATOM 3286 N N . VAL A 1 430 ? 2.294 15.345 -13.851 1.00 91.62 430 VAL A N 1
ATOM 3287 C CA . VAL A 1 430 ? 2.090 14.423 -14.977 1.00 91.62 430 VAL A CA 1
ATOM 3288 C C . VAL A 1 430 ? 1.279 15.185 -16.019 1.00 91.62 430 VAL A C 1
ATOM 3290 O O . VAL A 1 430 ? 0.122 15.540 -15.781 1.00 91.62 430 VAL A O 1
ATOM 3293 N N . THR A 1 431 ? 1.916 15.540 -17.131 1.00 89.56 431 THR A N 1
ATOM 3294 C CA . THR A 1 431 ? 1.351 16.484 -18.103 1.00 89.56 431 THR A CA 1
ATOM 3295 C C . THR A 1 431 ? 0.386 15.812 -19.071 1.00 89.56 431 THR A C 1
ATOM 3297 O O . THR A 1 431 ? -0.591 16.453 -19.463 1.00 89.56 431 THR A O 1
ATOM 3300 N N . LYS A 1 432 ? 0.592 14.528 -19.396 1.00 90.19 432 LYS A N 1
ATOM 3301 C CA . LYS A 1 432 ? -0.265 13.765 -20.311 1.00 90.19 432 LYS A CA 1
ATOM 3302 C C . LYS A 1 432 ? -0.777 12.457 -19.696 1.00 90.19 432 LYS A C 1
ATOM 3304 O O . LYS A 1 432 ? -0.051 11.832 -18.925 1.00 90.19 432 LYS A O 1
ATOM 3309 N N . PRO A 1 433 ? -1.982 11.997 -20.076 1.00 89.19 433 PRO A N 1
ATOM 3310 C CA . PRO A 1 433 ? -2.501 10.689 -19.671 1.00 89.19 433 PRO A CA 1
ATOM 3311 C C . PRO A 1 433 ? -1.600 9.508 -20.035 1.00 89.19 433 PRO A C 1
ATOM 3313 O O . PRO A 1 433 ? -1.490 8.577 -19.243 1.00 89.19 433 PRO A O 1
ATOM 3316 N N . ALA A 1 434 ? -0.930 9.556 -21.191 1.00 89.69 434 ALA A N 1
ATOM 3317 C CA . ALA A 1 434 ? 0.012 8.516 -21.615 1.00 89.69 434 ALA A CA 1
ATOM 3318 C C . ALA A 1 434 ? 1.204 8.335 -20.659 1.00 89.69 434 ALA A C 1
ATOM 3320 O O . ALA A 1 434 ? 1.772 7.250 -20.595 1.00 89.69 434 ALA A O 1
ATOM 3321 N N . ASP A 1 435 ? 1.555 9.377 -19.901 1.00 93.06 435 ASP A N 1
ATOM 3322 C CA . ASP A 1 435 ? 2.669 9.338 -18.955 1.00 93.06 435 ASP A CA 1
ATOM 3323 C C . ASP A 1 435 ? 2.254 8.779 -17.591 1.00 93.06 435 ASP A C 1
ATOM 3325 O O . ASP A 1 435 ? 3.100 8.679 -16.705 1.00 93.06 435 ASP A O 1
ATOM 3329 N N . LEU A 1 436 ? 0.970 8.468 -17.381 1.00 94.19 436 LEU A N 1
ATOM 3330 C CA . LEU A 1 436 ? 0.449 8.036 -16.091 1.00 94.19 436 LEU A CA 1
ATOM 3331 C C . LEU A 1 436 ? 0.953 6.634 -15.729 1.00 94.19 436 LEU A C 1
ATOM 3333 O O . LEU A 1 436 ? 0.856 5.698 -16.522 1.00 94.19 436 LEU A O 1
ATOM 3337 N N . ARG A 1 437 ? 1.428 6.478 -14.493 1.00 95.31 437 ARG A N 1
ATOM 3338 C CA . ARG A 1 437 ? 1.961 5.221 -13.956 1.00 95.31 437 ARG A CA 1
ATOM 3339 C C . ARG A 1 437 ? 1.351 4.893 -12.590 1.00 95.31 437 ARG A C 1
ATOM 3341 O O . ARG A 1 437 ? 0.912 5.804 -11.877 1.00 95.31 437 ARG A O 1
ATOM 3348 N N . PRO A 1 438 ? 1.312 3.610 -12.185 1.00 95.12 438 PRO A N 1
ATOM 3349 C CA . PRO A 1 438 ? 1.058 3.241 -10.797 1.00 95.12 438 PRO A CA 1
ATOM 3350 C C . PRO A 1 438 ? 1.959 4.031 -9.838 1.00 95.12 438 PRO A C 1
ATOM 3352 O O . PRO A 1 438 ? 3.142 4.229 -10.095 1.00 95.12 438 PRO A O 1
ATOM 3355 N N . GLY A 1 439 ? 1.387 4.515 -8.738 1.00 93.81 439 GLY A N 1
ATOM 3356 C CA . GLY A 1 439 ? 2.055 5.415 -7.797 1.00 93.81 439 GLY A CA 1
ATOM 3357 C C . GLY A 1 439 ? 1.868 6.909 -8.088 1.00 93.81 439 GLY A C 1
ATOM 3358 O O . GLY A 1 439 ? 2.045 7.722 -7.182 1.00 93.81 439 GLY A O 1
ATOM 3359 N N . ASP A 1 440 ? 1.439 7.313 -9.288 1.00 95.06 440 ASP A N 1
ATOM 3360 C CA . ASP A 1 440 ? 1.112 8.723 -9.524 1.00 95.06 440 ASP A CA 1
ATOM 3361 C C . ASP A 1 440 ? -0.088 9.158 -8.661 1.00 95.06 440 ASP A C 1
ATOM 3363 O O . ASP A 1 440 ? -1.021 8.402 -8.387 1.00 95.06 440 ASP A O 1
ATOM 3367 N N . ILE A 1 441 ? -0.069 10.405 -8.204 1.00 93.12 441 ILE A N 1
ATOM 3368 C CA . ILE A 1 441 ? -1.002 10.945 -7.216 1.00 93.12 441 ILE A CA 1
ATOM 3369 C C . ILE A 1 441 ? -2.017 11.832 -7.919 1.00 93.12 441 ILE A C 1
ATOM 3371 O O . ILE A 1 441 ? -1.666 12.846 -8.522 1.00 93.12 441 ILE A O 1
ATOM 3375 N N . TRP A 1 442 ? -3.298 11.506 -7.788 1.00 91.94 442 TRP A N 1
ATOM 3376 C CA . TRP A 1 442 ? -4.385 12.344 -8.275 1.00 91.94 442 TRP A CA 1
ATOM 3377 C C . TRP A 1 442 ? -4.848 13.306 -7.182 1.00 91.94 442 TRP A C 1
ATOM 3379 O O . TRP A 1 442 ? -5.500 12.918 -6.213 1.00 91.94 442 TRP A O 1
ATOM 3389 N N . VAL A 1 443 ? -4.543 14.590 -7.354 1.00 89.69 443 VAL A N 1
ATOM 3390 C CA . VAL A 1 443 ? -5.050 15.669 -6.504 1.00 89.69 443 VAL A CA 1
ATOM 3391 C C . VAL A 1 443 ? -6.379 16.164 -7.068 1.00 89.69 443 VAL A C 1
ATOM 3393 O O . VAL A 1 443 ? -6.444 16.666 -8.194 1.00 89.69 443 VAL A O 1
ATOM 3396 N N . THR A 1 444 ? -7.442 16.050 -6.271 1.00 84.50 444 THR A N 1
ATOM 3397 C CA . THR A 1 444 ? -8.789 16.510 -6.648 1.00 84.50 444 THR A CA 1
ATOM 3398 C C . THR A 1 444 ? -8.826 18.020 -6.946 1.00 84.50 444 THR A C 1
ATOM 3400 O O . THR A 1 444 ? -7.986 18.769 -6.438 1.00 84.50 444 THR A O 1
ATOM 3403 N N . PRO A 1 445 ? -9.808 18.523 -7.726 1.00 83.12 445 PRO A N 1
ATOM 3404 C CA . PRO A 1 445 ? -9.882 19.943 -8.100 1.00 83.12 445 PRO A CA 1
ATOM 3405 C C . PRO A 1 445 ? -9.890 20.913 -6.912 1.00 83.12 445 PRO A C 1
ATOM 3407 O O . PRO A 1 445 ? -9.225 21.947 -6.941 1.00 83.12 445 PRO A O 1
ATOM 3410 N N . THR A 1 446 ? -10.588 20.556 -5.831 1.00 81.31 446 THR A N 1
ATOM 3411 C CA . THR A 1 446 ? -10.637 21.343 -4.588 1.00 81.31 446 THR A CA 1
ATOM 3412 C C . THR A 1 446 ? -9.290 21.360 -3.857 1.00 81.31 446 THR A C 1
ATOM 3414 O O . THR A 1 446 ? -9.041 22.222 -3.016 1.00 81.31 446 THR A O 1
ATOM 3417 N N . GLY A 1 447 ? -8.401 20.408 -4.158 1.00 81.88 447 GLY A N 1
ATOM 3418 C CA . GLY A 1 447 ? -7.150 20.177 -3.440 1.00 81.88 447 GLY A CA 1
ATOM 3419 C C . GLY A 1 447 ? -7.343 19.694 -2.004 1.00 81.88 447 GLY A C 1
ATOM 3420 O O . GLY A 1 447 ? -6.379 19.693 -1.247 1.00 81.88 447 GLY A O 1
ATOM 3421 N N . SER A 1 448 ? -8.566 19.331 -1.609 1.00 80.69 448 SER A N 1
ATOM 3422 C CA . SER A 1 448 ? -8.880 18.849 -0.258 1.00 80.69 448 SER A CA 1
ATOM 3423 C C . SER A 1 448 ? -8.671 17.346 -0.100 1.00 80.69 448 SER A C 1
ATOM 3425 O O . SER A 1 448 ? -8.726 16.847 1.016 1.00 80.69 448 SER A O 1
ATOM 3427 N N . HIS A 1 449 ? -8.450 16.635 -1.206 1.00 83.88 449 HIS A N 1
ATOM 3428 C CA . HIS A 1 449 ? -8.400 15.181 -1.232 1.00 83.88 449 HIS A CA 1
ATOM 3429 C C . HIS A 1 449 ? -7.424 14.664 -2.292 1.00 83.88 449 HIS A C 1
ATOM 3431 O O . HIS A 1 449 ? -7.241 15.317 -3.330 1.00 83.88 449 HIS A O 1
ATOM 3437 N N . VAL A 1 450 ? -6.815 13.508 -2.028 1.00 87.25 450 VAL A N 1
ATOM 3438 C CA . VAL A 1 450 ? -5.839 12.847 -2.907 1.00 87.25 450 VAL A CA 1
ATOM 3439 C C . VAL A 1 450 ? -6.130 11.361 -3.066 1.00 87.25 450 VAL A C 1
ATOM 3441 O O . VAL A 1 450 ? -6.650 10.726 -2.151 1.00 87.25 450 VAL A O 1
ATOM 3444 N N . ARG A 1 451 ? -5.753 10.828 -4.228 1.00 89.44 451 ARG A N 1
ATOM 3445 C CA . ARG A 1 451 ? -5.775 9.399 -4.564 1.00 89.44 451 ARG A CA 1
ATOM 3446 C C . ARG A 1 451 ? -4.420 8.972 -5.101 1.00 89.44 451 ARG A C 1
ATOM 3448 O O . ARG A 1 451 ? -3.677 9.813 -5.599 1.00 89.44 451 ARG A O 1
ATOM 3455 N N . ILE A 1 452 ? -4.146 7.679 -5.073 1.00 91.44 452 ILE A N 1
ATOM 3456 C CA . ILE A 1 452 ? -2.995 7.070 -5.741 1.00 91.44 452 ILE A CA 1
ATOM 3457 C C . ILE A 1 452 ? -3.476 6.231 -6.922 1.00 91.44 452 ILE A C 1
ATOM 3459 O O . ILE A 1 452 ? -4.494 5.544 -6.828 1.00 91.44 452 ILE A O 1
ATOM 3463 N N . VAL A 1 453 ? -2.778 6.297 -8.047 1.00 93.31 453 VAL A N 1
ATOM 3464 C CA . VAL A 1 453 ? -3.000 5.407 -9.185 1.00 93.31 453 VAL A CA 1
ATOM 3465 C C . VAL A 1 453 ? -2.469 4.031 -8.818 1.00 93.31 453 VAL A C 1
ATOM 3467 O O . VAL A 1 453 ? -1.328 3.878 -8.402 1.00 93.31 453 VAL A O 1
ATOM 3470 N N . THR A 1 454 ? -3.316 3.023 -8.954 1.00 92.00 454 THR A N 1
ATOM 3471 C CA . THR A 1 454 ? -2.992 1.632 -8.605 1.00 92.00 454 THR A CA 1
ATOM 3472 C C . THR A 1 454 ? -2.686 0.788 -9.820 1.00 92.00 454 THR A C 1
ATOM 3474 O O . THR A 1 454 ? -1.962 -0.191 -9.706 1.00 92.00 454 THR A O 1
ATOM 3477 N N . ARG A 1 455 ? -3.226 1.152 -10.982 1.00 91.31 455 ARG A N 1
ATOM 3478 C CA . ARG A 1 455 ? -3.043 0.435 -12.239 1.00 91.31 455 ARG A CA 1
ATOM 3479 C C . ARG A 1 455 ? -3.310 1.380 -13.399 1.00 91.31 455 ARG A C 1
ATOM 3481 O O . ARG A 1 455 ? -4.209 2.216 -13.307 1.00 91.31 455 ARG A O 1
ATOM 3488 N N . THR A 1 456 ? -2.578 1.200 -14.489 1.00 92.12 456 THR A N 1
ATOM 3489 C CA . THR A 1 456 ? -2.816 1.851 -15.780 1.00 92.12 456 THR A CA 1
ATOM 3490 C C . THR A 1 456 ? -2.866 0.791 -16.877 1.00 92.12 456 THR A C 1
ATOM 3492 O O . THR A 1 456 ? -2.274 -0.280 -16.749 1.00 92.12 456 THR A O 1
ATOM 3495 N N . ARG A 1 457 ? -3.660 1.038 -17.918 1.00 90.31 457 ARG A N 1
ATOM 3496 C CA . ARG A 1 457 ? -3.895 0.134 -19.048 1.00 90.31 457 ARG A CA 1
ATOM 3497 C C . ARG A 1 457 ? -4.103 0.971 -20.301 1.00 90.31 457 ARG A C 1
ATOM 3499 O O . ARG A 1 457 ? -4.937 1.872 -20.296 1.00 90.31 457 ARG A O 1
ATOM 3506 N N . ARG A 1 458 ? -3.384 0.671 -21.381 1.00 88.75 458 ARG A N 1
ATOM 3507 C CA . ARG A 1 458 ? -3.698 1.250 -22.693 1.00 88.75 458 ARG A CA 1
ATOM 3508 C C . ARG A 1 458 ? -4.878 0.501 -23.303 1.00 88.75 458 ARG A C 1
ATOM 3510 O O . ARG A 1 458 ? -4.886 -0.728 -23.302 1.00 88.75 458 ARG A O 1
ATOM 3517 N N . THR A 1 459 ? -5.859 1.226 -23.825 1.00 87.00 459 THR A N 1
ATOM 3518 C CA . THR A 1 459 ? -7.018 0.645 -24.513 1.00 87.00 459 THR A CA 1
ATOM 3519 C C . THR A 1 459 ? -7.338 1.407 -25.792 1.00 87.00 459 THR A C 1
ATOM 3521 O O . THR A 1 459 ? -6.992 2.578 -25.944 1.00 87.00 459 THR A O 1
ATOM 3524 N N . THR A 1 460 ? -8.006 0.747 -26.736 1.00 87.81 460 THR A N 1
ATOM 3525 C CA . THR A 1 460 ? -8.526 1.397 -27.944 1.00 87.81 460 THR A CA 1
ATOM 3526 C C . THR A 1 460 ? -10.040 1.492 -27.828 1.00 87.81 460 THR A C 1
ATOM 3528 O O . THR A 1 460 ? -10.734 0.478 -27.806 1.00 87.81 460 THR A O 1
ATOM 3531 N N . LEU A 1 461 ? -10.571 2.713 -27.754 1.00 83.50 461 LEU A N 1
ATOM 3532 C CA . LEU A 1 461 ? -12.010 2.971 -27.708 1.00 83.50 461 LEU A CA 1
ATOM 3533 C C . LEU A 1 461 ? -12.385 3.843 -28.897 1.00 83.50 461 LEU A C 1
ATOM 3535 O O . LEU A 1 461 ? -11.906 4.970 -29.016 1.00 83.50 461 LEU A O 1
ATOM 3539 N N . LYS A 1 462 ? -13.277 3.331 -29.755 1.00 85.56 462 LYS A N 1
ATOM 3540 C CA . LYS A 1 462 ? -13.746 4.026 -30.969 1.00 85.56 462 LYS A CA 1
ATOM 3541 C C . LYS A 1 462 ? -12.579 4.523 -31.839 1.00 85.56 462 LYS A C 1
ATOM 3543 O O . LYS A 1 462 ? -12.510 5.709 -32.155 1.00 85.56 462 LYS A O 1
ATOM 3548 N N . ASP A 1 463 ? -11.645 3.622 -32.143 1.00 88.00 463 ASP A N 1
ATOM 3549 C CA . ASP A 1 463 ? -10.464 3.878 -32.984 1.00 88.00 463 ASP A CA 1
ATOM 3550 C C . ASP A 1 463 ? -9.508 4.961 -32.452 1.00 88.00 463 ASP A C 1
ATOM 3552 O O . ASP A 1 463 ? -8.707 5.522 -33.196 1.00 88.00 463 ASP A O 1
ATOM 3556 N N . LYS A 1 464 ? -9.576 5.261 -31.149 1.00 85.00 464 LYS A N 1
ATOM 3557 C CA . LYS A 1 464 ? -8.642 6.154 -30.458 1.00 85.00 464 LYS A CA 1
ATOM 3558 C C . LYS A 1 464 ? -7.935 5.414 -29.341 1.00 85.00 464 LYS A C 1
ATOM 3560 O O . LYS A 1 464 ? -8.564 4.644 -28.614 1.00 85.00 464 LYS A O 1
ATOM 3565 N N . GLU A 1 465 ? -6.647 5.677 -29.179 1.00 88.88 465 GLU A N 1
ATOM 3566 C CA . GLU A 1 465 ? -5.889 5.184 -28.036 1.00 88.88 465 GLU A CA 1
ATOM 3567 C C . GLU A 1 465 ? -6.243 5.981 -26.773 1.00 88.88 465 GLU A C 1
ATOM 3569 O O . GLU A 1 465 ? -6.376 7.208 -26.786 1.00 88.88 465 GLU A O 1
ATOM 3574 N N . ASN A 1 466 ? -6.415 5.266 -25.670 1.00 89.56 466 ASN A N 1
ATOM 3575 C CA . ASN A 1 466 ? -6.779 5.794 -24.365 1.00 89.56 466 ASN A CA 1
ATOM 3576 C C . ASN A 1 466 ? -5.894 5.157 -23.291 1.00 89.56 466 ASN A C 1
ATOM 3578 O O . ASN A 1 466 ? -5.363 4.060 -23.472 1.00 89.56 466 ASN A O 1
ATOM 3582 N N . VAL A 1 467 ? -5.784 5.835 -22.150 1.00 89.25 467 VAL A N 1
ATOM 3583 C CA . VAL A 1 467 ? -5.346 5.229 -20.893 1.00 89.25 467 VAL A CA 1
ATOM 3584 C C . VAL A 1 467 ? -6.563 5.055 -19.996 1.00 89.25 467 VAL A C 1
ATOM 3586 O O . VAL A 1 467 ? -7.240 6.015 -19.621 1.00 89.25 467 VAL A O 1
ATOM 3589 N N . GLU A 1 468 ? -6.816 3.811 -19.627 1.00 90.62 468 GLU A N 1
ATOM 3590 C CA . GLU A 1 468 ? -7.642 3.445 -18.491 1.00 90.62 468 GLU A CA 1
ATOM 3591 C C . GLU A 1 468 ? -6.776 3.343 -17.243 1.00 90.62 468 GLU A C 1
ATOM 3593 O O . GLU A 1 468 ? -5.678 2.789 -17.272 1.00 90.62 468 GLU A O 1
ATOM 3598 N N . PHE A 1 469 ? -7.263 3.858 -16.123 1.00 90.56 469 PHE A N 1
ATOM 3599 C CA . PHE A 1 469 ? -6.541 3.770 -14.866 1.00 90.56 469 PHE A CA 1
ATOM 3600 C C . PHE A 1 469 ? -7.479 3.600 -13.683 1.00 90.56 469 PHE A C 1
ATOM 3602 O O . PHE A 1 469 ? -8.591 4.133 -13.648 1.00 90.56 469 PHE A O 1
ATOM 3609 N N . ASP A 1 470 ? -6.988 2.862 -12.695 1.00 90.06 470 ASP A N 1
ATOM 3610 C CA . ASP A 1 470 ? -7.675 2.615 -11.439 1.00 90.06 470 ASP A CA 1
ATOM 3611 C C . ASP A 1 470 ? -6.975 3.401 -10.338 1.00 90.06 470 ASP A C 1
ATOM 3613 O O . ASP A 1 470 ? -5.745 3.450 -10.260 1.00 90.06 470 ASP A O 1
ATOM 3617 N N . THR A 1 471 ? -7.758 4.002 -9.453 1.00 88.81 471 THR A N 1
ATOM 3618 C CA . THR A 1 471 ? -7.229 4.731 -8.298 1.00 88.81 471 THR A CA 1
ATOM 3619 C C . THR A 1 471 ? -7.660 4.092 -6.994 1.00 88.81 471 THR A C 1
ATOM 3621 O O . THR A 1 471 ? -8.711 3.465 -6.909 1.00 88.81 471 THR A O 1
ATOM 3624 N N . ALA A 1 472 ? -6.857 4.279 -5.960 1.00 82.19 472 ALA A N 1
ATOM 3625 C CA . ALA A 1 472 ? -7.227 3.960 -4.600 1.00 82.19 472 ALA A CA 1
ATOM 3626 C C . ALA A 1 472 ? -7.082 5.190 -3.717 1.00 82.19 472 ALA A C 1
ATOM 3628 O O . ALA A 1 472 ? -6.284 6.097 -3.957 1.00 82.19 472 ALA A O 1
ATOM 3629 N N . GLU A 1 473 ? -7.885 5.203 -2.676 1.00 72.81 473 GLU A N 1
ATOM 3630 C CA . GLU A 1 473 ? -7.828 6.161 -1.593 1.00 72.81 473 GLU A CA 1
ATOM 3631 C C . GLU A 1 473 ? -8.242 5.426 -0.328 1.00 72.81 473 GLU A C 1
ATOM 3633 O O . GLU A 1 473 ? -8.935 4.407 -0.401 1.00 72.81 473 GLU A O 1
ATOM 3638 N N . SER A 1 474 ? -7.869 5.950 0.836 1.00 61.47 474 SER A N 1
ATOM 3639 C CA . SER A 1 474 ? -8.643 5.613 2.020 1.00 61.47 474 SER A CA 1
ATOM 3640 C C . SER A 1 474 ? -10.052 6.160 1.765 1.00 61.47 474 SER A C 1
ATOM 364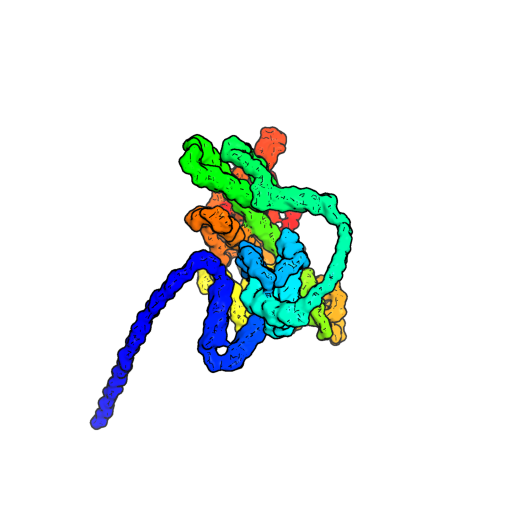2 O O . SER A 1 474 ? -10.238 7.324 1.397 1.00 61.47 474 SER A O 1
ATOM 3644 N N . SER A 1 475 ? -11.036 5.269 1.748 1.00 48.12 475 SER A N 1
ATOM 3645 C CA . SER A 1 475 ? -12.331 5.579 1.168 1.00 48.12 475 SER A CA 1
ATOM 3646 C C . SER A 1 475 ? -13.282 6.197 2.163 1.00 48.12 475 SER A C 1
ATOM 3648 O O . SER A 1 475 ? -13.660 5.566 3.137 1.00 48.12 475 SER A O 1
ATOM 3650 N N . GLY A 1 476 ? -13.813 7.373 1.851 1.00 41.25 476 GLY A N 1
ATOM 3651 C CA . GLY A 1 476 ? -15.118 7.711 2.381 1.00 41.25 476 GLY A CA 1
ATOM 3652 C C . GLY A 1 476 ? -15.607 9.113 2.103 1.00 41.25 476 GLY A C 1
ATOM 3653 O O . GLY A 1 476 ? -14.972 10.100 2.433 1.00 41.25 476 GLY A O 1
ATOM 3654 N N . GLY A 1 477 ? -16.834 9.243 1.608 1.00 41.25 477 GLY A N 1
ATOM 3655 C CA . GLY A 1 477 ? -17.595 10.432 1.984 1.00 41.25 477 GLY A CA 1
ATOM 3656 C C . GLY A 1 477 ? -17.655 10.529 3.515 1.00 41.25 477 GLY A C 1
ATOM 3657 O O . GLY A 1 477 ? -17.433 9.539 4.211 1.00 41.25 477 GLY A O 1
ATOM 3658 N N . SER A 1 478 ? -18.039 11.681 4.055 1.00 42.22 478 SER A N 1
ATOM 3659 C CA . SER A 1 478 ? -18.284 11.883 5.494 1.00 42.22 478 SER A CA 1
ATOM 3660 C C . SER A 1 478 ? -19.240 10.860 6.151 1.00 42.22 478 SER A C 1
ATOM 3662 O O . SER A 1 478 ? -19.392 10.871 7.368 1.00 42.22 478 SER A O 1
ATOM 3664 N N . ALA A 1 479 ? -19.865 9.969 5.369 1.00 42.09 479 ALA A N 1
ATOM 3665 C CA . ALA A 1 479 ? -20.745 8.884 5.796 1.00 42.09 479 ALA A CA 1
ATOM 3666 C C . ALA A 1 479 ? -20.214 7.450 5.539 1.00 42.09 479 ALA A C 1
ATOM 3668 O O . ALA A 1 479 ? -20.870 6.496 5.952 1.00 42.09 479 ALA A O 1
ATOM 3669 N N . SER A 1 480 ? -19.078 7.254 4.855 1.00 46.12 480 SER A N 1
ATOM 3670 C CA . SER A 1 480 ? -18.578 5.900 4.559 1.00 46.12 480 SER A CA 1
ATOM 3671 C C . SER A 1 480 ? -17.910 5.286 5.783 1.00 46.12 480 SER A C 1
ATOM 3673 O O . SER A 1 480 ? -17.066 5.916 6.417 1.00 46.12 480 SER A O 1
ATOM 3675 N N . ARG A 1 481 ? -18.276 4.043 6.095 1.00 57.34 481 ARG A N 1
ATOM 3676 C CA . ARG A 1 481 ? -17.745 3.263 7.224 1.00 57.34 481 ARG A CA 1
ATOM 3677 C C . ARG A 1 481 ? -16.654 2.270 6.804 1.00 57.34 481 ARG A C 1
ATOM 3679 O O . ARG A 1 481 ? -16.320 1.380 7.577 1.00 57.34 481 ARG A O 1
ATOM 3686 N N . GLU A 1 482 ? -16.143 2.376 5.579 1.00 51.41 482 GLU A N 1
ATOM 3687 C CA . GLU A 1 482 ? -15.311 1.343 4.952 1.00 51.41 482 GLU A CA 1
ATOM 3688 C C . GLU A 1 482 ? -14.045 1.931 4.331 1.00 51.41 482 GLU A C 1
ATOM 3690 O O . GLU A 1 482 ? -14.131 2.968 3.682 1.00 51.41 482 GLU A O 1
ATOM 3695 N N . THR A 1 483 ? -12.904 1.249 4.472 1.00 49.19 483 THR A N 1
ATOM 3696 C CA . THR A 1 483 ? -11.702 1.406 3.634 1.00 49.19 483 THR A CA 1
ATOM 3697 C C . THR A 1 483 ? -11.758 0.445 2.437 1.00 49.19 483 THR A C 1
ATOM 3699 O O . THR A 1 483 ? -12.265 -0.666 2.570 1.00 49.19 483 THR A O 1
ATOM 3702 N N . GLY A 1 484 ? -11.266 0.843 1.257 1.00 51.03 484 GLY A N 1
ATOM 3703 C CA . GLY A 1 484 ? -11.232 -0.018 0.070 1.00 51.03 484 GLY A CA 1
ATOM 3704 C C . GLY A 1 484 ? -11.339 0.720 -1.267 1.00 51.03 484 GLY A C 1
ATOM 3705 O O . GLY A 1 484 ? -11.393 1.947 -1.334 1.00 51.03 484 GLY A O 1
ATOM 3706 N N . GLN A 1 485 ? -11.370 -0.049 -2.360 1.00 52.44 485 GLN A N 1
ATOM 3707 C CA . GLN A 1 485 ? -11.687 0.488 -3.685 1.00 52.44 485 GLN A CA 1
ATOM 3708 C C . GLN A 1 485 ? -13.135 1.003 -3.693 1.00 52.44 485 GLN A C 1
ATOM 3710 O O . GLN A 1 485 ? -14.070 0.251 -3.428 1.00 52.44 485 GLN A O 1
ATOM 3715 N N . ILE A 1 486 ? -13.331 2.284 -4.006 1.00 53.28 486 ILE A N 1
ATOM 3716 C CA . ILE A 1 486 ? -14.672 2.877 -4.109 1.00 53.28 486 ILE A CA 1
ATOM 3717 C C . ILE A 1 486 ? -15.241 2.623 -5.510 1.00 53.28 486 ILE A C 1
ATOM 3719 O O . ILE A 1 486 ? -14.509 2.757 -6.492 1.00 53.28 486 ILE A O 1
ATOM 3723 N N . PRO A 1 487 ? -16.549 2.354 -5.662 1.00 46.19 487 PRO A N 1
ATOM 3724 C CA . PRO A 1 487 ? -17.204 2.435 -6.965 1.00 46.19 487 PRO A CA 1
ATOM 3725 C C . PRO A 1 487 ? -16.844 3.737 -7.716 1.00 46.19 487 PRO A C 1
ATOM 3727 O O . PRO A 1 487 ? -16.917 4.834 -7.161 1.00 46.19 487 PRO A O 1
ATOM 3730 N N . GLY A 1 488 ? -16.438 3.629 -8.987 1.00 53.03 488 GLY A N 1
ATOM 3731 C CA . GLY A 1 488 ? -16.043 4.782 -9.815 1.00 53.03 488 GLY A CA 1
ATOM 3732 C C . GLY A 1 488 ? -14.576 5.233 -9.690 1.00 53.03 488 GLY A C 1
ATOM 3733 O O . GLY A 1 488 ? -14.248 6.352 -10.107 1.00 53.03 488 GLY A O 1
ATOM 3734 N N . THR A 1 489 ? -13.698 4.391 -9.132 1.00 63.88 489 THR A N 1
ATOM 3735 C CA . THR A 1 489 ? -12.228 4.546 -9.142 1.00 63.88 489 THR A CA 1
ATOM 3736 C C . THR A 1 489 ? -11.583 4.300 -10.500 1.00 63.88 489 THR A C 1
ATOM 3738 O O . THR A 1 489 ? -10.479 4.799 -10.722 1.00 63.88 489 THR A O 1
ATOM 3741 N N . HIS A 1 490 ? -12.277 3.586 -11.387 1.00 73.44 490 HIS A N 1
ATOM 3742 C CA . HIS A 1 490 ? -11.903 3.416 -12.783 1.00 73.44 490 HIS A CA 1
ATOM 3743 C C . HIS A 1 490 ? -12.194 4.695 -13.574 1.00 73.44 490 HIS A C 1
ATOM 3745 O O . HIS A 1 490 ? -13.295 5.260 -13.501 1.00 73.44 490 HIS A O 1
ATOM 3751 N N . LYS A 1 491 ? -11.200 5.165 -14.320 1.00 79.19 491 LYS A N 1
ATOM 3752 C CA . LYS A 1 491 ? -11.278 6.336 -15.192 1.00 79.19 491 LYS A CA 1
ATOM 3753 C C . LYS A 1 491 ? -10.657 6.011 -16.538 1.00 79.19 491 LYS A C 1
ATOM 3755 O O . LYS A 1 491 ? -9.763 5.180 -16.635 1.00 79.19 491 LYS A O 1
ATOM 3760 N N . THR A 1 492 ? -11.104 6.738 -17.550 1.00 74.06 492 THR A N 1
ATOM 3761 C CA . THR A 1 492 ? -10.596 6.643 -18.915 1.00 74.06 492 THR A CA 1
ATOM 3762 C C . THR A 1 492 ? -10.278 8.049 -19.400 1.00 74.06 492 THR A C 1
ATOM 3764 O O . THR A 1 492 ? -11.093 8.959 -19.221 1.00 74.06 492 THR A O 1
ATOM 3767 N N . ALA A 1 493 ? -9.105 8.228 -19.997 1.00 71.44 493 ALA A N 1
ATOM 3768 C CA . ALA A 1 493 ? -8.676 9.465 -20.639 1.00 71.44 493 ALA A CA 1
ATOM 3769 C C . ALA A 1 493 ? -8.052 9.157 -22.007 1.00 71.44 493 ALA A C 1
ATOM 3771 O O . ALA A 1 493 ? -7.458 8.098 -22.195 1.00 71.44 493 ALA A O 1
ATOM 3772 N N . SER A 1 494 ? -8.171 10.088 -22.952 1.00 73.38 494 SER A N 1
ATOM 3773 C CA . SER A 1 494 ? -7.468 10.003 -24.240 1.00 73.38 494 SER A CA 1
ATOM 3774 C C . SER A 1 494 ? -5.964 10.134 -24.000 1.00 73.38 494 SER A C 1
ATOM 3776 O O . SER A 1 494 ? -5.585 10.866 -23.094 1.00 73.38 494 SER A O 1
ATOM 3778 N N . LEU A 1 495 ? -5.091 9.503 -24.798 1.00 75.19 495 LEU A N 1
ATOM 3779 C CA . LEU A 1 495 ? -3.633 9.594 -24.564 1.00 75.19 495 LEU A CA 1
ATOM 3780 C C . LEU A 1 495 ? -3.108 11.039 -24.485 1.00 75.19 495 LEU A C 1
ATOM 3782 O O . LEU A 1 495 ? -2.219 11.330 -23.683 1.00 75.19 495 LEU A O 1
ATOM 3786 N N . ASP A 1 496 ? -3.690 11.933 -25.288 1.00 79.25 496 ASP A N 1
ATOM 3787 C CA . ASP A 1 496 ? -3.264 13.330 -25.420 1.00 79.25 496 ASP A CA 1
ATOM 3788 C C . ASP A 1 496 ? -4.052 14.328 -24.560 1.00 79.25 496 ASP A C 1
ATOM 3790 O O . ASP A 1 496 ? -3.640 15.481 -24.433 1.00 79.25 496 ASP A O 1
ATOM 3794 N N . ASP A 1 497 ? -5.189 13.923 -23.985 1.00 80.31 497 ASP A N 1
ATOM 3795 C CA . ASP A 1 497 ? -6.102 14.842 -23.300 1.00 80.31 497 ASP A CA 1
ATOM 3796 C C . ASP A 1 497 ? -6.790 14.176 -22.104 1.00 80.31 497 ASP A C 1
ATOM 3798 O O . ASP A 1 497 ? -7.468 13.150 -22.221 1.00 80.31 497 ASP A O 1
ATOM 3802 N N . TRP A 1 498 ? -6.655 14.816 -20.941 1.00 81.44 498 TRP A N 1
ATOM 3803 C CA . TRP A 1 498 ? -7.345 14.439 -19.708 1.00 81.44 498 TRP A CA 1
ATOM 3804 C C . TRP A 1 498 ? -8.872 14.505 -19.854 1.00 81.44 498 TRP A C 1
ATOM 3806 O O . TRP A 1 498 ? -9.591 13.820 -19.120 1.00 81.44 498 TRP A O 1
ATOM 3816 N N . GLY A 1 499 ? -9.381 15.303 -20.799 1.00 82.25 499 GLY A N 1
ATOM 3817 C CA . GLY A 1 499 ? -10.793 15.383 -21.146 1.00 82.25 499 GLY A CA 1
ATOM 3818 C C . GLY A 1 499 ? -11.671 15.689 -19.930 1.00 82.25 499 GLY A C 1
ATOM 3819 O O . GLY A 1 499 ? -11.590 16.756 -19.323 1.00 82.25 499 GLY A O 1
ATOM 3820 N N . ALA A 1 500 ? -12.532 14.739 -19.556 1.00 78.12 500 ALA A N 1
ATOM 3821 C CA . ALA A 1 500 ? -13.459 14.881 -18.429 1.00 78.12 500 ALA A CA 1
ATOM 3822 C C . ALA A 1 500 ? -12.824 14.621 -17.045 1.00 78.12 500 ALA A C 1
ATOM 3824 O O . ALA A 1 500 ? -13.481 14.841 -16.019 1.00 78.12 500 ALA A O 1
ATOM 3825 N N . VAL A 1 501 ? -11.575 14.146 -16.982 1.00 80.88 501 VAL A N 1
ATOM 3826 C CA . VAL A 1 501 ? -10.886 13.871 -15.717 1.00 80.88 501 VAL A CA 1
ATOM 3827 C C . VAL A 1 501 ? -10.471 15.191 -15.069 1.00 80.88 501 VAL A C 1
ATOM 3829 O O . VAL A 1 501 ? -9.479 15.814 -15.431 1.00 80.88 501 VAL A O 1
ATOM 3832 N N . LYS A 1 502 ? -11.243 15.634 -14.072 1.00 83.31 502 LYS A N 1
ATOM 3833 C CA . LYS A 1 502 ? -10.945 16.862 -13.324 1.00 83.31 502 LYS A CA 1
ATOM 3834 C C . LYS A 1 502 ? -9.899 16.607 -12.235 1.00 83.31 502 LYS A C 1
ATOM 3836 O O . LYS A 1 502 ? -10.064 15.711 -11.414 1.00 83.31 502 LYS A O 1
ATOM 3841 N N . GLY A 1 503 ? -8.883 17.459 -12.143 1.00 84.62 503 GLY A N 1
ATOM 3842 C CA . GLY A 1 503 ? -7.861 17.425 -11.091 1.00 84.62 503 GLY A CA 1
ATOM 3843 C C . GLY A 1 503 ? -6.464 17.593 -11.673 1.00 84.62 503 GLY A C 1
ATOM 3844 O O . GLY A 1 503 ? -6.322 18.005 -12.819 1.00 84.62 503 GLY A O 1
ATOM 3845 N N . THR A 1 504 ? -5.438 17.295 -10.882 1.00 89.69 504 THR A N 1
ATOM 3846 C CA . THR A 1 504 ? -4.048 17.284 -11.364 1.00 89.69 504 THR A CA 1
ATOM 3847 C C . THR A 1 504 ? -3.345 16.021 -10.907 1.00 89.69 504 THR A C 1
ATOM 3849 O O . THR A 1 504 ? -3.480 15.657 -9.738 1.00 89.69 504 THR A O 1
ATOM 3852 N N . PHE A 1 505 ? -2.587 15.397 -11.803 1.00 91.31 505 PHE A N 1
ATOM 3853 C CA . PHE A 1 505 ? -1.764 14.231 -11.502 1.00 91.31 505 PHE A CA 1
ATOM 3854 C C . PHE A 1 505 ? -0.331 14.652 -11.193 1.00 91.31 505 PHE A C 1
ATOM 3856 O O . PHE A 1 505 ? 0.188 15.618 -11.763 1.00 91.31 505 PHE A O 1
ATOM 3863 N N . ARG A 1 506 ? 0.278 13.971 -10.226 1.00 92.62 506 ARG A N 1
ATOM 3864 C CA . ARG A 1 506 ? 1.553 14.348 -9.624 1.00 92.62 506 ARG A CA 1
ATOM 3865 C C . ARG A 1 506 ? 2.431 13.121 -9.422 1.00 92.62 506 ARG A C 1
ATOM 3867 O O . ARG A 1 506 ? 1.952 12.129 -8.891 1.00 92.62 506 ARG A O 1
ATOM 3874 N N . ARG A 1 507 ? 3.705 13.210 -9.786 1.00 91.75 507 ARG A N 1
ATOM 3875 C CA . ARG A 1 507 ? 4.715 12.174 -9.573 1.00 91.75 507 ARG A CA 1
ATOM 3876 C C . ARG A 1 507 ? 5.657 12.583 -8.451 1.00 91.75 507 ARG A C 1
ATOM 3878 O O . ARG A 1 507 ? 6.133 13.720 -8.442 1.00 91.75 507 ARG A O 1
ATOM 3885 N N . MET A 1 508 ? 5.900 11.655 -7.528 1.00 82.44 508 MET A N 1
ATOM 3886 C CA . MET A 1 508 ? 6.681 11.862 -6.305 1.00 82.44 508 MET A CA 1
ATOM 3887 C C . MET A 1 508 ? 8.054 11.185 -6.337 1.00 82.44 508 MET A C 1
ATOM 3889 O O . MET A 1 508 ? 8.240 10.142 -7.004 1.00 82.44 508 MET A O 1
#